Protein AF-A0A8S4G4Z8-F1 (afdb_monomer)

Organism: Plutella xylostella (NCBI:txid51655)

Secondary structure (DSSP, 8-state):
--SS--BTTBPEEEEEEEE-TT-TTTHHHHHHSTTHHHHHHHHHHHHHTGGGTTTSEEEEEEEETTS-B-HHHHHHHHHHHHHHHHHH--TTHHHHHHHHHHHHHHHHHHHHHHHHSSS-THHHHHHHHHHHHHHHHHHHHHHHHHHHHHHHHHHHHS---S-TT---HHHHHHHHHHHHHHHHHHHHHHHHHHHHHHH-GGG--HHHHHHHHHHHHHHHIIIIIIHHHHHHHHHSS-TTHHHHHHHHHHHHHHHHHHHHHHHHHHHHHHHHHHH-TTSPPPPHHHHHHHHHHHHHHHHHHHHHHHHHEEEEEEEETTEEEEEEEE-BTTB-TTT-HHHHHHHHHHHIIIIIHHHHHHHHHHHHHHHHTTPPPSS---HHHHHHHHHHHHHHHHHHHHHHHHHHHHHHHHHHHHHHHH-THHHHSTTHHHHHHHHHHHHHHHHHHHHHHHHHH-HHHHHHHHHHHT-SS----PPPHHHHHHHHHHHHHHHHHHHHHHHHHT--

Radius of gyration: 30.99 Å; Cα contacts (8 Å, |Δi|>4): 505; chains: 1; bounding box: 87×64×86 Å

Nearest PDB structures (foldseek):
  6j20-assembly1_A  TM=8.762E-01  e=1.849E-17  Homo sapiens
  7yoo-assembly1_R  TM=8.982E-01  e=1.131E-17  Homo sapiens
  8k6n-assembly1_E  TM=8.980E-01  e=2.153E-16  Homo sapiens
  5ws3-assembly1_A  TM=8.471E-01  e=3.584E-15  Homo sapiens
  5wqc-assembly1_A  TM=8.480E-01  e=2.137E-14  Homo sapiens

Solvent-accessible surface area (backbone atoms only — not comparable to full-atom values): 27116 Å² total; per-residue (Å²): 106,50,94,56,61,66,57,94,81,22,29,37,35,67,54,79,46,78,36,62,46,76,39,84,96,23,35,75,50,34,73,74,38,86,22,41,47,6,38,53,52,24,52,51,44,47,64,75,48,51,82,45,54,82,71,27,46,71,43,37,27,13,24,24,71,87,64,38,51,5,69,55,30,50,51,53,50,52,53,52,23,52,54,42,22,69,75,68,71,36,88,58,46,35,56,54,51,53,51,53,52,52,54,50,50,54,51,47,53,51,51,52,54,38,67,70,45,100,53,79,61,59,64,62,62,43,50,62,47,48,51,50,48,48,48,56,47,49,50,50,48,47,51,52,46,49,52,52,48,53,51,52,51,55,60,67,73,59,77,74,80,94,61,80,81,66,70,58,73,68,54,48,49,51,50,51,53,54,50,51,53,43,47,48,45,20,45,55,34,25,53,46,54,41,47,54,35,68,74,32,76,92,44,67,42,73,72,46,50,48,54,35,51,38,27,51,27,38,38,48,27,42,60,52,23,46,48,56,48,50,49,27,70,74,70,69,32,45,91,70,51,44,71,49,39,15,52,18,50,20,38,41,44,23,24,54,35,30,34,41,48,39,52,46,52,52,46,51,56,50,34,43,64,64,64,39,70,89,56,84,73,87,46,72,66,58,53,50,52,51,52,53,50,29,51,52,56,12,46,63,73,14,41,63,35,56,74,30,31,40,60,49,77,47,83,48,100,91,46,76,36,36,43,66,48,63,55,49,97,82,39,45,83,65,76,17,63,67,57,51,51,50,53,50,52,46,40,42,65,56,43,53,53,48,48,52,53,44,53,52,45,50,50,51,41,52,50,60,72,63,62,78,72,94,64,90,72,51,74,65,58,54,51,53,51,52,52,52,51,51,53,51,53,47,53,54,49,52,53,53,48,46,51,67,18,41,46,58,40,55,48,48,63,58,48,29,53,79,37,55,70,54,65,74,36,76,58,28,67,60,52,51,50,51,25,51,51,40,37,58,46,43,48,33,45,54,43,54,50,38,45,75,66,33,68,70,50,25,52,56,52,45,59,65,74,54,72,85,73,76,95,66,101,67,75,55,68,71,58,49,54,52,46,54,57,52,51,54,56,52,53,58,46,55,55,49,59,53,59,58,62,76,75,109

InterPro domains:
  IPR000276 G protein-coupled receptor, rhodopsin-like [PF00001] (189-450)
  IPR000276 G protein-coupled receptor, rhodopsin-like [PR00237] (174-198)
  IPR000276 G protein-coupled receptor, rhodopsin-like [PR00237] (207-228)
  IPR000276 G protein-coupled receptor, rhodopsin-like [PR00237] (252-274)
  IPR000276 G protein-coupled receptor, rhodopsin-like [PR00237] (286-307)
  IPR000276 G protein-coupled receptor, rhodopsin-like [PR00237] (343-366)
  IPR000276 G protein-coupled receptor, rhodopsin-like [PR00237] (391-415)
  IPR000276 G protein-coupled receptor, rhodopsin-like [PR00237] (432-458)
  IPR000276 G protein-coupled receptor, rhodopsin-like [PS00237] (258-274)
  IPR000276 G protein-coupled receptor, rhodopsin-like [SM01381] (183-465)
  IPR001681 Neurokinin receptor [PR00244] (168-179)
  IPR001681 Neurokinin receptor [PR00244] (194-203)
  IPR001681 Neurokinin receptor [PR00244] (342-351)
  IPR001681 Neurokinin receptor [PR00244] (425-436)
  IPR001681 Neurokinin receptor [PR00244] (451-469)
  IPR001681 Neurokinin receptor [PTHR46925] (164-480)
  IPR017452 GPCR, rhodopsin-like, 7TM [PS50262] (189-450)

Sequence (504 aa):
MTVMPWKYGKCLVWDATCTDTVAPSHIQGSAAAAGTAAAAAENLKRRKYNGLSDSYIFVPFGVETLGPWGPEARRLVKELSSRLVEVSRDHRAGSYLSQRISLAIQRGNAASLLGTIPGDGSELKEIFFFRKIIIIYNLKISITQILTYTIVTLGNCMGLGERPYRPPWWGQLAWFVVFMAMLLVAVLGNTLVIWIVLAHRRMRTVTNCFLVNLAVADLLMATLNGAPNFVFLVTADWPFGAATCTASNFTANLTVSAGVFTLVAITVDRYVAIVKPLQHRLSRRVARSALLSVWAASALLALPSLLYSDTYRKKYINGEREICFIKWPDGSYPTSRTDYIYNLVFLGVTYVVPTAVMVWAYAQMSAALRGRAIGECTHHQMQVVRAKRKVVRMFVLVVVVFALCWLPYHAYFVLVYHHQALASAPFAQHIYLAFYWLAMANSMFNPLIYYWMNNKFRIYFQMVLCRCKSTSTEIPNDLKKQLELNKSLSVSRHTRDASIFSRA

Mean predicted aligned error: 16.71 Å

Structure (mmCIF, N/CA/C/O backbone):
data_AF-A0A8S4G4Z8-F1
#
_entry.id   AF-A0A8S4G4Z8-F1
#
loop_
_atom_site.group_PDB
_atom_site.id
_atom_site.type_symbol
_atom_site.label_atom_id
_atom_site.label_alt_id
_atom_site.label_comp_id
_atom_site.label_asym_id
_atom_site.label_entity_id
_atom_site.label_seq_id
_atom_site.pdbx_PDB_ins_code
_atom_site.Cartn_x
_atom_site.Cartn_y
_atom_site.Cartn_z
_atom_site.occupancy
_atom_site.B_iso_or_equiv
_atom_site.auth_seq_id
_atom_site.auth_comp_id
_atom_site.auth_asym_id
_atom_site.auth_atom_id
_atom_site.pdbx_PDB_model_num
ATOM 1 N N . MET A 1 1 ? -41.013 -12.633 27.118 1.00 78.81 1 MET A N 1
ATOM 2 C CA . MET A 1 1 ? -42.475 -12.440 27.105 1.00 78.81 1 MET A CA 1
ATOM 3 C C . MET A 1 1 ? -42.861 -11.760 25.802 1.00 78.81 1 MET A C 1
ATOM 5 O O . MET A 1 1 ? -42.117 -10.886 25.367 1.00 78.81 1 MET A O 1
ATOM 9 N N . THR A 1 2 ? -43.945 -12.177 25.150 1.00 83.25 2 THR A N 1
ATOM 10 C CA . THR A 1 2 ? -44.450 -11.485 23.954 1.00 83.25 2 THR A CA 1
ATOM 11 C C . THR A 1 2 ? -45.140 -10.181 24.336 1.00 83.25 2 THR A C 1
ATOM 13 O O . THR A 1 2 ? -45.797 -10.103 25.370 1.00 83.25 2 THR A O 1
ATOM 16 N N . VAL A 1 3 ? -44.967 -9.155 23.500 1.00 78.31 3 VAL A N 1
ATOM 17 C CA . VAL A 1 3 ? -45.579 -7.828 23.702 1.00 78.31 3 VAL A CA 1
ATOM 18 C C . VAL A 1 3 ? -47.072 -7.850 23.360 1.00 78.31 3 VAL A C 1
ATOM 20 O O . VAL A 1 3 ? -47.850 -7.123 23.960 1.00 78.31 3 VAL A O 1
ATOM 23 N N . MET A 1 4 ? -47.475 -8.720 22.430 1.00 81.56 4 MET A N 1
ATOM 24 C CA . MET A 1 4 ? -48.877 -8.980 22.103 1.00 81.56 4 MET A CA 1
ATOM 25 C C . MET A 1 4 ? -49.322 -10.349 22.647 1.00 81.56 4 MET A C 1
ATOM 27 O O . MET A 1 4 ? -48.475 -11.249 22.783 1.00 81.56 4 MET A O 1
ATOM 31 N N . PRO A 1 5 ? -50.628 -10.530 22.927 1.00 86.88 5 PRO A N 1
ATOM 32 C CA . PRO A 1 5 ? -51.197 -11.826 23.277 1.00 86.88 5 PRO A CA 1
ATOM 33 C C . PRO A 1 5 ? -50.845 -12.899 22.244 1.00 86.88 5 PRO A C 1
ATOM 35 O O . PRO A 1 5 ? -50.913 -12.671 21.039 1.00 86.88 5 PRO A O 1
ATOM 38 N N . TRP A 1 6 ? -50.460 -14.078 22.724 1.00 87.94 6 TRP A N 1
ATOM 39 C CA . TRP A 1 6 ? -50.034 -15.193 21.882 1.00 87.94 6 TRP A CA 1
ATOM 40 C C . TRP A 1 6 ? -51.202 -16.098 21.488 1.00 87.94 6 TRP A C 1
ATOM 42 O O . TRP A 1 6 ? -51.368 -16.430 20.313 1.00 87.94 6 TRP A O 1
ATOM 52 N N . LYS A 1 7 ? -52.019 -16.496 22.471 1.00 85.50 7 LYS A N 1
ATOM 53 C CA . LYS A 1 7 ? -53.246 -17.281 22.272 1.00 85.50 7 LYS A CA 1
ATOM 54 C C . LYS A 1 7 ? -54.199 -17.042 23.445 1.00 85.50 7 LYS A C 1
ATOM 56 O O . LYS A 1 7 ? -53.742 -16.881 24.573 1.00 85.50 7 LYS A O 1
ATOM 61 N N . TYR A 1 8 ? -55.507 -17.024 23.186 1.00 87.94 8 TYR A N 1
ATOM 62 C CA . TYR A 1 8 ? -56.547 -16.875 24.219 1.00 87.94 8 TYR A CA 1
ATOM 63 C C . TYR A 1 8 ? -56.361 -15.645 25.129 1.00 87.94 8 TYR A C 1
ATOM 65 O O . TYR A 1 8 ? -56.555 -15.726 26.336 1.00 87.94 8 TYR A O 1
ATOM 73 N N . GLY A 1 9 ? -55.893 -14.522 24.574 1.00 86.75 9 GLY A N 1
ATOM 74 C CA . GLY A 1 9 ? -55.640 -13.296 25.344 1.00 86.75 9 GLY A CA 1
ATOM 75 C C . GLY A 1 9 ? -54.413 -13.339 26.269 1.00 86.75 9 GLY A C 1
ATOM 76 O O . GLY A 1 9 ? -54.045 -12.306 26.817 1.00 86.75 9 GLY A O 1
ATOM 77 N N . LYS A 1 10 ? -53.726 -14.483 26.402 1.00 89.81 10 LYS A N 1
ATOM 78 C CA . LYS A 1 10 ? -52.533 -14.633 27.249 1.00 89.81 10 LYS A CA 1
ATOM 79 C C . LYS A 1 10 ? -51.244 -14.394 26.460 1.00 89.81 10 LYS A C 1
ATOM 81 O O . LYS A 1 10 ? -51.093 -14.872 25.332 1.00 89.81 10 LYS A O 1
ATOM 86 N N . CYS A 1 11 ? -50.278 -13.700 27.061 1.00 91.81 11 CYS A N 1
ATOM 87 C CA . CYS A 1 11 ? -48.937 -13.539 26.489 1.00 91.81 11 CYS A CA 1
ATOM 88 C C . CYS A 1 11 ? -48.104 -14.822 26.640 1.00 91.81 11 CYS A C 1
ATOM 90 O O . CYS A 1 11 ? -48.237 -15.556 27.622 1.00 91.81 11 CYS A O 1
ATOM 92 N N . LEU A 1 12 ? -47.212 -15.072 25.679 1.00 92.38 12 LEU A N 1
ATOM 93 C CA . LEU A 1 12 ? -46.267 -16.187 25.730 1.00 92.38 12 LEU A CA 1
ATOM 94 C C . LEU A 1 12 ? -45.033 -15.790 26.538 1.00 92.38 12 LEU A C 1
ATOM 96 O O . LEU A 1 12 ? -44.356 -14.795 26.247 1.00 92.38 12 LEU A O 1
ATOM 100 N N . VAL A 1 13 ? -44.695 -16.619 27.514 1.00 91.44 13 VAL A N 1
ATOM 101 C CA . VAL A 1 13 ? -43.449 -16.554 28.273 1.00 91.44 13 VAL A CA 1
ATOM 102 C C . VAL A 1 13 ? -42.716 -17.865 28.049 1.00 91.44 13 VAL A C 1
ATOM 104 O O . VAL A 1 13 ? -43.299 -18.937 28.123 1.00 91.44 13 VAL A O 1
ATOM 107 N N . TRP A 1 14 ? -41.430 -17.785 27.744 1.00 91.19 14 TRP A N 1
ATOM 108 C CA . TRP A 1 14 ? -40.606 -18.963 27.536 1.00 91.19 14 TRP A CA 1
ATOM 109 C C . TRP A 1 14 ? -39.274 -18.762 28.233 1.00 91.19 14 TRP A C 1
ATOM 111 O O . TRP A 1 14 ? -38.778 -17.636 28.324 1.00 91.19 14 TRP A O 1
ATOM 121 N N . ASP A 1 15 ? -38.734 -19.858 28.744 1.00 91.38 15 ASP A N 1
ATOM 122 C CA . ASP A 1 15 ? -37.461 -19.873 29.446 1.00 91.38 15 ASP A CA 1
ATOM 123 C C . ASP A 1 15 ? -36.604 -21.022 28.904 1.00 91.38 15 ASP A C 1
ATOM 125 O O . ASP A 1 15 ? -36.965 -22.200 29.007 1.00 91.38 15 ASP A O 1
ATOM 129 N N . ALA A 1 16 ? -35.451 -20.676 28.333 1.00 90.69 16 ALA A N 1
ATOM 130 C CA . ALA A 1 16 ? -34.568 -21.602 27.639 1.00 90.69 16 ALA A CA 1
ATOM 131 C C . ALA A 1 16 ? -33.466 -22.158 28.542 1.00 90.69 16 ALA A C 1
ATOM 133 O O . ALA A 1 16 ? -32.864 -21.434 29.329 1.00 90.69 16 ALA A O 1
ATOM 134 N N . THR A 1 17 ? -33.200 -23.457 28.436 1.00 91.00 17 THR A N 1
ATOM 135 C CA . THR A 1 17 ? -32.062 -24.121 29.080 1.00 91.00 17 THR A CA 1
ATOM 136 C C . THR A 1 17 ? -31.375 -25.029 28.080 1.00 91.00 17 THR A C 1
ATOM 138 O O . THR A 1 17 ? -32.031 -25.790 27.372 1.00 91.00 17 THR A O 1
ATOM 141 N N . CYS A 1 18 ? -30.047 -24.943 28.055 1.00 89.69 18 CYS A N 1
ATOM 142 C CA . CYS A 1 18 ? -29.192 -25.899 27.373 1.00 89.69 18 CYS A CA 1
ATOM 143 C C . CYS A 1 18 ? -28.628 -26.869 28.419 1.00 89.69 18 CYS A C 1
ATOM 145 O O . CYS A 1 18 ? -27.910 -26.428 29.316 1.00 89.69 18 CYS A O 1
ATOM 147 N N . THR A 1 19 ? -28.989 -28.148 28.349 1.00 89.56 19 THR A N 1
ATOM 148 C CA . THR A 1 19 ? -28.461 -29.205 29.222 1.00 89.56 19 THR A CA 1
ATOM 149 C C . THR A 1 19 ? -27.269 -29.882 28.576 1.00 89.56 19 THR A C 1
ATOM 151 O O . THR A 1 19 ? -27.281 -30.149 27.374 1.00 89.56 19 THR A O 1
ATOM 154 N N . ASP A 1 20 ? -26.264 -30.218 29.375 1.00 86.81 20 ASP A N 1
ATOM 155 C CA . ASP A 1 20 ? -25.146 -31.010 28.885 1.00 86.81 20 ASP A CA 1
ATOM 156 C C . ASP A 1 20 ? -25.571 -32.468 28.660 1.00 86.81 20 ASP A C 1
ATOM 158 O O . ASP A 1 20 ? -25.910 -33.174 29.610 1.00 86.81 20 ASP A O 1
ATOM 162 N N . THR A 1 21 ? -25.562 -32.919 27.402 1.00 86.06 21 THR A N 1
ATOM 163 C CA . THR A 1 21 ? -25.941 -34.287 27.020 1.00 86.06 21 THR A CA 1
ATOM 164 C C . THR A 1 21 ? -25.116 -35.343 27.754 1.00 86.06 21 THR A C 1
ATOM 166 O O . THR A 1 21 ? -25.649 -36.409 28.066 1.00 86.06 21 THR A O 1
ATOM 169 N N . VAL A 1 22 ? -23.839 -35.049 28.034 1.00 85.88 22 VAL A N 1
ATOM 170 C CA . VAL A 1 22 ? -22.868 -36.004 28.597 1.00 85.88 22 VAL A CA 1
ATOM 171 C C . VAL A 1 22 ? -22.607 -35.801 30.090 1.00 85.88 22 VAL A C 1
ATOM 173 O O . VAL A 1 22 ? -21.703 -36.424 30.645 1.00 85.88 22 VAL A O 1
ATOM 176 N N . ALA A 1 23 ? -23.398 -34.967 30.771 1.00 86.56 23 ALA A N 1
ATOM 177 C CA . ALA A 1 23 ? -23.291 -34.845 32.220 1.00 86.56 23 ALA A CA 1
ATOM 178 C C . ALA A 1 23 ? -23.544 -36.210 32.895 1.00 86.56 23 ALA A C 1
ATOM 180 O O . ALA A 1 23 ? -24.476 -36.913 32.490 1.00 86.56 23 ALA A O 1
ATOM 181 N N . PRO A 1 24 ? -22.798 -36.583 33.956 1.00 88.75 24 PRO A N 1
ATOM 182 C CA . PRO A 1 24 ? -22.954 -37.882 34.620 1.00 88.75 24 PRO A CA 1
ATOM 183 C C . PRO A 1 24 ? -24.394 -38.210 35.041 1.00 88.75 24 PRO A C 1
ATOM 185 O O . PRO A 1 24 ? -24.832 -39.350 34.925 1.00 88.75 24 PRO A O 1
ATOM 188 N N . SER A 1 25 ? -25.162 -37.198 35.455 1.00 89.88 25 SER A N 1
ATOM 189 C CA . SER A 1 25 ? -26.579 -37.306 35.833 1.00 89.88 25 SER A CA 1
ATOM 190 C C . SER A 1 25 ? -27.542 -37.519 34.656 1.00 89.88 25 SER A C 1
ATOM 192 O O . SER A 1 25 ? -28.717 -37.813 34.867 1.00 89.88 25 SER A O 1
ATOM 194 N N . HIS A 1 26 ? -27.082 -37.332 33.421 1.00 89.38 26 HIS A N 1
ATOM 195 C CA . HIS A 1 26 ? -27.887 -37.403 32.203 1.00 89.38 26 HIS A CA 1
ATOM 196 C C . HIS A 1 26 ? -27.493 -38.572 31.298 1.00 89.38 26 HIS A C 1
ATOM 198 O O . HIS A 1 26 ? -28.341 -39.033 30.539 1.00 89.38 26 HIS A O 1
ATOM 204 N N . ILE A 1 27 ? -26.269 -39.105 31.421 1.00 87.31 27 ILE A N 1
ATOM 205 C CA . ILE A 1 27 ? -25.723 -40.172 30.562 1.00 87.31 27 ILE A CA 1
ATOM 206 C C . ILE A 1 27 ? -26.686 -41.352 30.386 1.00 87.31 27 ILE A C 1
ATOM 208 O O . ILE A 1 27 ? -26.935 -41.749 29.252 1.00 87.31 27 ILE A O 1
ATOM 212 N N . GLN A 1 28 ? -27.263 -41.890 31.468 1.00 89.00 28 GLN A N 1
ATOM 213 C CA . GLN A 1 28 ? -28.162 -43.049 31.369 1.00 89.00 28 GLN A CA 1
ATOM 214 C C . GLN A 1 28 ? -29.408 -42.755 30.517 1.00 89.00 28 GLN A C 1
ATOM 216 O O . GLN A 1 28 ? -29.794 -43.572 29.685 1.00 89.00 28 GLN A O 1
ATOM 221 N N . GLY A 1 29 ? -30.015 -41.576 30.683 1.00 86.62 29 GLY A N 1
ATOM 222 C CA . GLY A 1 29 ? -31.191 -41.172 29.909 1.00 86.62 29 GLY A CA 1
ATOM 223 C C . GLY A 1 29 ? -30.847 -40.767 28.474 1.00 86.62 29 GLY A C 1
ATOM 224 O O . GLY A 1 29 ? -31.525 -41.173 27.532 1.00 86.62 29 GLY A O 1
ATOM 225 N N . SER A 1 30 ? -29.771 -40.000 28.296 1.00 88.25 30 SER A N 1
ATOM 226 C CA . SER A 1 30 ? -29.291 -39.546 26.986 1.00 88.25 30 SER A CA 1
ATOM 227 C C . SER A 1 30 ? -28.819 -40.701 26.097 1.00 88.25 30 SER A C 1
ATOM 229 O O . SER A 1 30 ? -28.971 -40.626 24.880 1.00 88.25 30 SER A O 1
ATOM 231 N N . ALA A 1 31 ? -28.273 -41.774 26.684 1.00 87.38 31 ALA A N 1
ATOM 232 C CA . ALA A 1 31 ? -27.876 -42.979 25.954 1.00 87.38 31 ALA A CA 1
ATOM 233 C C . ALA A 1 31 ? -29.080 -43.794 25.453 1.00 87.38 31 ALA A C 1
ATOM 235 O O . ALA A 1 31 ? -28.986 -44.443 24.415 1.00 87.38 31 ALA A O 1
ATOM 236 N N . ALA A 1 32 ? -30.210 -43.749 26.166 1.00 89.62 32 ALA A N 1
ATOM 237 C CA . ALA A 1 32 ? -31.419 -44.480 25.794 1.00 89.62 32 ALA A CA 1
ATOM 238 C C . ALA A 1 32 ? -32.216 -43.778 24.681 1.00 89.62 32 ALA A C 1
ATOM 240 O O . ALA A 1 32 ? -32.738 -44.439 23.784 1.00 89.62 32 ALA A O 1
ATOM 241 N N . ALA A 1 33 ? -32.325 -42.445 24.725 1.00 89.88 33 ALA A N 1
ATOM 242 C CA . ALA A 1 33 ? -33.044 -41.679 23.710 1.00 89.88 33 ALA A CA 1
ATOM 243 C C . ALA A 1 33 ? -32.544 -40.231 23.590 1.00 89.88 33 ALA A C 1
ATOM 245 O O . ALA A 1 33 ? -32.286 -39.545 24.583 1.00 89.88 33 ALA A O 1
ATOM 246 N N . ALA A 1 34 ? -32.488 -39.730 22.354 1.00 89.62 34 ALA A N 1
ATOM 247 C CA . ALA A 1 34 ? -32.081 -38.359 22.061 1.00 89.62 34 ALA A CA 1
ATOM 248 C C . ALA A 1 34 ? -33.118 -37.333 22.554 1.00 89.62 34 ALA A C 1
ATOM 250 O O . ALA A 1 34 ? -34.293 -37.388 22.177 1.00 89.62 34 ALA A O 1
ATOM 251 N N . GLY A 1 35 ? -32.675 -36.332 23.320 1.00 91.19 35 GLY A N 1
ATOM 252 C CA . GLY A 1 35 ? -33.550 -35.290 23.869 1.00 91.19 35 GLY A CA 1
ATOM 253 C C . GLY A 1 35 ? -34.061 -35.592 25.279 1.00 91.19 35 GLY A C 1
ATOM 254 O O . GLY A 1 35 ? -34.861 -34.811 25.796 1.00 91.19 35 GLY A O 1
ATOM 255 N N . THR A 1 36 ? -33.636 -36.697 25.902 1.00 93.69 36 THR A N 1
ATOM 256 C CA . THR A 1 36 ? -34.084 -37.097 27.247 1.00 93.69 36 THR A CA 1
ATOM 257 C C . THR A 1 36 ? -33.659 -36.091 28.314 1.00 93.69 36 THR A C 1
ATOM 259 O O . THR A 1 36 ? -34.470 -35.727 29.170 1.00 93.69 36 THR A O 1
ATOM 262 N N . ALA A 1 37 ? -32.430 -35.573 28.243 1.00 92.94 37 ALA A N 1
ATOM 263 C CA . ALA A 1 37 ? -31.955 -34.563 29.189 1.00 92.94 37 ALA A CA 1
ATOM 264 C C . ALA A 1 37 ? -32.695 -33.230 28.995 1.00 92.94 37 ALA A C 1
ATOM 266 O O . ALA A 1 37 ? -33.132 -32.605 29.967 1.00 92.94 37 ALA A O 1
ATOM 267 N N . ALA A 1 38 ? -32.933 -32.844 27.737 1.00 94.06 38 ALA A N 1
ATOM 268 C CA . ALA A 1 38 ? -33.730 -31.664 27.415 1.00 94.06 38 ALA A CA 1
ATOM 269 C C . ALA A 1 38 ? -35.178 -31.788 27.929 1.00 94.06 38 ALA A C 1
ATOM 271 O O . ALA A 1 38 ? -35.699 -30.847 28.527 1.00 94.06 38 ALA A O 1
ATOM 272 N N . ALA A 1 39 ? -35.814 -32.951 27.758 1.00 95.38 39 ALA A N 1
ATOM 273 C CA . ALA A 1 39 ? -37.169 -33.212 28.245 1.00 95.38 39 ALA A CA 1
ATOM 274 C C . ALA A 1 39 ? -37.254 -33.187 29.783 1.00 95.38 39 ALA A C 1
ATOM 276 O O . ALA A 1 39 ? -38.197 -32.630 30.352 1.00 95.38 39 ALA A O 1
ATOM 277 N N . ALA A 1 40 ? -36.253 -33.736 30.476 1.00 94.12 40 ALA A N 1
ATOM 278 C CA . ALA A 1 40 ? -36.173 -33.668 31.934 1.00 94.12 40 ALA A CA 1
ATOM 279 C C . ALA A 1 40 ? -36.068 -32.214 32.432 1.00 94.12 40 ALA A C 1
ATOM 281 O O . ALA A 1 40 ? -36.782 -31.823 33.362 1.00 94.12 40 ALA A O 1
ATOM 282 N N . ALA A 1 41 ? -35.247 -31.388 31.777 1.00 93.81 41 ALA A N 1
ATOM 283 C CA . ALA A 1 41 ? -35.142 -29.963 32.091 1.00 93.81 41 ALA A CA 1
ATOM 284 C C . ALA A 1 41 ? -36.440 -29.194 31.807 1.00 93.81 41 ALA A C 1
ATOM 286 O O . ALA A 1 41 ? -36.816 -28.311 32.585 1.00 93.81 41 ALA A O 1
ATOM 287 N N . GLU A 1 42 ? -37.162 -29.544 30.739 1.00 96.06 42 GLU A N 1
ATOM 288 C CA . GLU A 1 42 ? -38.475 -28.959 30.454 1.00 96.06 42 GLU A CA 1
ATOM 289 C C . GLU A 1 42 ? -39.485 -29.259 31.567 1.00 96.06 42 GLU A C 1
ATOM 291 O O . GLU A 1 42 ? -40.183 -28.354 32.036 1.00 96.06 42 GLU A O 1
ATOM 296 N N . ASN A 1 43 ? -39.517 -30.502 32.050 1.00 94.75 43 ASN A N 1
ATOM 297 C CA . ASN A 1 43 ? -40.382 -30.908 33.157 1.00 94.75 43 ASN A CA 1
ATOM 298 C C . ASN A 1 43 ? -40.034 -30.187 34.464 1.00 94.75 43 ASN A C 1
ATOM 300 O O . ASN A 1 43 ? -40.936 -29.748 35.182 1.00 94.75 43 ASN A O 1
ATOM 304 N N . LEU A 1 44 ? -38.743 -30.010 34.754 1.00 94.00 44 LEU A N 1
ATOM 305 C CA . LEU A 1 44 ? -38.292 -29.259 35.925 1.00 94.00 44 LEU A CA 1
ATOM 306 C C . LEU A 1 44 ? -38.779 -27.804 35.869 1.00 94.00 44 LEU A C 1
ATOM 308 O O . LEU A 1 44 ? -39.333 -27.292 36.845 1.00 94.00 44 LEU A O 1
ATOM 312 N N . LYS A 1 45 ? -38.636 -27.150 34.711 1.00 94.44 45 LYS A N 1
ATOM 313 C CA . LYS A 1 45 ? -39.127 -25.780 34.511 1.00 94.44 45 LYS A CA 1
ATOM 314 C C . LYS A 1 45 ? -40.638 -25.685 34.617 1.00 94.44 45 LYS A C 1
ATOM 316 O O . LYS A 1 45 ? -41.134 -24.756 35.245 1.00 94.44 45 LYS A O 1
ATOM 321 N N . ARG A 1 46 ? -41.373 -26.646 34.057 1.00 92.69 46 ARG A N 1
ATOM 322 C CA . ARG A 1 46 ? -42.836 -26.681 34.168 1.00 92.69 46 ARG A CA 1
ATOM 323 C C . ARG A 1 46 ? -43.285 -26.716 35.628 1.00 92.69 46 ARG A C 1
ATOM 325 O O . ARG A 1 46 ? -44.167 -25.954 36.003 1.00 92.69 46 ARG A O 1
ATOM 332 N N . ARG A 1 47 ? -42.642 -27.542 36.460 1.00 93.38 47 ARG A N 1
ATOM 333 C CA . ARG A 1 47 ? -42.927 -27.598 37.904 1.00 93.38 47 ARG A CA 1
ATOM 334 C C . ARG A 1 47 ? -42.562 -26.289 38.603 1.00 93.38 47 ARG A C 1
ATOM 336 O O . ARG A 1 47 ? -43.370 -25.761 39.357 1.00 93.38 47 ARG A O 1
ATOM 343 N N . LYS A 1 48 ? -41.378 -25.740 38.310 1.00 92.75 48 LYS A N 1
ATOM 344 C CA . LYS A 1 48 ? -40.889 -24.479 38.895 1.00 92.75 48 LYS A CA 1
ATOM 345 C C . LYS A 1 48 ? -41.817 -23.296 38.610 1.00 92.75 48 LYS A C 1
ATOM 347 O O . LYS A 1 48 ? -41.998 -22.439 39.466 1.00 92.75 48 LYS A O 1
ATOM 352 N N . TYR A 1 49 ? -42.385 -23.249 37.410 1.00 91.56 49 TYR A N 1
ATOM 353 C CA . TYR A 1 49 ? -43.190 -22.133 36.922 1.00 91.56 49 TYR A CA 1
ATOM 354 C C . TYR A 1 49 ? -44.685 -22.453 36.846 1.00 91.56 49 TYR A C 1
ATOM 356 O O . TYR A 1 49 ? -45.413 -21.782 36.119 1.00 91.56 49 TYR A O 1
ATOM 364 N N . ASN A 1 50 ? -45.161 -23.449 37.599 1.00 88.50 50 ASN A N 1
ATOM 365 C CA . ASN A 1 50 ? -46.545 -23.912 37.507 1.00 88.50 50 ASN A CA 1
ATOM 366 C C . ASN A 1 50 ? -47.566 -22.773 37.714 1.00 88.50 50 ASN A C 1
ATOM 368 O O . ASN A 1 50 ? -48.510 -22.650 36.939 1.00 88.50 50 ASN A O 1
ATOM 372 N N . GLY A 1 51 ? -47.303 -21.870 38.668 1.00 88.38 51 GLY A N 1
ATOM 373 C CA . GLY A 1 51 ? -48.163 -20.714 38.962 1.00 88.38 51 GLY A CA 1
ATOM 374 C C . GLY A 1 51 ? -48.188 -19.611 37.892 1.00 88.38 51 GLY A C 1
ATOM 375 O O . GLY A 1 51 ? -49.013 -18.710 37.968 1.00 88.38 51 GLY A O 1
ATOM 376 N N . LEU A 1 52 ? -47.319 -19.652 36.871 1.00 87.12 52 LEU A N 1
ATOM 377 C CA . LEU A 1 52 ? -47.399 -18.706 35.746 1.00 87.12 52 LEU A CA 1
ATOM 378 C C . LEU A 1 52 ? -48.485 -19.087 34.733 1.00 87.12 52 LEU A C 1
ATOM 380 O O . LEU A 1 52 ? -48.873 -18.240 33.931 1.00 87.12 52 LEU A O 1
ATOM 384 N N . SER A 1 53 ? -48.976 -20.328 34.764 1.00 81.25 53 SER A N 1
ATOM 385 C CA . SER A 1 53 ? -49.944 -20.862 33.792 1.00 81.25 53 SER A CA 1
ATOM 386 C C . SER A 1 53 ? -51.313 -20.164 33.857 1.00 81.25 53 SER A C 1
ATOM 388 O O . SER A 1 53 ? -52.056 -20.124 32.865 1.00 81.25 53 SER A O 1
ATOM 390 N N . ASP A 1 54 ? -51.629 -19.563 35.007 1.00 84.19 54 ASP A N 1
ATOM 391 C CA . ASP A 1 54 ? -52.893 -18.865 35.248 1.00 84.19 54 ASP A CA 1
ATOM 392 C C . ASP A 1 54 ? -52.974 -17.565 34.441 1.00 84.19 54 ASP A C 1
ATOM 394 O O . ASP A 1 54 ? -53.987 -17.305 33.788 1.00 84.19 54 ASP A O 1
ATOM 398 N N . SER A 1 55 ? -51.869 -16.821 34.353 1.00 87.62 55 SER A N 1
ATOM 399 C CA . SER A 1 55 ? -51.809 -15.517 33.671 1.00 87.62 55 SER A CA 1
ATOM 400 C C . SER A 1 55 ? -51.095 -15.557 32.316 1.00 87.62 55 SER A C 1
ATOM 402 O O . SER A 1 55 ? -51.330 -14.700 31.463 1.00 87.62 55 SER A O 1
ATOM 404 N N . TYR A 1 56 ? -50.241 -16.555 32.080 1.00 91.19 56 TYR A N 1
ATOM 405 C CA . TYR A 1 56 ? -49.384 -16.639 30.898 1.00 91.19 56 TYR A CA 1
ATOM 406 C C . TYR A 1 56 ? -49.425 -18.019 30.255 1.00 91.19 56 TYR A C 1
ATOM 408 O O . TYR A 1 56 ? -49.692 -19.033 30.893 1.00 91.19 56 TYR A O 1
ATOM 416 N N . ILE A 1 57 ? -49.082 -18.066 28.970 1.00 91.31 57 ILE A N 1
ATOM 417 C CA . ILE A 1 57 ? -48.721 -19.325 28.321 1.00 91.31 57 ILE A CA 1
ATOM 418 C C . ILE A 1 57 ? -47.231 -19.519 28.565 1.00 91.31 57 ILE A C 1
ATOM 420 O O . ILE A 1 57 ? -46.410 -18.875 27.910 1.00 91.31 57 ILE A O 1
ATOM 424 N N . PHE A 1 58 ? -46.884 -20.368 29.531 1.00 93.38 58 PHE A N 1
ATOM 425 C CA . PHE A 1 58 ? -45.494 -20.712 29.804 1.00 93.38 58 PHE A CA 1
ATOM 426 C C . PHE A 1 58 ? -45.041 -21.901 28.950 1.00 93.38 58 PHE A C 1
ATOM 428 O O . PHE A 1 58 ? -45.664 -22.962 28.974 1.00 93.38 58 PHE A O 1
ATOM 435 N N . VAL A 1 59 ? -43.936 -21.734 28.221 1.00 93.81 59 VAL A N 1
ATOM 436 C CA . VAL A 1 59 ? -43.308 -22.805 27.439 1.00 93.81 59 VAL A CA 1
ATOM 437 C C . VAL A 1 59 ? -41.870 -23.015 27.912 1.00 93.81 59 VAL A C 1
ATOM 439 O O . VAL A 1 59 ? -41.022 -22.140 27.703 1.00 93.81 59 VAL A O 1
ATOM 442 N N . PRO A 1 60 ? -41.553 -24.160 28.538 1.00 94.81 60 PRO A N 1
ATOM 443 C CA . PRO A 1 60 ? -40.173 -24.495 28.832 1.00 94.81 60 PRO A CA 1
ATOM 444 C C . PRO A 1 60 ? -39.457 -24.860 27.529 1.00 94.81 60 PRO A C 1
ATOM 446 O O . PRO A 1 60 ? -39.985 -25.611 26.713 1.00 94.81 60 PRO A O 1
ATOM 449 N N . PHE A 1 61 ? -38.259 -24.321 27.320 1.00 93.94 61 PHE A N 1
ATOM 450 C CA . PHE A 1 61 ? -37.478 -24.595 26.116 1.00 93.94 61 PHE A CA 1
ATOM 451 C C . PHE A 1 61 ? -36.208 -25.357 26.492 1.00 93.94 61 PHE A C 1
ATOM 453 O O . PHE A 1 61 ? -35.249 -24.761 26.986 1.00 93.94 61 PHE A O 1
ATOM 460 N N . GLY A 1 62 ? -36.211 -26.676 26.298 1.00 94.00 62 GLY A N 1
ATOM 461 C CA . GLY A 1 62 ? -35.062 -27.537 26.565 1.00 94.00 62 GLY A CA 1
ATOM 462 C C . GLY A 1 62 ? -34.296 -27.873 25.294 1.00 94.00 62 GLY A C 1
ATOM 463 O O . GLY A 1 62 ? -34.874 -28.288 24.288 1.00 94.00 62 GLY A O 1
ATOM 464 N N . VAL A 1 63 ? -32.976 -27.744 25.344 1.00 92.94 63 VAL A N 1
ATOM 465 C CA . VAL A 1 63 ? -32.088 -28.221 24.285 1.00 92.94 63 VAL A CA 1
ATOM 466 C C . VAL A 1 63 ? -30.852 -28.866 24.882 1.00 92.94 63 VAL A C 1
ATOM 468 O O . VAL A 1 63 ? -30.409 -28.496 25.961 1.00 92.94 63 VAL A O 1
ATOM 471 N N . GLU A 1 64 ? -30.304 -29.842 24.185 1.00 90.50 64 GLU A N 1
ATOM 472 C CA . GLU A 1 64 ? -29.084 -30.529 24.563 1.00 90.50 64 GLU A CA 1
ATOM 473 C C . GLU A 1 64 ? -27.857 -29.952 23.849 1.00 90.50 64 GLU A C 1
ATOM 475 O O . GLU A 1 64 ? -27.945 -29.493 22.704 1.00 90.50 64 GLU A O 1
ATOM 480 N N . THR A 1 65 ? -26.691 -30.014 24.498 1.00 85.81 65 THR A N 1
ATOM 481 C CA . THR A 1 65 ? -25.418 -29.536 23.933 1.00 85.81 65 THR A CA 1
ATOM 482 C C . THR A 1 65 ? -25.064 -30.235 22.621 1.00 85.81 65 THR A C 1
ATOM 484 O O . THR A 1 65 ? -24.539 -29.578 21.721 1.00 85.81 65 THR A O 1
ATOM 487 N N . LEU A 1 66 ? -25.403 -31.518 22.450 1.00 84.12 66 LEU A N 1
ATOM 488 C CA . LEU A 1 66 ? -25.171 -32.251 21.196 1.00 84.12 66 LEU A CA 1
ATOM 489 C C . LEU A 1 66 ? -26.245 -32.021 20.119 1.00 84.12 66 LEU A C 1
ATOM 491 O O . LEU A 1 66 ? -26.138 -32.560 19.019 1.00 84.12 66 LEU A O 1
ATOM 495 N N . GLY A 1 67 ? -27.258 -31.194 20.392 1.00 83.19 67 GLY A N 1
ATOM 496 C CA . GLY A 1 67 ? -28.245 -30.774 19.398 1.00 83.19 67 GLY A CA 1
ATOM 497 C C . GLY A 1 67 ? -29.654 -31.379 19.464 1.00 83.19 67 GLY A C 1
ATOM 498 O O . GLY A 1 67 ? -30.513 -30.804 18.796 1.00 83.19 67 GLY A O 1
ATOM 499 N N . PRO A 1 68 ? -29.975 -32.448 20.225 1.00 90.50 68 PRO A N 1
ATOM 500 C CA . PRO A 1 68 ? -31.362 -32.865 20.434 1.00 90.50 68 PRO A CA 1
ATOM 501 C C . PRO A 1 68 ? -32.197 -31.811 21.167 1.00 90.50 68 PRO A C 1
ATOM 503 O O . PRO A 1 68 ? -31.727 -31.136 22.077 1.00 90.50 68 PRO A O 1
ATOM 506 N N . TRP A 1 69 ? -33.455 -31.633 20.766 1.00 92.25 69 TRP A N 1
ATOM 507 C CA . TRP A 1 69 ? -34.362 -30.666 21.401 1.00 92.25 69 TRP A CA 1
ATOM 508 C C . TRP A 1 69 ? -35.418 -31.398 22.212 1.00 92.25 69 TRP A C 1
ATOM 510 O O . TRP A 1 69 ? -35.854 -32.481 21.803 1.00 92.25 69 TRP A O 1
ATOM 520 N N . GLY A 1 70 ? -35.866 -30.787 23.304 1.00 93.94 70 GLY A N 1
ATOM 521 C CA . GLY A 1 70 ? -37.003 -31.271 24.073 1.00 93.94 70 GLY A CA 1
ATOM 522 C C . GLY A 1 70 ? -38.317 -31.162 23.284 1.00 93.94 70 GLY A C 1
ATOM 523 O O . GLY A 1 70 ? -38.397 -30.438 22.280 1.00 93.94 70 GLY A O 1
ATOM 524 N N . PRO A 1 71 ? -39.344 -31.932 23.671 1.00 94.69 71 PRO A N 1
ATOM 525 C CA . PRO A 1 71 ? -40.628 -31.956 22.977 1.00 94.69 71 PRO A CA 1
ATOM 526 C C . PRO A 1 71 ? -41.308 -30.580 22.922 1.00 94.69 71 PRO A C 1
ATOM 528 O O . PRO A 1 71 ? -41.844 -30.216 21.870 1.00 94.69 71 PRO A O 1
ATOM 531 N N . GLU A 1 72 ? -41.254 -29.788 23.996 1.00 94.25 72 GLU A N 1
ATOM 532 C CA . GLU A 1 72 ? -41.884 -28.461 24.019 1.00 94.25 72 GLU A CA 1
ATOM 533 C C . GLU A 1 72 ? -41.110 -27.452 23.168 1.00 94.25 72 GLU A C 1
ATOM 535 O O . GLU A 1 72 ? -41.715 -26.708 22.388 1.00 94.25 72 GLU A O 1
ATOM 540 N N . ALA A 1 73 ? -39.774 -27.483 23.217 1.00 93.25 73 ALA A N 1
ATOM 541 C CA . ALA A 1 73 ? -38.933 -26.675 22.337 1.00 93.25 73 ALA A CA 1
ATOM 542 C C . ALA A 1 73 ? -39.221 -26.953 20.850 1.00 93.25 73 ALA A C 1
ATOM 544 O O . ALA A 1 73 ? -39.415 -26.015 20.068 1.00 93.25 73 ALA A O 1
ATOM 545 N N . ARG A 1 74 ? -39.316 -28.233 20.448 1.00 93.62 74 ARG A N 1
ATOM 546 C CA . ARG A 1 74 ? -39.670 -28.610 19.062 1.00 93.62 74 ARG A CA 1
ATOM 547 C C . ARG A 1 74 ? -41.042 -28.073 18.670 1.00 93.62 74 ARG A C 1
ATOM 549 O O . ARG A 1 74 ? -41.197 -27.544 17.568 1.00 93.62 74 ARG A O 1
ATOM 556 N N . ARG A 1 75 ? -42.029 -28.182 19.564 1.00 93.94 75 ARG A N 1
ATOM 557 C CA . ARG A 1 75 ? -43.394 -27.699 19.321 1.00 93.94 75 ARG A CA 1
ATOM 558 C C . ARG A 1 75 ? -43.425 -26.187 19.118 1.00 93.94 75 ARG A C 1
ATOM 560 O O . ARG A 1 75 ? -44.016 -25.721 18.145 1.00 93.94 75 ARG A O 1
ATOM 567 N N . LEU A 1 76 ? -42.734 -25.437 19.978 1.00 92.88 76 LEU A N 1
ATOM 568 C CA . LEU A 1 76 ? -42.672 -23.979 19.890 1.00 92.88 76 LEU A CA 1
ATOM 569 C C . LEU A 1 76 ? -42.016 -23.511 18.591 1.00 92.88 76 LEU A C 1
ATOM 571 O O . LEU A 1 76 ? -42.526 -22.607 17.931 1.00 92.88 76 LEU A O 1
ATOM 575 N N . VAL A 1 77 ? -40.897 -24.120 18.195 1.00 92.88 77 VAL A N 1
ATOM 576 C CA . VAL A 1 77 ? -40.203 -23.706 16.968 1.00 92.88 77 VAL A CA 1
ATOM 577 C C . VAL A 1 77 ? -40.960 -24.112 15.715 1.00 92.88 77 VAL A C 1
ATOM 579 O O . VAL A 1 77 ? -40.931 -23.364 14.738 1.00 92.88 77 VAL A O 1
ATOM 582 N N . LYS A 1 78 ? -41.683 -25.235 15.731 1.00 93.44 78 LYS A N 1
ATOM 583 C CA . LYS A 1 78 ? -42.572 -25.605 14.623 1.00 93.44 78 LYS A CA 1
ATOM 584 C C . LYS A 1 78 ? -43.711 -24.591 14.455 1.00 93.44 78 LYS A C 1
ATOM 586 O O . LYS A 1 78 ? -43.979 -24.160 13.333 1.00 93.44 78 LYS A O 1
ATOM 591 N N . GLU A 1 79 ? -44.316 -24.155 15.558 1.00 92.62 79 GLU A N 1
ATOM 592 C CA . GLU A 1 79 ? -45.350 -23.110 15.561 1.00 92.62 79 GLU A CA 1
ATOM 593 C C . GLU A 1 79 ? -44.794 -21.768 15.052 1.00 92.62 79 GLU A C 1
ATOM 595 O O . GLU A 1 79 ? -45.357 -21.157 14.143 1.00 92.62 79 GLU A O 1
ATOM 600 N N . LEU A 1 80 ? -43.638 -21.335 15.570 1.00 91.88 80 LEU A N 1
ATOM 601 C CA . LEU A 1 80 ? -42.959 -20.111 15.126 1.00 91.88 80 LEU A CA 1
ATOM 602 C C . LEU A 1 80 ? -42.577 -20.160 13.647 1.00 91.88 80 LEU A C 1
ATOM 604 O O . LEU A 1 80 ? -42.739 -19.171 12.938 1.00 91.88 80 LEU A O 1
ATOM 608 N N . SER A 1 81 ? -42.074 -21.303 13.182 1.00 92.38 81 SER A N 1
ATOM 609 C CA . SER A 1 81 ? -41.700 -21.498 11.782 1.00 92.38 81 SER A CA 1
ATOM 610 C C . SER A 1 81 ? -42.908 -21.348 10.867 1.00 92.38 81 SER A C 1
ATOM 612 O O . SER A 1 81 ? -42.810 -20.663 9.855 1.00 92.38 81 SER A O 1
ATOM 614 N N . SER A 1 82 ? -44.051 -21.923 11.250 1.00 92.81 82 SER A N 1
ATOM 615 C CA . SER A 1 82 ? -45.290 -21.839 10.467 1.00 92.81 82 SER A CA 1
ATOM 616 C C . SER A 1 82 ? -45.776 -20.391 10.355 1.00 92.81 82 SER A C 1
ATOM 618 O O . SER A 1 82 ? -45.998 -19.900 9.250 1.00 92.81 82 SER A O 1
ATOM 620 N N . ARG A 1 83 ? -45.805 -19.658 11.477 1.00 90.88 83 ARG A N 1
ATOM 621 C CA . ARG A 1 83 ? -46.179 -18.231 11.499 1.00 90.88 83 ARG A CA 1
ATOM 622 C C . ARG A 1 83 ? -45.207 -17.348 10.714 1.00 90.88 83 ARG A C 1
ATOM 624 O O . ARG A 1 83 ? -45.619 -16.399 10.056 1.00 90.88 83 ARG A O 1
ATOM 631 N N . LEU A 1 84 ? -43.908 -17.648 10.764 1.00 91.06 84 LEU A N 1
ATOM 632 C CA . LEU A 1 84 ? -42.902 -16.922 9.987 1.00 91.06 84 LEU A CA 1
ATOM 633 C C . LEU A 1 84 ? -43.090 -17.123 8.485 1.00 91.06 84 LEU A C 1
ATOM 635 O O . LEU A 1 84 ? -42.974 -16.153 7.740 1.00 91.06 84 LEU A O 1
ATOM 639 N N . VAL A 1 85 ? -43.370 -18.350 8.040 1.00 92.62 85 VAL A N 1
ATOM 640 C CA . VAL A 1 85 ? -43.645 -18.642 6.625 1.00 92.62 85 VAL A CA 1
ATOM 641 C C . VAL A 1 85 ? -44.898 -17.895 6.165 1.00 92.62 85 VAL A C 1
ATOM 643 O O . VAL A 1 85 ? -44.869 -17.273 5.108 1.00 92.62 85 VAL A O 1
ATOM 646 N N . GLU A 1 86 ? -45.954 -17.874 6.981 1.00 92.81 86 GLU A N 1
ATOM 647 C CA . GLU A 1 86 ? -47.203 -17.165 6.673 1.00 92.81 86 GLU A CA 1
ATOM 648 C C . GLU A 1 86 ? -46.997 -15.649 6.509 1.00 92.81 86 GLU A C 1
ATOM 650 O O . GLU A 1 86 ? -47.429 -15.063 5.516 1.00 92.81 86 GLU A O 1
ATOM 655 N N . VAL A 1 87 ? -46.271 -15.013 7.435 1.00 90.38 87 VAL A N 1
ATOM 656 C CA . VAL A 1 87 ? -46.038 -13.557 7.405 1.00 90.38 87 VAL A CA 1
ATOM 657 C C . VAL A 1 87 ? -45.020 -13.151 6.337 1.00 90.38 87 VAL A C 1
ATOM 659 O O . VAL A 1 87 ? -45.191 -12.133 5.670 1.00 90.38 87 VAL A O 1
ATOM 662 N N . SER A 1 88 ? -43.937 -13.916 6.175 1.00 88.06 88 SER A N 1
ATOM 663 C CA . SER A 1 88 ? -42.857 -13.570 5.236 1.00 88.06 88 SER A CA 1
ATOM 664 C C . SER A 1 88 ? -43.122 -14.012 3.797 1.00 88.06 88 SER A C 1
ATOM 666 O O . SER A 1 88 ? -42.455 -13.516 2.890 1.00 88.06 88 SER A O 1
ATOM 668 N N . ARG A 1 89 ? -44.060 -14.949 3.590 1.00 89.69 89 ARG A N 1
ATOM 669 C CA . ARG A 1 89 ? -44.287 -15.687 2.334 1.00 89.69 89 ARG A CA 1
ATOM 670 C C . ARG A 1 89 ? -43.054 -16.435 1.800 1.00 89.69 89 ARG A C 1
ATOM 672 O O . ARG A 1 89 ? -43.040 -16.844 0.643 1.00 89.69 89 ARG A O 1
ATOM 679 N N . ASP A 1 90 ? -42.025 -16.643 2.623 1.00 89.62 90 ASP A N 1
ATOM 680 C CA . ASP A 1 90 ? -40.838 -17.428 2.271 1.00 89.62 90 ASP A CA 1
ATOM 681 C C . ASP A 1 90 ? -40.915 -18.821 2.908 1.00 89.62 90 ASP A C 1
ATOM 683 O O . ASP A 1 90 ? -40.787 -18.977 4.125 1.00 89.62 90 ASP A O 1
ATOM 687 N N . HIS A 1 91 ? -41.052 -19.859 2.078 1.00 90.12 91 HIS A N 1
ATOM 688 C CA . HIS A 1 91 ? -41.092 -21.257 2.519 1.00 90.12 91 HIS A CA 1
ATOM 689 C C . HIS A 1 91 ? -39.830 -21.703 3.280 1.00 90.12 91 HIS A C 1
ATOM 691 O O . HIS A 1 91 ? -39.879 -22.673 4.039 1.00 90.12 91 HIS A O 1
ATOM 697 N N . ARG A 1 92 ? -38.696 -21.003 3.129 1.00 87.69 92 ARG A N 1
ATOM 698 C CA . ARG A 1 92 ? -37.437 -21.325 3.826 1.00 87.69 92 ARG A CA 1
ATOM 699 C C . ARG A 1 92 ? -37.288 -20.636 5.182 1.00 87.69 92 ARG A C 1
ATOM 701 O O . ARG A 1 92 ? -36.349 -20.964 5.913 1.00 87.69 92 ARG A O 1
ATOM 708 N N . ALA A 1 93 ? -38.204 -19.745 5.569 1.00 83.06 93 ALA A N 1
ATOM 709 C CA . ALA A 1 93 ? -38.111 -18.972 6.811 1.00 83.06 93 ALA A CA 1
ATOM 710 C C . ALA A 1 93 ? -37.917 -19.847 8.068 1.00 83.06 93 ALA A C 1
ATOM 712 O O . ALA A 1 93 ? -37.077 -19.538 8.919 1.00 83.06 93 ALA A O 1
ATOM 713 N N . GLY A 1 94 ? -38.620 -20.982 8.157 1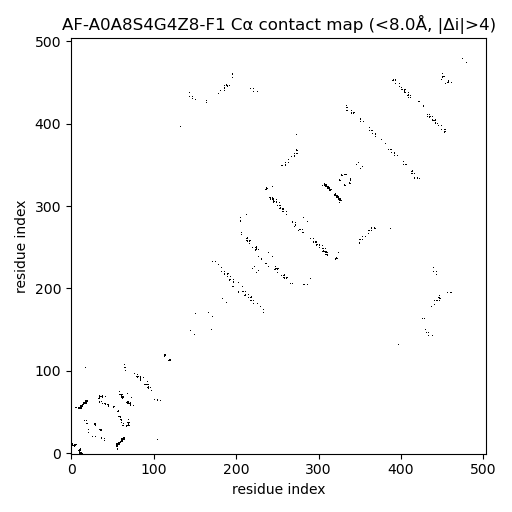.00 84.12 94 GLY A N 1
ATOM 714 C CA . GLY A 1 94 ? -38.464 -21.940 9.261 1.00 84.12 94 GLY A CA 1
ATOM 715 C C . GLY A 1 94 ? -37.089 -22.622 9.310 1.00 84.12 94 GLY A C 1
ATOM 716 O O . GLY A 1 94 ? -36.517 -22.821 10.387 1.00 84.12 94 GLY A O 1
ATOM 717 N N . SER A 1 95 ? -36.505 -22.917 8.143 1.00 83.44 95 SER A N 1
ATOM 718 C CA . SER A 1 95 ? -35.147 -23.470 8.048 1.00 83.44 95 SER A CA 1
ATOM 719 C C . SER A 1 95 ? -34.113 -22.459 8.547 1.00 83.44 95 SER A C 1
ATOM 721 O O . SER A 1 95 ? -33.246 -22.801 9.354 1.00 83.44 95 SER A O 1
ATOM 723 N N . TYR A 1 96 ? -34.260 -21.181 8.179 1.00 84.81 96 TYR A N 1
ATOM 724 C CA . TYR A 1 96 ? -33.384 -20.115 8.670 1.00 84.81 96 TYR A CA 1
ATOM 725 C C . TYR A 1 96 ? -33.483 -19.914 10.185 1.00 84.81 96 TYR A C 1
ATOM 727 O O . TYR A 1 96 ? -32.462 -19.678 10.837 1.00 84.81 96 TYR A O 1
ATOM 735 N N . LEU A 1 97 ? -34.684 -20.027 10.763 1.00 84.94 97 LEU A N 1
ATOM 736 C CA . LEU A 1 97 ? -34.866 -19.980 12.215 1.00 84.94 97 LEU A CA 1
ATOM 737 C C . LEU A 1 97 ? -34.099 -21.121 12.900 1.00 84.94 97 LEU A C 1
ATOM 739 O O . LEU A 1 97 ? -33.308 -20.873 13.812 1.00 84.94 97 LEU A O 1
ATOM 743 N N . SER A 1 98 ? -34.270 -22.348 12.409 1.00 80.81 98 SER A N 1
ATOM 744 C CA . SER A 1 98 ? -33.609 -23.539 12.957 1.00 80.81 98 SER A CA 1
ATOM 745 C C . SER A 1 98 ? -32.082 -23.449 12.847 1.00 80.81 98 SER A C 1
ATOM 747 O O . SER A 1 98 ? -31.370 -23.718 13.816 1.00 80.81 98 SER A O 1
ATOM 749 N N . GLN A 1 99 ? -31.566 -22.971 11.709 1.00 83.62 99 GLN A N 1
ATOM 750 C CA . GLN A 1 99 ? -30.133 -22.728 11.511 1.00 83.62 99 GLN A CA 1
ATOM 751 C C . GLN A 1 99 ? -29.581 -21.683 12.487 1.00 83.62 99 GLN A C 1
ATOM 753 O O . GLN A 1 99 ? -28.503 -21.873 13.050 1.00 83.62 99 GLN A O 1
ATOM 758 N N . ARG A 1 100 ? -30.308 -20.584 12.724 1.00 80.56 100 ARG A N 1
ATOM 759 C CA . ARG A 1 100 ? -29.882 -19.547 13.679 1.00 80.56 100 ARG A CA 1
ATOM 760 C C . ARG A 1 100 ? -29.808 -20.077 15.106 1.00 80.56 100 ARG A C 1
ATOM 762 O O . ARG A 1 100 ? -28.852 -19.750 15.807 1.00 80.56 100 ARG A O 1
ATOM 769 N N . ILE A 1 101 ? -30.778 -20.896 15.514 1.00 81.94 101 ILE A N 1
ATOM 770 C CA . ILE A 1 101 ? -30.786 -21.529 16.839 1.00 81.94 101 ILE A CA 1
ATOM 771 C C . ILE A 1 101 ? -29.621 -22.522 16.954 1.00 81.94 101 ILE A C 1
ATOM 773 O O . ILE A 1 101 ? -28.854 -22.443 17.912 1.00 81.94 101 ILE A O 1
ATOM 777 N N . SER A 1 102 ? -29.407 -23.373 15.944 1.00 79.94 102 SER A N 1
ATOM 778 C CA . SER A 1 102 ? -28.275 -24.314 15.907 1.00 79.94 102 SER A CA 1
ATOM 779 C C . SER A 1 102 ? -26.921 -23.596 16.015 1.00 79.94 102 SER A C 1
ATOM 781 O O . SER A 1 102 ? -26.087 -23.947 16.850 1.00 79.94 102 SER A O 1
ATOM 783 N N . LEU A 1 103 ? -26.727 -22.509 15.258 1.00 76.75 103 LEU A N 1
ATOM 784 C CA . LEU A 1 103 ? -25.515 -21.686 15.333 1.00 76.75 103 LEU A CA 1
ATOM 785 C C . LEU A 1 103 ? -25.336 -21.009 16.698 1.00 76.75 103 LEU A C 1
ATOM 787 O O . LEU A 1 103 ? -24.201 -20.827 17.140 1.00 76.75 103 LEU A O 1
ATOM 791 N N . ALA A 1 104 ? -26.422 -20.603 17.360 1.00 77.69 104 ALA A N 1
ATOM 792 C CA . ALA A 1 104 ? -26.356 -20.018 18.696 1.00 77.69 104 ALA A CA 1
ATOM 793 C C . ALA A 1 104 ? -25.897 -21.050 19.737 1.00 77.69 104 ALA A C 1
ATOM 795 O O . ALA A 1 104 ? -25.010 -20.739 20.532 1.00 77.69 104 ALA A O 1
ATOM 796 N N . ILE A 1 105 ? -26.426 -22.277 19.674 1.00 75.56 105 ILE A N 1
ATOM 797 C CA . ILE A 1 105 ? -26.030 -23.390 20.552 1.00 75.56 105 ILE A CA 1
ATOM 798 C C . ILE A 1 105 ? -24.556 -23.740 20.336 1.00 75.56 105 ILE A C 1
ATOM 800 O O . ILE A 1 105 ? -23.783 -23.740 21.288 1.00 75.56 105 ILE A O 1
ATOM 804 N N . GLN A 1 106 ? -24.125 -23.924 19.083 1.00 78.06 106 GLN A N 1
ATOM 805 C CA . GLN A 1 106 ? -22.722 -24.227 18.767 1.00 78.06 106 GLN A CA 1
ATOM 806 C C . GLN A 1 106 ? -21.762 -23.127 19.245 1.00 78.06 106 GLN A C 1
ATOM 808 O O . GLN A 1 106 ? -20.686 -23.421 19.765 1.00 78.06 106 GLN A O 1
ATOM 813 N N . ARG A 1 107 ? -22.145 -21.849 19.111 1.00 74.62 107 ARG A N 1
ATOM 814 C CA . ARG A 1 107 ? -21.360 -20.722 19.646 1.00 74.62 107 ARG A CA 1
ATOM 815 C C . ARG A 1 107 ? -21.291 -20.736 21.170 1.00 74.62 107 ARG A C 1
ATOM 817 O O . ARG A 1 107 ? -20.239 -20.403 21.707 1.00 74.62 107 ARG A O 1
ATOM 824 N N . GLY A 1 108 ? -22.388 -21.092 21.838 1.00 73.31 108 GLY A N 1
ATOM 825 C CA . GLY A 1 108 ? -22.444 -21.267 23.288 1.00 73.31 108 GLY A CA 1
ATOM 826 C C . GLY A 1 108 ? -21.516 -22.385 23.753 1.00 73.31 108 GLY A C 1
ATOM 827 O O . GLY A 1 108 ? -20.640 -22.132 24.571 1.00 73.31 108 GLY A O 1
ATOM 828 N N . ASN A 1 109 ? -21.620 -23.571 23.149 1.00 73.94 109 ASN A N 1
ATOM 829 C CA . ASN A 1 109 ? -20.760 -24.718 23.456 1.00 73.94 109 ASN A CA 1
ATOM 830 C C . ASN A 1 109 ? -19.279 -24.388 23.251 1.00 73.94 109 ASN A C 1
ATOM 832 O O . ASN A 1 109 ? -18.458 -24.660 24.122 1.00 73.94 109 ASN A O 1
ATOM 836 N N . ALA A 1 110 ? -18.942 -23.747 22.127 1.00 68.62 110 ALA A N 1
ATOM 837 C CA . ALA A 1 110 ? -17.582 -23.298 21.866 1.00 68.62 110 ALA A CA 1
ATOM 838 C C . ALA A 1 110 ? -17.107 -22.293 22.925 1.00 68.62 110 ALA A C 1
ATOM 840 O O . ALA A 1 110 ? -15.972 -22.385 23.373 1.00 68.62 110 ALA A O 1
ATOM 841 N N . ALA A 1 111 ? -17.952 -21.351 23.354 1.00 65.50 111 ALA A N 1
ATOM 842 C CA . ALA A 1 111 ? -17.600 -20.403 24.409 1.00 65.50 111 ALA A CA 1
ATOM 843 C C . ALA A 1 111 ? -17.381 -21.089 25.768 1.00 65.50 111 ALA A C 1
ATOM 845 O O . ALA A 1 111 ? -16.435 -20.726 26.461 1.00 65.50 111 ALA A O 1
ATOM 846 N N . SER A 1 112 ? -18.200 -22.085 26.121 1.00 67.69 112 SER A N 1
ATOM 847 C CA . SER A 1 112 ? -18.043 -22.874 27.349 1.00 67.69 112 SER A CA 1
ATOM 848 C C . SER A 1 112 ? -16.751 -23.693 27.336 1.00 67.69 112 SER A C 1
ATOM 850 O O . SER A 1 112 ? -15.971 -23.596 28.277 1.00 67.69 112 SER A O 1
ATOM 852 N N . LEU A 1 113 ? -16.466 -24.399 26.233 1.00 63.28 113 LEU A N 1
ATOM 853 C CA . LEU A 1 113 ? -15.206 -25.130 26.027 1.00 63.28 113 LEU A CA 1
ATOM 854 C C . LEU A 1 113 ? -13.988 -24.200 26.101 1.00 63.28 113 LEU A C 1
ATOM 856 O O . LEU A 1 113 ? -13.007 -24.499 26.777 1.00 63.28 113 LEU A O 1
ATOM 860 N N . LEU A 1 114 ? -14.069 -23.035 25.454 1.00 57.00 114 LEU A N 1
ATOM 861 C CA . LEU A 1 114 ? -13.018 -22.015 25.506 1.00 57.00 114 LEU A CA 1
ATOM 862 C C . LEU A 1 114 ? -12.852 -21.395 26.899 1.00 57.00 114 LEU A C 1
ATOM 864 O O . LEU A 1 114 ? -11.790 -20.854 27.182 1.00 57.00 114 LEU A O 1
ATOM 868 N N . GLY A 1 115 ? -13.883 -21.443 27.744 1.00 59.75 115 GLY A N 1
ATOM 869 C CA . GLY A 1 115 ? -13.811 -21.018 29.141 1.00 59.75 115 GLY A CA 1
ATOM 870 C C . GLY A 1 115 ? -13.158 -22.056 30.057 1.00 59.75 115 GLY A C 1
ATOM 871 O O . GLY A 1 115 ? -12.583 -21.677 31.072 1.00 59.75 115 GLY A O 1
ATOM 872 N N . THR A 1 116 ? -13.224 -23.343 29.699 1.00 62.34 116 THR A N 1
ATOM 873 C CA . THR A 1 116 ? -12.623 -24.452 30.464 1.00 62.34 116 THR A CA 1
ATOM 874 C C . THR A 1 116 ? -11.182 -24.772 30.074 1.00 62.34 116 THR A C 1
ATOM 876 O O . THR A 1 116 ? -10.455 -25.359 30.870 1.00 62.34 116 THR A O 1
ATOM 879 N N . ILE A 1 117 ? -10.746 -24.393 28.870 1.00 60.25 117 ILE A N 1
ATOM 880 C CA . ILE A 1 117 ? -9.344 -24.546 28.467 1.00 60.25 117 ILE A CA 1
ATOM 881 C C . ILE A 1 117 ? -8.527 -23.451 29.173 1.00 60.25 117 ILE A C 1
ATOM 883 O O . ILE A 1 117 ? -8.892 -22.277 29.083 1.00 60.25 117 ILE A O 1
ATOM 887 N N . PRO A 1 118 ? -7.412 -23.781 29.854 1.00 50.88 118 PRO A N 1
ATOM 888 C CA . PRO A 1 118 ? -6.514 -22.794 30.447 1.00 50.88 118 PRO A CA 1
ATOM 889 C C . PRO A 1 118 ? -5.740 -22.044 29.345 1.00 50.88 118 PRO A C 1
ATOM 891 O O . PRO A 1 118 ? -4.548 -22.235 29.138 1.00 50.88 118 PRO A O 1
ATOM 894 N N . GLY A 1 119 ? -6.434 -21.173 28.612 1.00 56.28 119 GLY A N 1
ATOM 895 C CA . GLY A 1 119 ? -5.910 -20.363 27.515 1.00 56.28 119 GLY A CA 1
ATOM 896 C C . GLY A 1 119 ? -6.975 -19.384 27.013 1.00 56.28 119 GLY A C 1
ATOM 897 O O . GLY A 1 119 ? -8.123 -19.757 26.805 1.00 56.28 119 GLY A O 1
ATOM 898 N N . ASP A 1 120 ? -6.624 -18.104 26.830 1.00 50.91 120 ASP A N 1
ATOM 899 C CA . ASP A 1 120 ? -7.532 -17.114 26.224 1.00 50.91 120 ASP A CA 1
ATOM 900 C C . ASP A 1 120 ? -7.874 -17.620 24.812 1.00 50.91 120 ASP A C 1
ATOM 902 O O . ASP A 1 120 ? -6.963 -17.730 23.990 1.00 50.91 120 ASP A O 1
ATOM 906 N N . GLY A 1 121 ? -9.151 -17.904 24.505 1.00 49.19 121 GLY A N 1
ATOM 907 C CA . GLY A 1 121 ? -9.677 -18.350 23.193 1.00 49.19 121 GLY A CA 1
ATOM 908 C C . GLY A 1 121 ? -9.402 -17.412 21.993 1.00 49.19 121 GLY A C 1
ATOM 909 O O . GLY A 1 121 ? -10.106 -17.408 20.979 1.00 49.19 121 GLY A O 1
ATOM 910 N N . SER A 1 122 ? -8.389 -16.562 22.124 1.00 51.38 122 SER A N 1
ATOM 911 C CA . SER A 1 122 ? -7.648 -15.818 21.118 1.00 51.38 122 SER A CA 1
ATOM 912 C C . SER A 1 122 ? -7.152 -16.668 19.941 1.00 51.38 122 SER A C 1
ATOM 914 O O . SER A 1 122 ? -7.274 -16.187 18.811 1.00 51.38 122 SER A O 1
ATOM 916 N N . GLU A 1 123 ? -6.740 -17.922 20.161 1.00 49.25 123 GLU A N 1
ATOM 917 C CA . GLU A 1 123 ? -6.209 -18.818 19.116 1.00 49.25 123 GLU A CA 1
ATOM 918 C C . GLU A 1 123 ? -7.230 -19.099 17.996 1.00 49.25 123 GLU A C 1
ATOM 920 O O . GLU A 1 123 ? -6.920 -19.006 16.810 1.00 49.25 123 GLU A O 1
ATOM 925 N N . LEU A 1 124 ? -8.515 -19.291 18.314 1.00 43.78 124 LEU A N 1
ATOM 926 C CA . LEU A 1 124 ? -9.540 -19.565 17.290 1.00 43.78 124 LEU A CA 1
ATOM 927 C C . LEU A 1 124 ? -9.953 -18.328 16.474 1.00 43.78 124 LEU A C 1
ATOM 929 O O . LEU A 1 124 ? -10.309 -18.433 15.297 1.00 43.78 124 LEU A O 1
ATOM 933 N N . LYS A 1 125 ? -9.862 -17.118 17.045 1.00 46.22 125 LYS A N 1
ATOM 934 C CA . LYS A 1 125 ? -10.022 -15.869 16.268 1.00 46.22 125 LYS A CA 1
ATOM 935 C C . LYS A 1 125 ? -8.814 -15.585 15.386 1.00 46.22 125 LYS A C 1
ATOM 937 O O . LYS A 1 125 ? -8.948 -14.795 14.445 1.00 46.22 125 LYS A O 1
ATOM 942 N N . GLU A 1 126 ? -7.659 -16.144 15.724 1.00 46.44 126 GLU A N 1
ATOM 943 C CA . GLU A 1 126 ? -6.496 -16.169 14.852 1.00 46.44 126 GLU A CA 1
ATOM 944 C C . GLU A 1 126 ? -6.719 -17.156 13.714 1.00 46.44 126 GLU A C 1
ATOM 946 O O . GLU A 1 126 ? -6.530 -16.738 12.586 1.00 46.44 126 GLU A O 1
ATOM 951 N N . ILE A 1 127 ? -7.290 -18.346 13.928 1.00 43.72 127 ILE A N 1
ATOM 952 C CA . ILE A 1 127 ? -7.610 -19.291 12.835 1.00 43.72 127 ILE A CA 1
ATOM 953 C C . ILE A 1 127 ? -8.500 -18.659 11.750 1.00 43.72 127 ILE A C 1
ATOM 955 O O . ILE A 1 127 ? -8.198 -18.780 10.568 1.00 43.72 127 ILE A O 1
ATOM 959 N N . PHE A 1 128 ? -9.556 -17.909 12.093 1.00 44.41 128 PHE A N 1
ATOM 960 C CA . PHE A 1 128 ? -10.368 -17.209 11.075 1.00 44.41 128 PHE A CA 1
ATOM 961 C C . PHE A 1 128 ? -9.643 -16.030 10.402 1.00 44.41 128 PHE A C 1
ATOM 963 O O . PHE A 1 128 ? -9.967 -15.669 9.268 1.00 44.41 128 PHE A O 1
ATOM 970 N N . PHE A 1 129 ? -8.689 -15.399 11.089 1.00 46.81 129 PHE A N 1
ATOM 971 C CA . PHE A 1 129 ? -7.859 -14.328 10.535 1.00 46.81 129 PHE A CA 1
ATOM 972 C C . PHE A 1 129 ? -6.758 -14.891 9.629 1.00 46.81 129 PHE A C 1
ATOM 974 O O . PHE A 1 129 ? -6.619 -14.424 8.505 1.00 46.81 129 PHE A O 1
ATOM 981 N N . PHE A 1 130 ? -6.077 -15.953 10.055 1.00 45.97 130 PHE A N 1
ATOM 982 C CA . PHE A 1 130 ? -5.190 -16.776 9.250 1.00 45.97 130 PHE A CA 1
ATOM 983 C C . PHE A 1 130 ? -5.932 -17.343 8.056 1.00 45.97 130 PHE A C 1
ATOM 985 O O . PHE A 1 130 ? -5.420 -17.218 6.967 1.00 45.97 130 PHE A O 1
ATOM 992 N N . ARG A 1 131 ? -7.174 -17.823 8.173 1.00 43.06 131 ARG A N 1
ATOM 993 C CA . ARG A 1 131 ? -7.957 -18.264 7.007 1.00 43.06 131 ARG A CA 1
ATOM 994 C C . ARG A 1 131 ? -8.186 -17.128 6.006 1.00 43.06 131 ARG A C 1
ATOM 996 O O . ARG A 1 131 ? -8.146 -17.364 4.810 1.00 43.06 131 ARG A O 1
ATOM 1003 N N . LYS A 1 132 ? -8.367 -15.884 6.463 1.00 44.31 132 LYS A N 1
ATOM 1004 C CA . LYS A 1 132 ? -8.460 -14.697 5.590 1.00 44.31 132 LYS A CA 1
ATOM 1005 C C . LYS A 1 132 ? -7.115 -14.286 4.984 1.00 44.31 132 LYS A C 1
ATOM 1007 O O . LYS A 1 132 ? -7.087 -13.912 3.817 1.00 44.31 132 LYS A O 1
ATOM 1012 N N . ILE A 1 133 ? -6.027 -14.369 5.753 1.00 49.62 133 ILE A N 1
ATOM 1013 C CA . ILE A 1 133 ? -4.658 -14.156 5.267 1.00 49.62 133 ILE A CA 1
ATOM 1014 C C . ILE A 1 133 ? -4.313 -15.226 4.244 1.00 49.62 133 ILE A C 1
ATOM 1016 O O . ILE A 1 133 ? -3.902 -14.867 3.162 1.00 49.62 133 ILE A O 1
ATOM 1020 N N . ILE A 1 134 ? -4.552 -16.498 4.548 1.00 48.22 134 ILE A N 1
ATOM 1021 C CA . ILE A 1 134 ? -4.381 -17.665 3.685 1.00 48.22 134 ILE A CA 1
ATOM 1022 C C . ILE A 1 134 ? -5.256 -17.534 2.444 1.00 48.22 134 ILE A C 1
ATOM 1024 O O . ILE A 1 134 ? -4.784 -17.861 1.378 1.00 48.22 134 ILE A O 1
ATOM 1028 N N . ILE A 1 135 ? -6.481 -17.001 2.510 1.00 51.75 135 ILE A N 1
ATOM 1029 C CA . ILE A 1 135 ? -7.268 -16.726 1.295 1.00 51.75 135 ILE A CA 1
ATOM 1030 C C . ILE A 1 135 ? -6.614 -15.628 0.449 1.00 51.75 135 ILE A C 1
ATOM 1032 O O . ILE A 1 135 ? -6.485 -15.815 -0.750 1.00 51.75 135 ILE A O 1
ATOM 1036 N N . ILE A 1 136 ? -6.169 -14.507 1.030 1.00 50.38 136 ILE A N 1
ATOM 1037 C CA . ILE A 1 136 ? -5.476 -13.444 0.271 1.00 50.38 136 ILE A CA 1
ATOM 1038 C C . ILE A 1 136 ? -4.122 -13.937 -0.260 1.00 50.38 136 ILE A C 1
ATOM 1040 O O . ILE A 1 136 ? -3.746 -13.628 -1.385 1.00 50.38 136 ILE A O 1
ATOM 1044 N N . TYR A 1 137 ? -3.404 -14.712 0.543 1.00 53.47 137 TYR A N 1
ATOM 1045 C CA . TYR A 1 137 ? -2.103 -15.297 0.259 1.00 53.47 137 TYR A CA 1
ATOM 1046 C C . TYR A 1 137 ? -2.218 -16.370 -0.815 1.00 53.47 137 TYR A C 1
ATOM 1048 O O . TYR A 1 137 ? -1.511 -16.284 -1.803 1.00 53.47 137 TYR A O 1
ATOM 1056 N N . ASN A 1 138 ? -3.164 -17.300 -0.698 1.00 42.91 138 ASN A N 1
ATOM 1057 C CA . ASN A 1 138 ? -3.464 -18.303 -1.715 1.00 42.91 138 ASN A CA 1
ATOM 1058 C C . ASN A 1 138 ? -4.061 -17.668 -2.962 1.00 42.91 138 ASN A C 1
ATOM 1060 O O . ASN A 1 138 ? -3.802 -18.177 -4.036 1.00 42.91 138 ASN A O 1
ATOM 1064 N N . LEU A 1 139 ? -4.815 -16.568 -2.873 1.00 49.22 139 LEU A N 1
ATOM 1065 C CA . LEU A 1 139 ? -5.269 -15.838 -4.059 1.00 49.22 139 LEU A CA 1
ATOM 1066 C C . LEU A 1 139 ? -4.078 -15.182 -4.768 1.00 49.22 139 LEU A C 1
ATOM 1068 O O . LEU A 1 139 ? -3.969 -15.293 -5.980 1.00 49.22 139 LEU A O 1
ATOM 1072 N N . LYS A 1 140 ? -3.147 -14.569 -4.026 1.00 49.56 140 LYS A N 1
ATOM 1073 C CA . LYS A 1 140 ? -1.905 -14.008 -4.581 1.00 49.56 140 LYS A CA 1
ATOM 1074 C C . LYS A 1 140 ? -0.999 -15.086 -5.165 1.00 49.56 140 LYS A C 1
ATOM 1076 O O . LYS A 1 140 ? -0.593 -14.959 -6.307 1.00 49.56 140 LYS A O 1
ATOM 1081 N N . ILE A 1 141 ? -0.716 -16.143 -4.409 1.00 54.00 141 ILE A N 1
ATOM 1082 C CA . ILE A 1 141 ? 0.097 -17.276 -4.848 1.00 54.00 141 ILE A CA 1
ATOM 1083 C C . ILE A 1 141 ? -0.568 -17.989 -6.006 1.00 54.00 141 ILE A C 1
ATOM 1085 O O . ILE A 1 141 ? 0.127 -18.262 -6.964 1.00 54.00 141 ILE A O 1
ATOM 1089 N N . SER A 1 142 ? -1.877 -18.238 -5.981 1.00 47.81 142 SER A N 1
ATOM 1090 C CA . SER A 1 142 ? -2.561 -18.867 -7.113 1.00 47.81 142 SER A CA 1
ATOM 1091 C C . SER A 1 142 ? -2.539 -17.955 -8.326 1.00 47.81 142 SER A C 1
ATOM 1093 O O . SER A 1 142 ? -2.292 -18.449 -9.404 1.00 47.81 142 SER A O 1
ATOM 1095 N N . ILE A 1 143 ? -2.717 -16.636 -8.200 1.00 53.84 143 ILE A N 1
ATOM 1096 C CA . ILE A 1 143 ? -2.592 -15.729 -9.354 1.00 53.84 143 ILE A CA 1
ATOM 1097 C C . ILE A 1 143 ? -1.156 -15.733 -9.891 1.00 53.84 143 ILE A C 1
ATOM 1099 O O . ILE A 1 143 ? -0.966 -15.911 -11.089 1.00 53.84 143 ILE A O 1
ATOM 1103 N N . THR A 1 144 ? -0.145 -15.600 -9.029 1.00 49.47 144 THR A N 1
ATOM 1104 C CA . THR A 1 144 ? 1.263 -15.597 -9.445 1.00 49.47 144 THR A CA 1
ATOM 1105 C C . THR A 1 144 ? 1.683 -16.956 -10.005 1.00 49.47 144 THR A C 1
ATOM 1107 O O . THR A 1 144 ? 2.268 -17.002 -11.074 1.00 49.47 144 THR A O 1
ATOM 1110 N N . GLN A 1 145 ? 1.337 -18.069 -9.355 1.00 47.03 145 GLN A N 1
ATOM 1111 C CA . GLN A 1 145 ? 1.614 -19.428 -9.821 1.00 47.03 145 GLN A CA 1
ATOM 1112 C C . GLN A 1 145 ? 0.821 -19.761 -11.076 1.00 47.03 145 GLN A C 1
ATOM 1114 O O . GLN A 1 145 ? 1.414 -20.293 -11.992 1.00 47.03 145 GLN A O 1
ATOM 1119 N N . ILE A 1 146 ? -0.466 -19.426 -11.186 1.00 52.28 146 ILE A N 1
ATOM 1120 C CA . ILE A 1 146 ? -1.232 -19.633 -12.424 1.00 52.28 146 ILE A CA 1
ATOM 1121 C C . ILE A 1 146 ? -0.600 -18.814 -13.543 1.00 52.28 146 ILE A C 1
ATOM 1123 O O . ILE A 1 146 ? -0.380 -19.369 -14.608 1.00 52.28 146 ILE A O 1
ATOM 1127 N N . LEU A 1 147 ? -0.227 -17.551 -13.326 1.00 50.00 147 LEU A N 1
ATOM 1128 C CA . LEU A 1 147 ? 0.454 -16.755 -14.351 1.00 50.00 147 LEU A CA 1
ATOM 1129 C C . LEU A 1 147 ? 1.805 -17.376 -14.731 1.00 50.00 147 LEU A C 1
ATOM 1131 O O . LEU A 1 147 ? 2.042 -17.626 -15.907 1.00 50.00 147 LEU A O 1
ATOM 1135 N N . THR A 1 148 ? 2.664 -17.700 -13.764 1.00 47.84 148 THR A N 1
ATOM 1136 C CA . THR A 1 148 ? 3.989 -18.282 -14.024 1.00 47.84 148 THR A CA 1
ATOM 1137 C C . THR A 1 148 ? 3.897 -19.673 -14.659 1.00 47.84 148 THR A C 1
ATOM 1139 O O . THR A 1 148 ? 4.587 -19.931 -15.637 1.00 47.84 148 THR A O 1
ATOM 1142 N N . TYR A 1 149 ? 3.028 -20.555 -14.166 1.00 44.31 149 TYR A N 1
ATOM 1143 C CA . TYR A 1 149 ? 2.849 -21.924 -14.661 1.00 44.31 149 TYR A CA 1
ATOM 1144 C C . TYR A 1 149 ? 2.155 -21.925 -16.025 1.00 44.31 149 TYR A C 1
ATOM 1146 O O . TYR A 1 149 ? 2.629 -22.579 -16.938 1.00 44.31 149 TYR A O 1
ATOM 1154 N N . THR A 1 150 ? 1.120 -21.107 -16.235 1.00 50.44 150 THR A N 1
ATOM 1155 C CA . THR A 1 150 ? 0.483 -20.953 -17.557 1.00 50.44 150 THR A CA 1
ATOM 1156 C C . THR A 1 150 ? 1.499 -20.444 -18.583 1.00 50.44 150 THR A C 1
ATOM 1158 O O . THR A 1 150 ? 1.563 -20.979 -19.682 1.00 50.44 150 THR A O 1
ATOM 1161 N N . ILE A 1 151 ? 2.362 -19.488 -18.221 1.00 51.44 151 ILE A N 1
ATOM 1162 C CA . ILE A 1 151 ? 3.415 -18.961 -19.107 1.00 51.44 151 ILE A CA 1
ATOM 1163 C C . ILE A 1 151 ? 4.509 -20.003 -19.389 1.00 51.44 151 ILE A C 1
ATOM 1165 O O . ILE A 1 151 ? 4.896 -20.174 -20.543 1.00 51.44 151 ILE A O 1
ATOM 1169 N N . VAL A 1 152 ? 4.997 -20.715 -18.369 1.00 48.12 152 VAL A N 1
ATOM 1170 C CA . VAL A 1 152 ? 6.061 -21.726 -18.517 1.00 48.12 152 VAL A CA 1
ATOM 1171 C C . VAL A 1 152 ? 5.552 -22.962 -19.266 1.00 48.12 152 VAL A C 1
ATOM 1173 O O . VAL A 1 152 ? 6.225 -23.459 -20.168 1.00 48.12 152 VAL A O 1
ATOM 1176 N N . THR A 1 153 ? 4.344 -23.436 -18.961 1.00 45.38 153 THR A N 1
ATOM 1177 C CA . THR A 1 153 ? 3.742 -24.608 -19.609 1.00 45.38 153 THR A CA 1
ATOM 1178 C C . THR A 1 153 ? 3.326 -24.307 -21.052 1.00 45.38 153 THR A C 1
ATOM 1180 O O . THR A 1 153 ? 3.573 -25.139 -21.922 1.00 45.38 153 THR A O 1
ATOM 1183 N N . LEU A 1 154 ? 2.789 -23.116 -21.359 1.00 44.25 154 LEU A N 1
ATOM 1184 C CA . LEU A 1 154 ? 2.500 -22.723 -22.751 1.00 44.25 154 LEU A CA 1
ATOM 1185 C C . LEU A 1 154 ? 3.764 -22.373 -23.546 1.00 44.25 154 LEU A C 1
ATOM 1187 O O . LEU A 1 154 ? 3.789 -22.607 -24.753 1.00 44.25 154 LEU A O 1
ATOM 1191 N N . GLY A 1 155 ? 4.820 -21.884 -22.889 1.00 46.12 155 GLY A N 1
ATOM 1192 C CA . GLY A 1 155 ? 6.138 -21.705 -23.503 1.00 46.12 155 GLY A CA 1
ATOM 1193 C C . GLY A 1 155 ? 6.775 -23.033 -23.926 1.00 46.12 155 GLY A C 1
ATOM 1194 O O . GLY A 1 155 ? 7.312 -23.129 -25.026 1.00 46.12 155 GLY A O 1
ATOM 1195 N N . ASN A 1 156 ? 6.638 -24.076 -23.102 1.00 42.12 156 ASN A N 1
ATOM 1196 C CA . ASN A 1 156 ? 7.183 -25.404 -23.396 1.00 42.12 156 ASN A CA 1
ATOM 1197 C C . ASN A 1 156 ? 6.317 -26.227 -24.370 1.00 42.12 156 ASN A C 1
ATOM 1199 O O . ASN A 1 156 ? 6.857 -27.064 -25.086 1.00 42.12 156 ASN A O 1
ATOM 1203 N N . CYS A 1 157 ? 4.996 -26.002 -24.432 1.00 39.06 157 CYS A N 1
ATOM 1204 C CA . CYS A 1 157 ? 4.097 -26.792 -25.288 1.00 39.06 157 CYS A CA 1
ATOM 1205 C C . CYS A 1 157 ? 4.055 -26.355 -26.761 1.00 39.06 157 CYS A C 1
ATOM 1207 O O . CYS A 1 157 ? 3.521 -27.100 -27.576 1.00 39.06 157 CYS A O 1
ATOM 1209 N N . MET A 1 158 ? 4.560 -25.169 -27.121 1.00 40.31 158 MET A N 1
ATOM 1210 C CA . MET A 1 158 ? 4.315 -24.609 -28.461 1.00 40.31 158 MET A CA 1
ATOM 1211 C C . MET A 1 158 ? 5.511 -24.562 -29.411 1.00 40.31 158 MET A C 1
ATOM 1213 O O . MET A 1 158 ? 5.304 -24.173 -30.552 1.00 40.31 158 MET A O 1
ATOM 1217 N N . GLY A 1 159 ? 6.723 -24.967 -29.010 1.00 44.53 159 GLY A N 1
ATOM 1218 C CA . GLY A 1 159 ? 7.842 -25.139 -29.954 1.00 44.53 159 GLY A CA 1
ATOM 1219 C C . GLY A 1 159 ? 8.035 -23.976 -30.943 1.00 44.53 159 GLY A C 1
ATOM 1220 O O . GLY A 1 159 ? 8.225 -24.209 -32.133 1.00 44.53 159 GLY A O 1
ATOM 1221 N N . LEU A 1 160 ? 7.920 -22.723 -30.488 1.00 40.91 160 LEU A N 1
ATOM 1222 C CA . LEU A 1 160 ? 7.941 -21.557 -31.375 1.00 40.91 160 LEU A CA 1
ATOM 1223 C C . LEU A 1 160 ? 9.373 -21.071 -31.607 1.00 40.91 160 LEU A C 1
ATOM 1225 O O . LEU A 1 160 ? 9.918 -20.264 -30.850 1.00 40.91 160 LEU A O 1
ATOM 1229 N N . GLY A 1 161 ? 9.954 -21.552 -32.704 1.00 44.47 161 GLY A N 1
ATOM 1230 C CA . GLY A 1 161 ? 10.948 -20.801 -33.460 1.00 44.47 161 GLY A CA 1
ATOM 1231 C C . GLY A 1 161 ? 10.336 -19.515 -34.031 1.00 44.47 161 GLY A C 1
ATOM 1232 O O . GLY A 1 161 ? 9.160 -19.471 -34.378 1.00 44.47 161 GLY A O 1
ATOM 1233 N N . GLU A 1 162 ? 11.172 -18.476 -34.110 1.00 39.81 162 GLU A N 1
ATOM 1234 C CA . GLU A 1 162 ? 10.940 -17.176 -34.765 1.00 39.81 162 GLU A CA 1
ATOM 1235 C C . GLU A 1 162 ? 10.101 -16.113 -34.022 1.00 39.81 162 GLU A C 1
ATOM 1237 O O . GLU A 1 162 ? 9.145 -15.548 -34.547 1.00 39.81 162 GLU A O 1
ATOM 1242 N N . ARG A 1 163 ? 10.534 -15.774 -32.795 1.00 44.53 163 ARG A N 1
ATOM 1243 C CA . ARG A 1 163 ? 10.680 -14.412 -32.199 1.00 44.53 163 ARG A CA 1
ATOM 1244 C C . ARG A 1 163 ? 10.782 -14.570 -30.669 1.00 44.53 163 ARG A C 1
ATOM 1246 O O . ARG A 1 163 ? 9.757 -14.781 -30.031 1.00 44.53 163 ARG A O 1
ATOM 1253 N N . PRO A 1 164 ? 11.955 -14.405 -30.031 1.00 47.25 164 PRO A N 1
ATOM 1254 C CA . PRO A 1 164 ? 12.136 -14.815 -28.630 1.00 47.25 164 PRO A CA 1
ATOM 1255 C C . PRO A 1 164 ? 11.412 -13.966 -27.560 1.00 47.25 164 PRO A C 1
ATOM 1257 O O . PRO A 1 164 ? 11.532 -14.274 -26.382 1.00 47.25 164 PRO A O 1
ATOM 1260 N N . TYR A 1 165 ? 10.656 -12.917 -27.921 1.00 53.50 165 TYR A N 1
ATOM 1261 C CA . TYR A 1 165 ? 10.165 -11.917 -26.950 1.00 53.50 165 TYR A CA 1
ATOM 1262 C C . TYR A 1 165 ? 8.704 -11.462 -27.107 1.00 53.50 165 TYR A C 1
ATOM 1264 O O . TYR A 1 165 ? 8.302 -10.503 -26.448 1.00 53.50 165 TYR A O 1
ATOM 1272 N N . ARG A 1 166 ? 7.880 -12.084 -27.965 1.00 54.62 166 ARG A N 1
ATOM 1273 C CA . ARG A 1 166 ? 6.443 -11.743 -28.030 1.00 54.62 166 ARG A CA 1
ATOM 1274 C C . ARG A 1 166 ? 5.594 -12.906 -27.521 1.00 54.62 166 ARG A C 1
ATOM 1276 O O . ARG A 1 166 ? 5.589 -13.946 -28.173 1.00 54.62 166 ARG A O 1
ATOM 1283 N N . PRO A 1 167 ? 4.855 -12.737 -26.406 1.00 59.56 167 PRO A N 1
ATOM 1284 C CA . PRO A 1 167 ? 3.908 -13.750 -25.980 1.00 59.56 167 PRO A CA 1
ATOM 1285 C C . PRO A 1 167 ? 2.844 -13.956 -27.069 1.00 59.56 167 PRO A C 1
ATOM 1287 O O . PRO A 1 167 ? 2.586 -13.037 -27.854 1.00 59.56 167 PRO A O 1
ATOM 1290 N N . PRO A 1 168 ? 2.185 -15.119 -27.102 1.00 70.56 168 PRO A N 1
ATOM 1291 C CA . PRO A 1 168 ? 1.005 -15.343 -27.931 1.00 70.56 168 PRO A CA 1
ATOM 1292 C C . PRO A 1 168 ? -0.056 -14.258 -27.699 1.00 70.56 168 PRO A C 1
ATOM 1294 O O . PRO A 1 168 ? -0.121 -13.665 -26.619 1.00 70.56 168 PRO A O 1
ATOM 1297 N N . TRP A 1 169 ? -0.929 -14.024 -28.682 1.00 69.75 169 TRP A N 1
ATOM 1298 C CA . TRP A 1 169 ? -1.953 -12.969 -28.616 1.00 69.75 169 TRP A CA 1
ATOM 1299 C C . TRP A 1 169 ? -2.842 -13.068 -27.361 1.00 69.75 169 TRP A C 1
ATOM 1301 O O . TRP A 1 169 ? -3.166 -12.053 -26.749 1.00 69.75 169 TRP A O 1
ATOM 1311 N N . TRP A 1 170 ? -3.172 -14.286 -26.919 1.00 74.38 170 TRP A N 1
ATOM 1312 C CA . TRP A 1 170 ? -3.967 -14.523 -25.711 1.00 74.38 170 TRP A CA 1
ATOM 1313 C C . TRP A 1 170 ? -3.196 -14.176 -24.428 1.00 74.38 170 TRP A C 1
ATOM 1315 O O . TRP A 1 170 ? -3.789 -13.690 -23.468 1.00 74.38 170 TRP A O 1
ATOM 1325 N N . GLY A 1 171 ? -1.872 -14.364 -24.414 1.00 74.75 171 GLY A N 1
ATOM 1326 C CA . GLY A 1 171 ? -1.012 -14.021 -23.279 1.00 74.75 171 GLY A CA 1
ATOM 1327 C C . GLY A 1 171 ? -0.840 -12.510 -23.144 1.00 74.75 171 GLY A C 1
ATOM 1328 O O . GLY A 1 171 ? -0.912 -11.971 -22.041 1.00 74.75 171 GLY A O 1
ATOM 1329 N N . GLN A 1 172 ? -0.698 -11.814 -24.273 1.00 70.94 172 GLN A N 1
ATOM 1330 C CA . GLN A 1 172 ? -0.705 -10.349 -24.316 1.00 70.94 172 GLN A 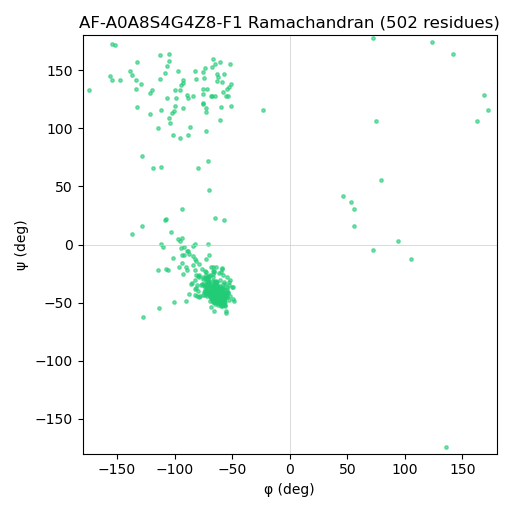CA 1
ATOM 1331 C C . GLN A 1 172 ? -2.050 -9.785 -23.844 1.00 70.94 172 GLN A C 1
ATOM 1333 O O . GLN A 1 172 ? -2.073 -8.875 -23.018 1.00 70.94 172 GLN A O 1
ATOM 1338 N N . LEU A 1 173 ? -3.166 -10.363 -24.304 1.00 77.88 173 LEU A N 1
ATOM 1339 C CA . LEU A 1 173 ? -4.509 -9.970 -23.874 1.00 77.88 173 LEU A CA 1
ATOM 1340 C C . LEU A 1 173 ? -4.719 -10.198 -22.369 1.00 77.88 173 LEU A C 1
ATOM 1342 O O . LEU A 1 173 ? -5.260 -9.330 -21.686 1.00 77.88 173 LEU A O 1
ATOM 1346 N N . ALA A 1 174 ? -4.259 -11.330 -21.832 1.00 80.56 174 ALA A N 1
ATOM 1347 C CA . ALA A 1 174 ? -4.349 -11.617 -20.404 1.00 80.56 174 ALA A CA 1
ATOM 1348 C C . ALA A 1 174 ? -3.575 -10.584 -19.569 1.00 80.56 174 ALA A C 1
ATOM 1350 O O . ALA A 1 174 ? -4.132 -10.013 -18.628 1.00 80.56 174 ALA A O 1
ATOM 1351 N N . TRP A 1 175 ? -2.326 -10.283 -19.942 1.00 76.81 175 TRP A N 1
ATOM 1352 C CA . TRP A 1 175 ? -1.534 -9.246 -19.275 1.00 76.81 175 TRP A CA 1
ATOM 1353 C C . TRP A 1 175 ? -2.168 -7.865 -19.396 1.00 76.81 175 TRP A C 1
ATOM 1355 O O . TRP A 1 175 ? -2.223 -7.140 -18.403 1.00 76.81 175 TRP A O 1
ATOM 1365 N N . PHE A 1 176 ? -2.709 -7.529 -20.567 1.00 76.69 176 PHE A N 1
ATOM 1366 C CA . PHE A 1 176 ? -3.440 -6.287 -20.791 1.00 76.69 176 PHE A CA 1
ATOM 1367 C C . PHE A 1 176 ? -4.602 -6.139 -19.803 1.00 76.69 176 PHE A C 1
ATOM 1369 O O . PHE A 1 176 ? -4.678 -5.147 -19.079 1.00 76.69 176 PHE A O 1
ATOM 1376 N N . VAL A 1 177 ? -5.470 -7.149 -19.711 1.00 81.75 177 VAL A N 1
ATOM 1377 C CA . VAL A 1 177 ? -6.635 -7.134 -18.813 1.00 81.75 177 VAL A CA 1
ATOM 1378 C C . VAL A 1 177 ? -6.205 -7.029 -17.347 1.00 81.75 177 VAL A C 1
ATOM 1380 O O . VAL A 1 177 ? -6.762 -6.229 -16.593 1.00 81.75 177 VAL A O 1
ATOM 1383 N N . VAL A 1 178 ? -5.198 -7.802 -16.940 1.00 82.75 178 VAL A N 1
ATOM 1384 C CA . VAL A 1 178 ? -4.733 -7.872 -15.548 1.00 82.75 178 VAL A CA 1
ATOM 1385 C C . VAL A 1 178 ? -4.046 -6.573 -15.099 1.00 82.75 178 VAL A C 1
ATOM 1387 O O . VAL A 1 178 ? -4.301 -6.100 -13.987 1.00 82.75 178 VAL A O 1
ATOM 1390 N N . PHE A 1 179 ? -3.222 -5.950 -15.946 1.00 82.00 179 PHE A N 1
ATOM 1391 C CA . PHE A 1 179 ? -2.629 -4.639 -15.654 1.00 82.00 179 PHE A CA 1
ATOM 1392 C C . PHE A 1 179 ? -3.667 -3.519 -15.670 1.00 82.00 179 PHE A C 1
ATOM 1394 O O . PHE A 1 179 ? -3.683 -2.703 -14.749 1.00 82.00 179 PHE A O 1
ATOM 1401 N N . MET A 1 180 ? -4.564 -3.497 -16.660 1.00 82.00 180 MET A N 1
ATOM 1402 C CA . MET A 1 180 ? -5.613 -2.477 -16.738 1.00 82.00 180 MET A CA 1
ATOM 1403 C C . MET A 1 180 ? -6.539 -2.528 -15.523 1.00 82.00 180 MET A C 1
ATOM 1405 O O . MET A 1 180 ? -6.822 -1.491 -14.925 1.00 82.00 180 MET A O 1
ATOM 1409 N N . ALA A 1 181 ? -6.965 -3.722 -15.102 1.00 86.94 181 ALA A N 1
ATOM 1410 C CA . ALA A 1 181 ? -7.763 -3.882 -13.890 1.00 86.94 181 ALA A CA 1
ATOM 1411 C C . ALA A 1 181 ? -7.016 -3.376 -12.645 1.00 86.94 181 ALA A C 1
ATOM 1413 O O . ALA A 1 181 ? -7.592 -2.658 -11.827 1.00 86.94 181 ALA A O 1
ATOM 1414 N N . MET A 1 182 ? -5.727 -3.704 -12.520 1.00 88.94 182 MET A N 1
ATOM 1415 C CA . MET A 1 182 ? -4.896 -3.260 -11.400 1.00 88.94 182 MET A CA 1
ATOM 1416 C C . MET A 1 182 ? -4.756 -1.731 -11.358 1.00 88.94 182 MET A C 1
ATOM 1418 O O . MET A 1 182 ? -5.011 -1.134 -10.308 1.00 88.94 182 MET A O 1
ATOM 1422 N N . LEU A 1 183 ? -4.450 -1.090 -12.492 1.00 87.00 183 LEU A N 1
ATOM 1423 C CA . LEU A 1 183 ? -4.364 0.370 -12.605 1.00 87.00 183 LEU A CA 1
ATOM 1424 C C . LEU A 1 183 ? -5.703 1.046 -12.287 1.00 87.00 183 LEU A C 1
ATOM 1426 O O . LEU A 1 183 ? -5.733 2.010 -11.523 1.00 87.00 183 LEU A O 1
ATOM 1430 N N . LEU A 1 184 ? -6.819 0.521 -12.802 1.00 88.06 184 LEU A N 1
ATOM 1431 C CA . LEU A 1 184 ? -8.152 1.063 -12.526 1.00 88.06 184 LEU A CA 1
ATOM 1432 C C . LEU A 1 184 ? -8.488 1.016 -11.035 1.00 88.06 184 LEU A C 1
ATOM 1434 O O . LEU A 1 184 ? -8.925 2.021 -10.471 1.00 88.06 184 LEU A O 1
ATOM 1438 N N . VAL A 1 185 ? -8.267 -0.122 -10.372 1.00 91.12 185 VAL A N 1
ATOM 1439 C CA . VAL A 1 185 ? -8.558 -0.240 -8.936 1.00 91.12 185 VAL A CA 1
ATOM 1440 C C . VAL A 1 185 ? -7.605 0.634 -8.115 1.00 91.12 185 VAL A C 1
ATOM 1442 O O . VAL A 1 185 ? -8.057 1.277 -7.165 1.00 91.12 185 VAL A O 1
ATOM 1445 N N . ALA A 1 186 ? -6.323 0.716 -8.484 1.00 91.62 186 ALA A N 1
ATOM 1446 C CA . ALA A 1 186 ? -5.361 1.592 -7.819 1.00 91.62 186 ALA A CA 1
ATOM 1447 C C . ALA A 1 186 ? -5.758 3.074 -7.941 1.00 91.62 186 ALA A C 1
ATOM 1449 O O . ALA A 1 186 ? -5.815 3.772 -6.928 1.00 91.62 186 ALA A O 1
ATOM 1450 N N . VAL A 1 187 ? -6.102 3.548 -9.141 1.00 89.94 187 VAL A N 1
ATOM 1451 C CA . VAL A 1 187 ? -6.478 4.951 -9.375 1.00 89.94 187 VAL A CA 1
ATOM 1452 C C . VAL A 1 187 ? -7.810 5.285 -8.705 1.00 89.94 187 VAL A C 1
ATOM 1454 O O . VAL A 1 187 ? -7.879 6.208 -7.888 1.00 89.94 187 VAL A O 1
ATOM 1457 N N . LEU A 1 188 ? -8.869 4.521 -8.983 1.00 91.56 188 LEU A N 1
ATOM 1458 C CA . LEU A 1 188 ? -10.200 4.787 -8.428 1.00 91.56 188 LEU A CA 1
ATOM 1459 C C . LEU A 1 188 ? -10.217 4.630 -6.905 1.00 91.56 188 LEU A C 1
ATOM 1461 O O . LEU A 1 188 ? -10.764 5.474 -6.192 1.00 91.56 188 LEU A O 1
ATOM 1465 N N . GLY A 1 189 ? -9.589 3.571 -6.393 1.00 92.81 189 GLY A N 1
ATOM 1466 C CA . GLY A 1 189 ? -9.538 3.280 -4.967 1.00 92.81 189 GLY A CA 1
ATOM 1467 C C . GLY A 1 189 ? -8.788 4.350 -4.180 1.00 92.81 189 GLY A C 1
ATOM 1468 O O . GLY A 1 189 ? -9.318 4.849 -3.185 1.00 92.81 189 GLY A O 1
ATOM 1469 N N . ASN A 1 190 ? -7.588 4.742 -4.619 1.00 94.94 190 ASN A N 1
ATOM 1470 C CA . ASN A 1 190 ? -6.796 5.743 -3.899 1.00 94.94 190 ASN A CA 1
ATOM 1471 C C . ASN A 1 190 ? -7.391 7.151 -4.031 1.00 94.94 190 ASN A C 1
ATOM 1473 O O . ASN A 1 190 ? -7.435 7.884 -3.040 1.00 94.94 190 ASN A O 1
ATOM 1477 N N . THR A 1 191 ? -7.986 7.494 -5.179 1.00 93.81 191 THR A N 1
ATOM 1478 C CA . THR A 1 191 ? -8.756 8.744 -5.331 1.00 93.81 191 THR A CA 1
ATOM 1479 C C . THR A 1 191 ? -9.925 8.793 -4.349 1.00 93.81 191 THR A C 1
ATOM 1481 O O . THR A 1 191 ? -10.147 9.802 -3.674 1.00 93.81 191 THR A O 1
ATOM 1484 N N . LEU A 1 192 ? -10.646 7.678 -4.202 1.00 93.06 192 LEU A N 1
ATOM 1485 C CA . LEU A 1 192 ? -11.759 7.576 -3.268 1.00 93.06 192 LEU A CA 1
ATOM 1486 C C . LEU A 1 192 ? -11.299 7.684 -1.805 1.00 93.06 192 LEU A C 1
ATOM 1488 O O . LEU A 1 192 ? -11.960 8.353 -1.012 1.00 93.06 192 LEU A O 1
ATOM 1492 N N . VAL A 1 193 ? -10.152 7.103 -1.435 1.00 94.69 193 VAL A N 1
ATOM 1493 C CA . VAL A 1 193 ? -9.564 7.271 -0.090 1.00 94.69 193 VAL A CA 1
ATOM 1494 C C . VAL A 1 193 ? -9.289 8.746 0.209 1.00 94.69 193 VAL A C 1
ATOM 1496 O O . VAL A 1 193 ? -9.692 9.236 1.271 1.00 94.69 193 VAL A O 1
ATOM 1499 N N . ILE A 1 194 ? -8.655 9.460 -0.728 1.00 94.75 194 ILE A N 1
ATOM 1500 C CA . ILE A 1 194 ? -8.368 10.895 -0.598 1.00 94.75 194 ILE A CA 1
ATOM 1501 C C . ILE A 1 194 ? -9.675 11.674 -0.435 1.00 94.75 194 ILE A C 1
ATOM 1503 O O . ILE A 1 194 ? -9.836 12.426 0.532 1.00 94.75 194 ILE A O 1
ATOM 1507 N N . TRP A 1 195 ? -10.645 11.438 -1.320 1.00 93.62 195 TRP A N 1
ATOM 1508 C CA . TRP A 1 195 ? -11.939 12.111 -1.277 1.00 93.62 195 TRP A CA 1
ATOM 1509 C C . TRP A 1 195 ? -12.688 11.859 0.038 1.00 93.62 195 TRP A C 1
ATOM 1511 O O . TRP A 1 195 ? -13.155 12.813 0.656 1.00 93.62 195 TRP A O 1
ATOM 1521 N N . ILE A 1 196 ? -12.752 10.614 0.531 1.00 91.12 196 ILE A N 1
ATOM 1522 C CA . ILE A 1 196 ? -13.441 10.274 1.791 1.00 91.12 196 ILE A CA 1
ATOM 1523 C C . ILE A 1 196 ? -12.875 11.087 2.959 1.00 91.12 196 ILE A C 1
ATOM 1525 O O . ILE A 1 196 ? -13.645 11.631 3.761 1.00 91.12 196 ILE A O 1
ATOM 1529 N N . VAL A 1 197 ? -11.545 11.173 3.070 1.00 92.19 197 VAL A N 1
ATOM 1530 C CA . VAL A 1 197 ? -10.882 11.883 4.173 1.00 92.19 197 VAL A CA 1
ATOM 1531 C C . VAL A 1 197 ? -11.050 13.396 4.044 1.00 92.19 197 VAL A C 1
ATOM 1533 O O . VAL A 1 197 ? -11.330 14.063 5.046 1.00 92.19 197 VAL A O 1
ATOM 1536 N N . LEU A 1 198 ? -10.918 13.941 2.832 1.00 89.38 198 LEU A N 1
ATOM 1537 C CA . LEU A 1 198 ? -11.046 15.377 2.593 1.00 89.38 198 LEU A CA 1
ATOM 1538 C C . LEU A 1 198 ? -12.496 15.850 2.717 1.00 89.38 198 LEU A C 1
ATOM 1540 O O . LEU A 1 198 ? -12.735 16.840 3.405 1.00 89.38 198 LEU A O 1
ATOM 1544 N N . ALA A 1 199 ? -13.471 15.143 2.152 1.00 85.81 199 ALA A N 1
ATOM 1545 C CA . ALA A 1 199 ? -14.879 15.539 2.182 1.00 85.81 199 ALA A CA 1
ATOM 1546 C C . ALA A 1 199 ? -15.468 15.508 3.605 1.00 85.81 199 ALA A C 1
ATOM 1548 O O . ALA A 1 199 ? -16.249 16.381 3.985 1.00 85.81 199 ALA A O 1
ATOM 1549 N N . HIS A 1 200 ? -15.052 14.555 4.447 1.00 85.69 200 HIS A N 1
ATOM 1550 C CA . HIS A 1 200 ? -15.664 14.352 5.760 1.00 85.69 200 HIS A CA 1
ATOM 1551 C C . HIS A 1 200 ? -14.787 14.878 6.900 1.00 85.69 200 HIS A C 1
ATOM 1553 O O . HIS A 1 200 ? -13.811 14.244 7.297 1.00 85.69 200 HIS A O 1
ATOM 1559 N N . ARG A 1 201 ? -15.196 15.985 7.546 1.00 81.75 201 ARG A N 1
ATOM 1560 C CA . ARG A 1 201 ? -14.476 16.577 8.702 1.00 81.75 201 ARG A CA 1
ATOM 1561 C C . ARG A 1 201 ? -14.136 15.558 9.802 1.00 81.75 201 ARG A C 1
ATOM 1563 O O . ARG A 1 201 ? -13.059 15.622 10.383 1.00 81.75 201 ARG A O 1
ATOM 1570 N N . ARG A 1 202 ? -15.018 14.581 10.055 1.00 80.62 202 ARG A N 1
ATOM 1571 C CA . ARG A 1 202 ? -14.826 13.520 11.068 1.00 80.62 202 ARG A CA 1
ATOM 1572 C C . ARG A 1 202 ? -13.712 12.523 10.727 1.00 80.62 202 ARG A C 1
ATOM 1574 O O . ARG A 1 202 ? -13.228 11.830 11.619 1.00 80.62 202 ARG A O 1
ATOM 1581 N N . MET A 1 203 ? -13.315 12.446 9.459 1.00 84.38 203 MET A N 1
ATOM 1582 C CA . MET A 1 203 ? -12.222 11.601 8.984 1.00 84.38 203 MET A CA 1
ATOM 1583 C C . MET A 1 203 ? -10.877 12.339 8.978 1.00 84.38 203 MET A C 1
ATOM 1585 O O . MET A 1 203 ? -9.848 11.688 8.834 1.00 84.38 203 MET A O 1
ATOM 1589 N N . ARG A 1 204 ? -10.834 13.657 9.214 1.00 86.88 204 ARG A N 1
ATOM 1590 C CA . ARG A 1 204 ? -9.599 14.465 9.211 1.00 86.88 204 ARG A CA 1
ATOM 1591 C C . ARG A 1 204 ? -8.809 14.319 10.522 1.00 86.88 204 ARG A C 1
ATOM 1593 O O . ARG A 1 204 ? -8.691 15.249 11.318 1.00 86.88 204 ARG A O 1
ATOM 1600 N N . THR A 1 205 ? -8.300 13.114 10.765 1.00 87.69 205 THR A N 1
ATOM 1601 C CA . THR A 1 205 ? -7.432 12.777 11.909 1.00 87.69 205 THR A CA 1
ATOM 1602 C C . THR A 1 205 ? -5.976 12.632 11.462 1.00 87.69 205 THR A C 1
ATOM 1604 O O . THR A 1 205 ? -5.731 12.341 10.298 1.00 87.69 205 THR A O 1
ATOM 1607 N N . VAL A 1 206 ? -5.013 12.783 12.381 1.00 85.56 206 VAL A N 1
ATOM 1608 C CA . VAL A 1 206 ? -3.569 12.676 12.079 1.00 85.56 206 VAL A CA 1
ATOM 1609 C C . VAL A 1 206 ? -3.220 11.365 11.365 1.00 85.56 206 VAL A C 1
ATOM 1611 O O . VAL A 1 206 ? -2.586 11.385 10.318 1.00 85.56 206 VAL A O 1
ATOM 1614 N N . THR A 1 207 ? -3.716 10.231 11.866 1.00 84.88 207 THR A N 1
ATOM 1615 C CA . THR A 1 207 ? -3.510 8.914 11.243 1.00 84.88 207 THR A CA 1
ATOM 1616 C C . THR A 1 207 ? -4.079 8.850 9.829 1.00 84.88 207 THR A C 1
ATOM 1618 O O . THR A 1 207 ? -3.450 8.296 8.936 1.00 84.88 207 THR A O 1
ATOM 1621 N N . ASN A 1 208 ? -5.250 9.449 9.602 1.00 89.88 208 ASN A N 1
ATOM 1622 C CA . ASN A 1 208 ? -5.862 9.468 8.277 1.00 89.88 208 ASN A CA 1
ATOM 1623 C C . ASN A 1 208 ? -5.127 10.408 7.308 1.00 89.88 208 ASN A C 1
ATOM 1625 O O . ASN A 1 208 ? -5.188 10.164 6.110 1.00 89.88 208 ASN A O 1
ATOM 1629 N N . CYS A 1 209 ? -4.393 11.422 7.786 1.00 90.94 209 CYS A N 1
ATOM 1630 C CA . CYS A 1 209 ? -3.501 12.208 6.926 1.00 90.94 209 CYS A CA 1
ATOM 1631 C C . CYS A 1 209 ? -2.352 11.356 6.369 1.00 90.94 209 CYS A C 1
ATOM 1633 O O . CYS A 1 209 ? -2.006 11.512 5.204 1.00 90.94 209 CYS A O 1
ATOM 1635 N N . PHE A 1 210 ? -1.802 10.419 7.151 1.00 93.31 210 PHE A N 1
ATOM 1636 C CA . PHE A 1 210 ? -0.820 9.462 6.628 1.00 93.31 210 PHE A CA 1
ATOM 1637 C C . PHE A 1 210 ? -1.439 8.505 5.599 1.00 93.31 210 PHE A C 1
ATOM 1639 O O . PHE A 1 210 ? -0.806 8.209 4.594 1.00 93.31 210 PHE A O 1
ATOM 1646 N N . LEU A 1 211 ? -2.694 8.075 5.791 1.00 92.12 211 LEU A N 1
ATOM 1647 C CA . LEU A 1 211 ? -3.402 7.270 4.782 1.00 92.12 211 LEU A CA 1
ATOM 1648 C C . LEU A 1 211 ? -3.630 8.047 3.477 1.00 92.12 211 LEU A C 1
ATOM 1650 O O . LEU A 1 211 ? -3.524 7.469 2.402 1.00 92.12 211 LEU A O 1
ATOM 1654 N N . VAL A 1 212 ? -3.912 9.352 3.567 1.00 94.75 212 VAL A N 1
ATOM 1655 C CA . VAL A 1 212 ? -3.980 10.240 2.395 1.00 94.75 212 VAL A CA 1
ATOM 1656 C C . VAL A 1 212 ? -2.611 10.365 1.734 1.00 94.75 212 VAL A C 1
ATOM 1658 O O . VAL A 1 212 ? -2.540 10.272 0.517 1.00 94.75 212 VAL A O 1
ATOM 1661 N N . ASN A 1 213 ? -1.529 10.522 2.504 1.00 95.88 213 ASN A N 1
ATOM 1662 C CA . ASN A 1 213 ? -0.177 10.572 1.943 1.00 95.88 213 ASN A CA 1
ATOM 1663 C C . ASN A 1 213 ? 0.170 9.297 1.163 1.00 95.88 213 ASN A C 1
ATOM 1665 O O . ASN A 1 213 ? 0.683 9.381 0.052 1.00 95.88 213 ASN A O 1
ATOM 1669 N N . LEU A 1 214 ? -0.166 8.130 1.721 1.00 94.50 214 LEU A N 1
ATOM 1670 C CA . LEU A 1 214 ? 0.029 6.846 1.052 1.00 94.50 214 LEU A CA 1
ATOM 1671 C C . LEU A 1 214 ? -0.796 6.760 -0.241 1.00 94.50 214 LEU A C 1
ATOM 1673 O O . LEU A 1 214 ? -0.255 6.398 -1.276 1.00 94.50 214 LEU A O 1
ATOM 1677 N N . ALA A 1 215 ? -2.061 7.192 -0.209 1.00 96.12 215 ALA A N 1
ATOM 1678 C CA . ALA A 1 215 ? -2.909 7.241 -1.399 1.00 96.12 215 ALA A CA 1
ATOM 1679 C C . ALA A 1 215 ? -2.377 8.208 -2.477 1.00 96.12 215 ALA A C 1
ATOM 1681 O O . ALA A 1 215 ? -2.498 7.918 -3.662 1.00 96.12 215 ALA A O 1
ATOM 1682 N N . VAL A 1 216 ? -1.770 9.338 -2.095 1.00 97.12 216 VAL A N 1
ATOM 1683 C CA . VAL A 1 216 ? -1.110 10.261 -3.040 1.00 97.12 216 VAL A CA 1
ATOM 1684 C C . VAL A 1 216 ? 0.119 9.607 -3.673 1.00 97.12 216 VAL A C 1
ATOM 1686 O O . VAL A 1 216 ? 0.270 9.673 -4.890 1.00 97.12 216 VAL A O 1
ATOM 1689 N N . ALA A 1 217 ? 0.970 8.949 -2.880 1.00 97.12 217 ALA A N 1
ATOM 1690 C CA . ALA A 1 217 ? 2.129 8.224 -3.402 1.00 97.12 217 ALA A CA 1
ATOM 1691 C C . ALA A 1 217 ? 1.709 7.100 -4.368 1.00 97.12 217 ALA A C 1
ATOM 1693 O O . ALA A 1 217 ? 2.265 6.996 -5.457 1.00 97.12 217 ALA A O 1
ATOM 1694 N N . ASP A 1 218 ? 0.679 6.325 -4.015 1.00 95.81 218 ASP A N 1
ATOM 1695 C CA . ASP A 1 218 ? 0.127 5.264 -4.864 1.00 95.81 218 ASP A CA 1
ATOM 1696 C C . ASP A 1 218 ? -0.491 5.806 -6.164 1.00 95.81 218 ASP A C 1
ATOM 1698 O O . ASP A 1 218 ? -0.352 5.181 -7.215 1.00 95.81 218 ASP A O 1
ATOM 1702 N N . LEU A 1 219 ? -1.156 6.969 -6.128 1.00 94.50 219 LEU A N 1
ATOM 1703 C CA . LEU A 1 219 ? -1.677 7.609 -7.339 1.00 94.50 219 LEU A CA 1
ATOM 1704 C C . LEU A 1 219 ? -0.556 8.055 -8.270 1.00 94.50 219 LEU A C 1
ATOM 1706 O O . LEU A 1 219 ? -0.633 7.775 -9.461 1.00 94.50 219 LEU A O 1
ATOM 1710 N N . LEU A 1 220 ? 0.476 8.715 -7.737 1.00 94.94 220 LEU A N 1
ATOM 1711 C CA . LEU A 1 220 ? 1.642 9.123 -8.523 1.00 94.94 220 LEU A CA 1
ATOM 1712 C C . LEU A 1 220 ? 2.345 7.907 -9.135 1.00 94.94 220 LEU A C 1
ATOM 1714 O O . LEU A 1 220 ? 2.694 7.931 -10.312 1.00 94.94 220 LEU A O 1
ATOM 1718 N N . MET A 1 221 ? 2.492 6.825 -8.365 1.00 94.75 221 MET A N 1
ATOM 1719 C CA . MET A 1 221 ? 3.047 5.565 -8.854 1.00 94.75 221 MET A CA 1
ATOM 1720 C C . MET A 1 221 ? 2.203 4.992 -9.994 1.00 94.75 221 MET A C 1
ATOM 1722 O O . MET A 1 221 ? 2.739 4.692 -11.056 1.00 94.75 221 MET A O 1
ATOM 1726 N N . ALA A 1 222 ? 0.884 4.884 -9.819 1.00 91.12 222 ALA A N 1
ATOM 1727 C CA . ALA A 1 222 ? 0.001 4.303 -10.826 1.00 91.12 222 ALA A CA 1
ATOM 1728 C C . ALA A 1 222 ? -0.051 5.131 -12.124 1.00 91.12 222 ALA A C 1
ATOM 1730 O O . ALA A 1 222 ? -0.061 4.555 -13.212 1.00 91.12 222 ALA A O 1
ATOM 1731 N N . THR A 1 223 ? -0.073 6.465 -12.033 1.00 87.69 223 THR A N 1
ATOM 1732 C CA . THR A 1 223 ? -0.260 7.340 -13.204 1.00 87.69 223 THR A CA 1
ATOM 1733 C C . THR A 1 223 ? 1.038 7.698 -13.915 1.00 87.69 223 THR A C 1
ATOM 1735 O O . THR A 1 223 ? 1.063 7.677 -15.142 1.00 87.69 223 THR A O 1
ATOM 1738 N N . LEU A 1 224 ? 2.111 8.014 -13.185 1.00 88.44 224 LEU A N 1
ATOM 1739 C CA . LEU A 1 224 ? 3.363 8.505 -13.776 1.00 88.44 224 LEU A CA 1
ATOM 1740 C C . LEU A 1 224 ? 4.403 7.405 -14.000 1.00 88.44 224 LEU A C 1
ATOM 1742 O O . LEU A 1 224 ? 5.312 7.599 -14.801 1.00 88.44 224 LEU A O 1
ATOM 1746 N N . ASN A 1 225 ? 4.279 6.257 -13.326 1.00 92.25 225 ASN A N 1
ATOM 1747 C CA . ASN A 1 225 ? 5.143 5.100 -13.563 1.00 92.25 225 ASN A CA 1
ATOM 1748 C C . ASN A 1 225 ? 4.369 3.917 -14.159 1.00 92.25 225 ASN A C 1
ATOM 1750 O O . ASN A 1 225 ? 4.737 3.436 -15.228 1.00 92.25 225 ASN A O 1
ATOM 1754 N N . GLY A 1 226 ? 3.292 3.479 -13.508 1.00 86.81 226 GLY A N 1
ATOM 1755 C CA . GLY A 1 226 ? 2.538 2.283 -13.878 1.00 86.81 226 GLY A CA 1
ATOM 1756 C C . GLY A 1 226 ? 1.923 2.360 -15.275 1.00 86.81 226 GLY A C 1
ATOM 1757 O O . GLY A 1 226 ? 2.084 1.428 -16.058 1.00 86.81 226 GLY A O 1
ATOM 1758 N N . ALA A 1 227 ? 1.261 3.468 -15.620 1.00 84.50 227 ALA A N 1
ATOM 1759 C CA . ALA A 1 227 ? 0.643 3.633 -16.938 1.00 84.50 227 ALA A CA 1
ATOM 1760 C C . ALA A 1 227 ? 1.670 3.732 -18.094 1.00 84.50 227 ALA A C 1
ATOM 1762 O O . ALA A 1 227 ? 1.521 2.981 -19.060 1.00 84.50 227 ALA A O 1
ATOM 1763 N N . PRO A 1 228 ? 2.744 4.550 -18.018 1.00 83.94 228 PRO A N 1
ATOM 1764 C CA . PRO A 1 228 ? 3.793 4.544 -19.041 1.00 83.94 228 PRO A CA 1
ATOM 1765 C C . PRO A 1 228 ? 4.520 3.200 -19.162 1.00 83.94 228 PRO A C 1
ATOM 1767 O O . PRO A 1 228 ? 4.749 2.728 -20.275 1.00 83.94 228 PRO A O 1
ATOM 1770 N N . ASN A 1 229 ? 4.835 2.542 -18.036 1.00 84.44 229 ASN A N 1
ATOM 1771 C CA . ASN A 1 229 ? 5.465 1.219 -18.066 1.00 84.44 229 ASN A CA 1
ATOM 1772 C C . ASN A 1 229 ? 4.537 0.160 -18.648 1.00 84.44 229 ASN A C 1
ATOM 1774 O O . ASN A 1 229 ? 4.999 -0.711 -19.371 1.00 84.44 229 ASN A O 1
ATOM 1778 N N . PHE A 1 230 ? 3.232 0.236 -18.395 1.00 80.50 230 PHE A N 1
ATOM 1779 C CA . PHE A 1 230 ? 2.280 -0.668 -19.026 1.00 80.50 230 PHE A CA 1
ATOM 1780 C C . PHE A 1 230 ? 2.326 -0.567 -20.556 1.00 80.50 230 PHE A C 1
ATOM 1782 O O . PHE A 1 230 ? 2.404 -1.595 -21.229 1.00 80.50 230 PHE A O 1
ATOM 1789 N N . VAL A 1 231 ? 2.350 0.654 -21.102 1.00 78.75 231 VAL A N 1
ATOM 1790 C CA . VAL A 1 231 ? 2.504 0.861 -22.550 1.00 78.75 231 VAL A CA 1
ATOM 1791 C C . VAL A 1 231 ? 3.827 0.271 -23.027 1.00 78.75 231 VAL A C 1
ATOM 1793 O O . VAL A 1 231 ? 3.809 -0.567 -23.923 1.00 78.75 231 VAL A O 1
ATOM 1796 N N . PHE A 1 232 ? 4.937 0.612 -22.365 1.00 78.06 232 PHE A N 1
ATOM 1797 C CA . PHE A 1 232 ? 6.268 0.086 -22.678 1.00 78.06 232 PHE A CA 1
ATOM 1798 C C . PHE A 1 232 ? 6.325 -1.447 -22.692 1.00 78.06 232 PHE A C 1
ATOM 1800 O O . PHE A 1 232 ? 6.925 -2.045 -23.582 1.00 78.06 232 PHE A O 1
ATOM 1807 N N . LEU A 1 233 ? 5.666 -2.101 -21.738 1.00 73.44 233 LEU A N 1
ATOM 1808 C CA . LEU A 1 233 ? 5.655 -3.557 -21.609 1.00 73.44 233 LEU A CA 1
ATOM 1809 C C . LEU A 1 233 ? 4.834 -4.242 -22.711 1.00 73.44 233 LEU A C 1
ATOM 1811 O O . LEU A 1 233 ? 5.186 -5.345 -23.129 1.00 73.44 233 LEU A O 1
ATOM 1815 N N . VAL A 1 234 ? 3.764 -3.605 -23.195 1.00 70.31 234 VAL A N 1
ATOM 1816 C CA . VAL A 1 234 ? 2.904 -4.152 -24.259 1.00 70.31 234 VAL A CA 1
ATOM 1817 C C . VAL A 1 234 ? 3.495 -3.899 -25.647 1.00 70.31 234 VAL A C 1
ATOM 1819 O O . VAL A 1 234 ? 3.504 -4.797 -26.491 1.00 70.31 234 VAL A O 1
ATOM 1822 N N . THR A 1 235 ? 4.003 -2.693 -25.901 1.00 71.88 235 THR A N 1
ATOM 1823 C CA . THR A 1 235 ? 4.569 -2.315 -27.208 1.00 71.88 235 THR A CA 1
ATOM 1824 C C . THR A 1 235 ? 6.013 -2.789 -27.377 1.00 71.88 235 THR A C 1
ATOM 1826 O O . THR A 1 235 ? 6.467 -2.967 -28.513 1.00 71.88 235 THR A O 1
ATOM 1829 N N . ALA A 1 236 ? 6.711 -3.052 -26.264 1.00 74.38 236 ALA A N 1
ATOM 1830 C CA . ALA A 1 236 ? 8.160 -3.237 -26.196 1.00 74.38 236 ALA A CA 1
ATOM 1831 C C . ALA A 1 236 ? 8.938 -2.034 -26.765 1.00 74.38 236 ALA A C 1
ATOM 1833 O O . ALA A 1 236 ? 10.014 -2.216 -27.339 1.00 74.38 236 ALA A O 1
ATOM 1834 N N . ASP A 1 237 ? 8.359 -0.837 -26.644 1.00 78.50 237 ASP A N 1
ATOM 1835 C CA . ASP A 1 237 ? 8.872 0.433 -27.160 1.00 78.50 237 ASP A CA 1
ATOM 1836 C C . ASP A 1 237 ? 8.462 1.584 -26.229 1.00 78.50 237 ASP A C 1
ATOM 1838 O O . ASP A 1 237 ? 7.357 1.568 -25.678 1.00 78.50 237 ASP A O 1
ATOM 1842 N N . TRP A 1 238 ? 9.347 2.559 -26.017 1.00 84.00 238 TRP A N 1
ATOM 1843 C CA . TRP A 1 238 ? 9.110 3.723 -25.162 1.00 84.00 238 TRP A CA 1
ATOM 1844 C C . TRP A 1 238 ? 8.774 4.967 -26.004 1.00 84.00 238 TRP A C 1
ATOM 1846 O O . TRP A 1 238 ? 9.680 5.691 -26.403 1.00 84.00 238 TRP A O 1
ATOM 1856 N N . PRO A 1 239 ? 7.487 5.288 -26.237 1.00 82.50 239 PRO A N 1
ATOM 1857 C CA . PRO A 1 239 ? 7.107 6.377 -27.141 1.00 82.50 239 PRO A CA 1
ATOM 1858 C C . PRO A 1 239 ? 7.114 7.769 -26.485 1.00 82.50 239 PRO A C 1
ATOM 1860 O O . PRO A 1 239 ? 6.769 8.756 -27.129 1.00 82.50 239 PRO A O 1
ATOM 1863 N N . PHE A 1 240 ? 7.431 7.870 -25.190 1.00 84.25 240 PHE A N 1
ATOM 1864 C CA . PHE A 1 240 ? 7.239 9.098 -24.406 1.00 84.25 240 PHE A CA 1
ATOM 1865 C C . PHE A 1 240 ? 8.487 9.993 -24.327 1.00 84.25 240 PHE A C 1
ATOM 1867 O O . PHE A 1 240 ? 8.440 11.065 -23.726 1.00 84.25 240 PHE A O 1
ATOM 1874 N N . GLY A 1 241 ? 9.609 9.557 -24.906 1.00 88.44 241 GLY A N 1
ATOM 1875 C CA . GLY A 1 241 ? 10.881 10.279 -24.891 1.00 88.44 241 GLY A CA 1
ATOM 1876 C C . GLY A 1 241 ? 11.603 10.294 -23.535 1.00 88.44 241 GLY A C 1
ATOM 1877 O O . GLY A 1 241 ? 11.118 9.779 -22.518 1.00 88.44 241 GLY A O 1
ATOM 1878 N N . ALA A 1 242 ? 12.791 10.909 -23.527 1.00 90.69 242 ALA A N 1
ATOM 1879 C CA . ALA A 1 242 ? 13.721 10.902 -22.394 1.00 90.69 242 ALA A CA 1
ATOM 1880 C C . ALA A 1 242 ? 13.153 11.555 -21.123 1.00 90.69 242 ALA A C 1
ATOM 1882 O O . ALA A 1 242 ? 13.245 10.981 -20.042 1.00 90.69 242 ALA A O 1
ATOM 1883 N N . ALA A 1 243 ? 12.491 12.712 -21.239 1.00 90.56 243 ALA A N 1
ATOM 1884 C CA . ALA A 1 243 ? 11.961 13.433 -20.078 1.00 90.56 243 ALA A CA 1
ATOM 1885 C C . ALA A 1 243 ? 10.944 12.595 -19.281 1.00 90.56 243 ALA A C 1
ATOM 1887 O O . ALA A 1 243 ? 10.997 12.543 -18.050 1.00 90.56 243 ALA A O 1
ATOM 1888 N N . THR A 1 244 ? 10.044 11.889 -19.972 1.00 89.81 244 THR A N 1
ATOM 1889 C CA . THR A 1 244 ? 9.077 11.000 -19.318 1.00 89.81 244 THR A CA 1
ATOM 1890 C C . THR A 1 244 ? 9.745 9.739 -18.780 1.00 89.81 244 THR A C 1
ATOM 1892 O O . THR A 1 244 ? 9.307 9.234 -17.749 1.00 89.81 244 THR A O 1
ATOM 1895 N N . CYS A 1 245 ? 10.815 9.243 -19.412 1.00 92.81 245 CYS A N 1
ATOM 1896 C CA . CYS A 1 245 ? 11.608 8.134 -18.868 1.00 92.81 245 CYS A CA 1
ATOM 1897 C C . CYS A 1 245 ? 12.214 8.515 -17.509 1.00 92.81 245 CYS A C 1
ATOM 1899 O O . CYS A 1 245 ? 12.000 7.823 -16.508 1.00 92.81 245 CYS A O 1
ATOM 1901 N N . THR A 1 246 ? 12.872 9.675 -17.445 1.00 94.56 246 THR A N 1
ATOM 1902 C CA . THR A 1 246 ? 13.437 10.220 -16.208 1.00 94.56 246 THR A CA 1
ATOM 1903 C C . THR A 1 246 ? 12.366 10.444 -15.147 1.00 94.56 246 THR A C 1
ATOM 1905 O O . THR A 1 246 ? 12.521 9.992 -14.011 1.00 94.56 246 THR A O 1
ATOM 1908 N N . ALA A 1 247 ? 11.242 11.067 -15.512 1.00 92.38 247 ALA A N 1
ATOM 1909 C CA . ALA A 1 247 ? 10.127 11.283 -14.593 1.00 92.38 247 ALA A CA 1
ATOM 1910 C C . ALA A 1 247 ? 9.525 9.964 -14.079 1.00 92.38 247 ALA A C 1
ATOM 1912 O O . ALA A 1 247 ? 9.203 9.863 -12.895 1.00 92.38 247 ALA A O 1
ATOM 1913 N N . SER A 1 248 ? 9.400 8.948 -14.937 1.00 93.12 248 SER A N 1
ATOM 1914 C CA . SER A 1 248 ? 8.845 7.635 -14.593 1.00 93.12 248 SER A CA 1
ATOM 1915 C C . SER A 1 248 ? 9.729 6.887 -13.596 1.00 93.12 248 SER A C 1
ATOM 1917 O O . SER A 1 248 ? 9.234 6.443 -12.556 1.00 93.12 248 SER A O 1
ATOM 1919 N N . ASN A 1 249 ? 11.037 6.795 -13.859 1.00 94.19 249 ASN A N 1
ATOM 1920 C CA . ASN A 1 249 ? 11.989 6.124 -12.967 1.00 94.19 249 ASN A CA 1
ATOM 1921 C C . ASN A 1 249 ? 12.147 6.869 -11.636 1.00 94.19 249 ASN A C 1
ATOM 1923 O O . ASN A 1 249 ? 12.134 6.250 -10.569 1.00 94.19 249 ASN A O 1
ATOM 1927 N N . PHE A 1 250 ? 12.240 8.202 -11.680 1.00 96.06 250 PHE A N 1
ATOM 1928 C CA . PHE A 1 250 ? 12.271 9.024 -10.471 1.00 96.06 250 PHE A CA 1
ATOM 1929 C C . PHE A 1 250 ? 11.002 8.833 -9.638 1.00 96.06 250 PHE A C 1
ATOM 1931 O O . PHE A 1 250 ? 11.083 8.584 -8.434 1.00 96.06 250 PHE A O 1
ATOM 1938 N N . THR A 1 251 ? 9.826 8.892 -10.272 1.00 95.69 251 THR A N 1
ATOM 1939 C CA . THR A 1 251 ? 8.550 8.741 -9.565 1.00 95.69 251 THR A CA 1
ATOM 1940 C C . THR A 1 251 ? 8.411 7.352 -8.957 1.00 95.69 251 THR A C 1
ATOM 1942 O O . THR A 1 251 ? 7.915 7.250 -7.835 1.00 95.69 251 THR A O 1
ATOM 1945 N N . ALA A 1 252 ? 8.883 6.298 -9.629 1.00 94.06 252 ALA A N 1
ATOM 1946 C CA . ALA A 1 252 ? 8.897 4.949 -9.067 1.00 94.06 252 ALA A CA 1
ATOM 1947 C C . AL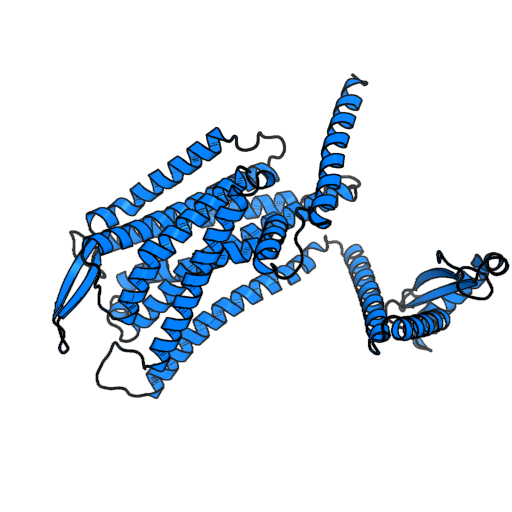A A 1 252 ? 9.635 4.922 -7.723 1.00 94.06 252 ALA A C 1
ATOM 1949 O O . ALA A 1 252 ? 9.039 4.633 -6.686 1.00 94.06 252 ALA A O 1
ATOM 1950 N N . ASN A 1 253 ? 10.906 5.321 -7.712 1.00 95.31 253 ASN A N 1
ATOM 1951 C CA . ASN A 1 253 ? 11.731 5.232 -6.508 1.00 95.31 253 ASN A CA 1
ATOM 1952 C C . ASN A 1 253 ? 11.281 6.211 -5.416 1.00 95.31 253 ASN A C 1
ATOM 1954 O O . ASN A 1 253 ? 11.292 5.863 -4.230 1.00 95.31 253 ASN A O 1
ATOM 1958 N N . LEU A 1 254 ? 10.799 7.396 -5.804 1.00 97.31 254 LEU A N 1
ATOM 1959 C CA . LEU A 1 254 ? 10.228 8.384 -4.890 1.00 97.31 254 LEU A CA 1
ATOM 1960 C C . LEU A 1 254 ? 9.000 7.826 -4.161 1.00 97.31 254 LEU A C 1
ATOM 1962 O O . LEU A 1 254 ? 8.907 7.909 -2.937 1.00 97.31 254 LEU A O 1
ATOM 1966 N N . THR A 1 255 ? 8.046 7.268 -4.903 1.00 96.25 255 THR A N 1
ATOM 1967 C CA . THR A 1 255 ? 6.750 6.847 -4.352 1.00 96.25 255 THR A CA 1
ATOM 1968 C C . THR A 1 255 ? 6.849 5.559 -3.542 1.00 96.25 255 THR A C 1
ATOM 1970 O O . THR A 1 255 ? 6.189 5.461 -2.505 1.00 96.25 255 THR A O 1
ATOM 1973 N N . VAL A 1 256 ? 7.725 4.620 -3.926 1.00 95.06 256 VAL A N 1
ATOM 1974 C CA . VAL A 1 256 ? 8.043 3.435 -3.108 1.00 95.06 256 VAL A CA 1
ATOM 1975 C C . VAL A 1 256 ? 8.595 3.858 -1.754 1.00 95.06 256 VAL A C 1
ATOM 1977 O O . VAL A 1 256 ? 8.057 3.474 -0.714 1.00 95.06 256 VAL A O 1
ATOM 1980 N N . SER A 1 257 ? 9.626 4.703 -1.763 1.00 96.50 257 SER A N 1
ATOM 1981 C CA . SER A 1 257 ? 10.266 5.193 -0.540 1.00 96.50 257 SER A CA 1
ATOM 1982 C C . SER A 1 257 ? 9.272 5.965 0.333 1.00 96.50 257 SER A C 1
ATOM 1984 O O . SER A 1 257 ? 9.139 5.687 1.529 1.00 96.50 257 SER A O 1
ATOM 1986 N N . ALA A 1 258 ? 8.485 6.859 -0.275 1.00 97.38 258 ALA A N 1
ATOM 1987 C CA . ALA A 1 258 ? 7.497 7.661 0.437 1.00 97.38 258 ALA A CA 1
ATOM 1988 C C . ALA A 1 258 ? 6.408 6.787 1.067 1.00 97.38 258 ALA A C 1
ATOM 1990 O O . ALA A 1 258 ? 6.012 7.017 2.216 1.00 97.38 258 ALA A O 1
ATOM 1991 N N . GLY A 1 259 ? 5.949 5.757 0.352 1.00 95.50 259 GLY A N 1
ATOM 1992 C CA . GLY A 1 259 ? 4.982 4.788 0.855 1.00 95.50 259 GLY A CA 1
ATOM 1993 C C . GLY A 1 259 ? 5.510 4.028 2.071 1.00 95.50 259 GLY A C 1
ATOM 1994 O O . GLY A 1 259 ? 4.845 3.977 3.108 1.00 95.50 259 GLY A O 1
ATOM 1995 N N . VAL A 1 260 ? 6.738 3.517 1.993 1.00 95.50 260 VAL A N 1
ATOM 1996 C CA . VAL A 1 260 ? 7.372 2.756 3.079 1.00 95.50 260 VAL A CA 1
ATOM 1997 C C . VAL A 1 260 ? 7.605 3.610 4.318 1.00 95.50 260 VAL A C 1
ATOM 1999 O O . VAL A 1 260 ? 7.213 3.221 5.421 1.00 95.50 260 VAL A O 1
ATOM 2002 N N . PHE A 1 261 ? 8.190 4.796 4.163 1.00 96.44 261 PHE A N 1
ATOM 2003 C CA . PHE A 1 261 ? 8.411 5.688 5.300 1.00 96.44 261 PHE A CA 1
ATOM 2004 C C . PHE A 1 261 ? 7.083 6.140 5.925 1.00 96.44 261 PHE A C 1
ATOM 2006 O O . PHE A 1 261 ? 6.983 6.268 7.148 1.00 96.44 261 PHE A O 1
ATOM 2013 N N . THR A 1 262 ? 6.023 6.282 5.121 1.00 95.31 262 THR A N 1
ATOM 2014 C CA . THR A 1 262 ? 4.663 6.520 5.630 1.00 95.31 262 THR A CA 1
ATOM 2015 C C . THR A 1 262 ? 4.141 5.335 6.444 1.00 95.31 262 THR A C 1
ATOM 2017 O O . THR A 1 262 ? 3.567 5.545 7.513 1.00 95.31 262 THR A O 1
ATOM 2020 N N . LEU A 1 263 ? 4.355 4.091 6.000 1.00 92.94 263 LEU A N 1
ATOM 2021 C CA . LEU A 1 263 ? 3.972 2.892 6.759 1.00 92.94 263 LEU A CA 1
ATOM 2022 C C . LEU A 1 263 ? 4.710 2.802 8.100 1.00 92.94 263 LEU A C 1
ATOM 2024 O O . LEU A 1 263 ? 4.092 2.476 9.119 1.00 92.94 263 LEU A O 1
ATOM 2028 N N . VAL A 1 264 ? 5.995 3.158 8.137 1.00 94.81 264 VAL A N 1
ATOM 2029 C CA . VAL A 1 264 ? 6.763 3.257 9.389 1.00 94.81 264 VAL A CA 1
ATOM 2030 C C . VAL A 1 264 ? 6.176 4.341 10.295 1.00 94.81 264 VAL A C 1
ATOM 2032 O O . VAL A 1 264 ? 5.903 4.069 11.465 1.00 94.81 264 VAL A O 1
ATOM 2035 N N . ALA A 1 265 ? 5.889 5.535 9.768 1.00 93.19 265 ALA A N 1
ATOM 2036 C CA . ALA A 1 265 ? 5.287 6.625 10.541 1.00 93.19 265 ALA A CA 1
ATOM 2037 C C . ALA A 1 265 ? 3.913 6.244 11.123 1.00 93.19 265 ALA A C 1
ATOM 2039 O O . ALA A 1 265 ? 3.644 6.490 12.303 1.00 93.19 265 ALA A O 1
ATOM 2040 N N . ILE A 1 266 ? 3.064 5.578 10.331 1.00 91.56 266 ILE A N 1
ATOM 2041 C CA . ILE A 1 266 ? 1.795 5.006 10.800 1.00 91.56 266 ILE A CA 1
ATOM 2042 C C . ILE A 1 266 ? 2.060 4.000 11.920 1.00 91.56 266 ILE A C 1
ATOM 2044 O O . ILE A 1 266 ? 1.407 4.055 12.961 1.00 91.56 266 ILE A O 1
ATOM 2048 N N . THR A 1 267 ? 3.023 3.099 11.738 1.00 91.44 267 THR A N 1
ATOM 2049 C CA . THR A 1 267 ? 3.353 2.067 12.726 1.00 91.44 267 THR A CA 1
ATOM 2050 C C . THR A 1 267 ? 3.792 2.679 14.056 1.00 91.44 267 THR A C 1
ATOM 2052 O O . THR A 1 267 ? 3.299 2.261 15.104 1.00 91.44 267 THR A O 1
ATOM 2055 N N . VAL A 1 268 ? 4.634 3.715 14.027 1.00 91.00 268 VAL A N 1
ATOM 2056 C CA . VAL A 1 268 ? 5.063 4.461 15.221 1.00 91.00 268 VAL A CA 1
ATOM 2057 C C . VAL A 1 268 ? 3.877 5.152 15.899 1.00 91.00 268 VAL A C 1
ATOM 2059 O O . VAL A 1 268 ? 3.691 5.007 17.109 1.00 91.00 268 VAL A O 1
ATOM 2062 N N . ASP A 1 269 ? 3.021 5.839 15.137 1.00 88.25 269 ASP A N 1
ATOM 2063 C CA . ASP A 1 269 ? 1.803 6.475 15.661 1.00 88.25 269 ASP A CA 1
ATOM 2064 C C . ASP A 1 269 ? 0.880 5.456 16.358 1.00 88.25 269 ASP A C 1
ATOM 2066 O O . ASP A 1 269 ? 0.342 5.712 17.442 1.00 88.25 269 ASP A O 1
ATOM 2070 N N . ARG A 1 270 ? 0.715 4.265 15.770 1.00 87.69 270 ARG A N 1
ATOM 2071 C CA . ARG A 1 270 ? -0.083 3.181 16.362 1.00 87.69 270 ARG A CA 1
ATOM 2072 C C . ARG A 1 270 ? 0.586 2.567 17.587 1.00 87.69 270 ARG A C 1
ATOM 2074 O O . ARG A 1 270 ? -0.107 2.328 18.578 1.00 87.69 270 ARG A O 1
ATOM 2081 N N . TYR A 1 271 ? 1.898 2.363 17.541 1.00 89.50 271 TYR A N 1
ATOM 2082 C CA . TYR A 1 271 ? 2.686 1.843 18.652 1.00 89.50 271 TYR A CA 1
ATOM 2083 C C . TYR A 1 271 ? 2.544 2.733 19.888 1.00 89.50 271 TYR A C 1
ATOM 2085 O O . TYR A 1 271 ? 2.125 2.248 20.940 1.00 89.50 271 TYR A O 1
ATOM 2093 N N . VAL A 1 272 ? 2.773 4.044 19.750 1.00 87.56 272 VAL A N 1
ATOM 2094 C CA . VAL A 1 272 ? 2.625 5.004 20.857 1.00 87.56 272 VAL A CA 1
ATOM 2095 C C . VAL A 1 272 ? 1.195 4.979 21.405 1.00 87.56 272 VAL A C 1
ATOM 2097 O O . VAL A 1 272 ? 0.998 4.842 22.610 1.00 87.56 272 VAL A O 1
ATOM 2100 N N . ALA A 1 273 ? 0.180 5.008 20.535 1.00 83.75 273 ALA A N 1
ATOM 2101 C CA . ALA A 1 273 ? -1.223 5.027 20.958 1.00 83.75 273 ALA A CA 1
ATOM 2102 C C . ALA A 1 273 ? -1.704 3.743 21.670 1.00 83.75 273 ALA A C 1
ATOM 2104 O O . ALA A 1 273 ? -2.721 3.773 22.379 1.00 83.75 273 ALA A O 1
ATOM 2105 N N . ILE A 1 274 ? -1.041 2.606 21.443 1.00 83.88 274 ILE A N 1
ATOM 2106 C CA . ILE A 1 274 ? -1.434 1.302 21.994 1.00 83.88 274 ILE A CA 1
ATOM 2107 C C . ILE A 1 274 ? -0.589 0.938 23.212 1.00 83.88 274 ILE A C 1
ATOM 2109 O O . ILE A 1 274 ? -1.167 0.575 24.235 1.00 83.88 274 ILE A O 1
ATOM 2113 N N . VAL A 1 275 ? 0.734 1.048 23.100 1.00 85.06 275 VAL A N 1
ATOM 2114 C CA . VAL A 1 275 ? 1.696 0.603 24.118 1.00 85.06 275 VAL A CA 1
ATOM 2115 C C . VAL A 1 275 ? 1.921 1.671 25.187 1.00 85.06 275 VAL A C 1
ATOM 2117 O O . VAL A 1 275 ? 2.099 1.334 26.352 1.00 85.06 275 VAL A O 1
ATOM 2120 N N . LYS A 1 276 ? 1.857 2.961 24.827 1.00 81.12 276 LYS A N 1
ATOM 2121 C CA . LYS A 1 276 ? 2.108 4.086 25.746 1.00 81.12 276 LYS A CA 1
ATOM 2122 C C . LYS A 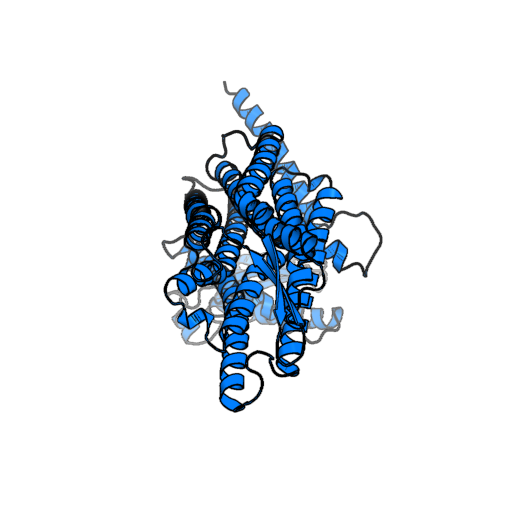1 276 ? 0.872 4.993 25.882 1.00 81.12 276 LYS A C 1
ATOM 2124 O O . LYS A 1 276 ? 0.910 6.156 25.484 1.00 81.12 276 LYS A O 1
ATOM 2129 N N . PRO A 1 277 ? -0.244 4.499 26.455 1.00 70.56 277 PRO A N 1
ATOM 2130 C CA . PRO A 1 277 ? -1.534 5.198 26.446 1.00 70.56 277 PRO A CA 1
ATOM 2131 C C . PRO A 1 277 ? -1.558 6.535 27.208 1.00 70.56 277 PRO A C 1
ATOM 2133 O O . PRO A 1 277 ? -2.460 7.332 26.957 1.00 70.56 277 PRO A O 1
ATOM 2136 N N . LEU A 1 278 ? -0.605 6.764 28.119 1.00 70.12 278 LEU A N 1
ATOM 2137 C CA . LEU A 1 278 ? -0.471 7.987 28.923 1.00 70.12 278 LEU A CA 1
ATOM 2138 C C . LEU A 1 278 ? 0.473 9.028 28.296 1.00 70.12 278 LEU A C 1
ATOM 2140 O O . LEU A 1 278 ? 0.523 10.161 28.763 1.00 70.12 278 LEU A O 1
ATOM 2144 N N . GLN A 1 279 ? 1.206 8.676 27.234 1.00 71.12 279 GLN A N 1
ATOM 2145 C CA . GLN A 1 279 ? 2.031 9.641 26.507 1.00 71.12 279 GLN A CA 1
ATOM 2146 C C . GLN A 1 279 ? 1.192 10.430 25.494 1.00 71.12 279 GLN A C 1
ATOM 2148 O O . GLN A 1 279 ? 0.201 9.936 24.945 1.00 71.12 279 GLN A O 1
ATOM 2153 N N . HIS A 1 280 ? 1.591 11.680 25.247 1.00 56.41 280 HIS A N 1
ATOM 2154 C CA . HIS A 1 280 ? 0.903 12.570 24.316 1.00 56.41 280 HIS A CA 1
ATOM 2155 C C . HIS A 1 280 ? 0.838 11.952 22.909 1.00 56.41 280 HIS A C 1
ATOM 2157 O O . HIS A 1 280 ? 1.837 11.476 22.370 1.00 56.41 280 HIS A O 1
ATOM 2163 N N . ARG A 1 281 ? -0.355 11.961 22.303 1.00 69.38 281 ARG A N 1
ATOM 2164 C CA . ARG A 1 281 ? -0.554 11.529 20.909 1.00 69.38 281 ARG A CA 1
ATOM 2165 C C . ARG A 1 281 ? 0.179 12.471 19.956 1.00 69.38 281 ARG A C 1
ATOM 2167 O O . ARG A 1 281 ? 0.348 13.640 20.278 1.00 69.38 281 ARG A O 1
ATOM 2174 N N . LEU A 1 282 ? 0.547 11.996 18.762 1.00 73.88 282 LEU A N 1
ATOM 2175 C CA . LEU A 1 282 ? 1.201 12.843 17.760 1.00 73.88 282 LEU A CA 1
ATOM 2176 C C . LEU A 1 282 ? 0.417 14.145 17.526 1.00 73.88 282 LEU A C 1
ATOM 2178 O O . LEU A 1 282 ? -0.731 14.137 17.071 1.00 73.88 282 LEU A O 1
ATOM 2182 N N . SER A 1 283 ? 1.070 15.272 17.808 1.00 84.19 283 SER A N 1
ATOM 2183 C CA . SER A 1 283 ? 0.556 16.595 17.469 1.00 84.19 283 SER A CA 1
ATOM 2184 C C . SER A 1 283 ? 0.531 16.783 15.951 1.00 84.19 283 SER A C 1
ATOM 2186 O O . SER A 1 283 ? 1.350 16.226 15.216 1.00 84.19 283 SER A O 1
ATOM 2188 N N . ARG A 1 284 ? -0.376 17.639 15.462 1.00 84.38 284 ARG A N 1
ATOM 2189 C CA . ARG A 1 284 ? -0.458 17.998 14.036 1.00 84.38 284 ARG A CA 1
ATOM 2190 C C . ARG A 1 284 ? 0.858 18.571 13.496 1.00 84.38 284 ARG A C 1
ATOM 2192 O O . ARG A 1 284 ? 1.160 18.349 12.328 1.00 84.38 284 ARG A O 1
ATOM 2199 N N . ARG A 1 285 ? 1.635 19.288 14.324 1.00 87.94 285 ARG A N 1
ATOM 2200 C CA . ARG A 1 285 ? 2.949 19.833 13.927 1.00 87.94 285 ARG A CA 1
ATOM 2201 C C . ARG A 1 285 ? 3.960 18.716 13.670 1.00 87.94 285 ARG A C 1
ATOM 2203 O O . ARG A 1 285 ? 4.578 18.699 12.614 1.00 87.94 285 ARG A O 1
ATOM 2210 N N . VAL A 1 286 ? 4.050 17.755 14.592 1.00 89.00 286 VAL A N 1
ATOM 2211 C CA . VAL A 1 286 ? 4.935 16.586 14.472 1.00 89.00 286 VAL A CA 1
ATOM 2212 C C . VAL A 1 286 ? 4.546 15.748 13.258 1.00 89.00 286 VAL A C 1
ATOM 2214 O O . VAL A 1 286 ? 5.404 15.384 12.467 1.00 89.00 286 VAL A O 1
ATOM 2217 N N . ALA A 1 287 ? 3.248 15.514 13.045 1.00 88.75 287 ALA A N 1
ATOM 2218 C CA . ALA A 1 287 ? 2.776 14.774 11.878 1.00 88.75 287 ALA A CA 1
ATOM 2219 C C . ALA A 1 287 ? 3.114 15.473 10.552 1.00 88.75 287 ALA A C 1
ATOM 2221 O O . ALA A 1 287 ? 3.516 14.816 9.599 1.00 88.75 287 ALA A O 1
ATOM 2222 N N . ARG A 1 288 ? 2.988 16.805 10.486 1.00 89.88 288 ARG A N 1
ATOM 2223 C CA . ARG A 1 288 ? 3.376 17.576 9.296 1.00 89.88 288 ARG A CA 1
ATOM 2224 C C . ARG A 1 288 ? 4.883 17.517 9.051 1.00 89.88 288 ARG A C 1
ATOM 2226 O O . ARG A 1 288 ? 5.291 17.311 7.918 1.00 89.88 288 ARG A O 1
ATOM 2233 N N . SER A 1 289 ? 5.687 17.668 10.103 1.00 92.44 289 SER A N 1
ATOM 2234 C CA . SER A 1 289 ? 7.145 17.529 10.018 1.00 92.44 289 SER A CA 1
ATOM 2235 C C . SER A 1 289 ? 7.549 16.129 9.543 1.00 92.44 289 SER A C 1
ATOM 2237 O O . SER A 1 289 ? 8.373 16.024 8.643 1.00 92.44 289 SER A O 1
ATOM 2239 N N . ALA A 1 290 ? 6.895 15.077 10.048 1.00 93.12 290 ALA A N 1
ATOM 2240 C CA . ALA A 1 290 ? 7.112 13.706 9.593 1.00 93.12 290 ALA A CA 1
ATOM 2241 C C . ALA A 1 290 ? 6.753 13.513 8.110 1.00 93.12 290 ALA A C 1
ATOM 2243 O O . ALA A 1 290 ? 7.464 12.826 7.393 1.00 93.12 290 ALA A O 1
ATOM 2244 N N . LEU A 1 291 ? 5.674 14.127 7.614 1.00 94.38 291 LEU A N 1
ATOM 2245 C CA . LEU A 1 291 ? 5.337 14.059 6.187 1.00 94.38 291 LEU A CA 1
ATOM 2246 C C . LEU A 1 291 ? 6.380 14.771 5.316 1.00 94.38 291 LEU A C 1
ATOM 2248 O O . LEU A 1 291 ? 6.769 14.246 4.279 1.00 94.38 291 LEU A O 1
ATOM 2252 N N . LEU A 1 292 ? 6.860 15.942 5.741 1.00 95.19 292 LEU A N 1
ATOM 2253 C CA . LEU A 1 292 ? 7.912 16.663 5.018 1.00 95.19 292 LEU A CA 1
ATOM 2254 C C . LEU A 1 292 ? 9.218 15.860 4.976 1.00 95.19 292 LEU A C 1
ATOM 2256 O O . LEU A 1 292 ? 9.835 15.767 3.917 1.00 95.19 292 LEU A O 1
ATOM 2260 N N . SER A 1 293 ? 9.610 15.235 6.091 1.00 96.06 293 SER A N 1
ATOM 2261 C CA . SER A 1 293 ? 10.813 14.399 6.128 1.00 96.06 293 SER A CA 1
ATOM 2262 C C . SER A 1 293 ? 10.671 13.138 5.278 1.00 96.06 293 SER A C 1
ATOM 2264 O O . SER A 1 293 ? 11.633 12.757 4.618 1.00 96.06 293 SER A O 1
ATOM 2266 N N . VAL A 1 294 ? 9.477 12.532 5.223 1.00 97.06 294 VAL A N 1
ATOM 2267 C CA . VAL A 1 294 ? 9.175 11.403 4.328 1.00 97.06 294 VAL A CA 1
ATOM 2268 C C . VAL A 1 294 ? 9.467 11.775 2.875 1.00 97.06 294 VAL A C 1
ATOM 2270 O O . VAL A 1 294 ? 10.211 11.057 2.210 1.00 97.06 294 VAL A O 1
ATOM 2273 N N . TRP A 1 295 ? 8.931 12.894 2.381 1.00 97.62 295 TRP A N 1
ATOM 2274 C CA . TRP A 1 295 ? 9.144 13.311 0.991 1.00 97.62 295 TRP A CA 1
ATOM 2275 C C . TRP A 1 295 ? 10.595 13.711 0.716 1.00 97.62 295 TRP A C 1
ATOM 2277 O O . TRP A 1 295 ? 11.142 13.302 -0.304 1.00 97.62 295 TRP A O 1
ATOM 2287 N N . ALA A 1 296 ? 11.240 14.432 1.636 1.00 97.69 296 ALA A N 1
ATOM 2288 C CA . ALA A 1 296 ? 12.641 14.823 1.490 1.00 97.69 296 ALA A CA 1
ATOM 2289 C C . ALA A 1 296 ? 13.583 13.606 1.439 1.00 97.69 296 ALA A C 1
ATOM 2291 O O . ALA A 1 296 ? 14.402 13.499 0.528 1.00 97.69 296 ALA A O 1
ATOM 2292 N N . ALA A 1 297 ? 13.429 12.653 2.365 1.00 97.31 297 ALA A N 1
ATOM 2293 C CA . ALA A 1 297 ? 14.228 11.427 2.386 1.00 97.31 297 ALA A CA 1
ATOM 2294 C C . ALA A 1 297 ? 13.976 10.555 1.145 1.00 97.31 297 ALA A C 1
ATOM 2296 O O . ALA A 1 297 ? 14.905 9.968 0.597 1.00 97.31 297 ALA A O 1
ATOM 2297 N N . SER A 1 298 ? 12.728 10.503 0.675 1.00 97.88 298 SER A N 1
ATOM 2298 C CA . SER A 1 298 ? 12.364 9.750 -0.530 1.00 97.88 298 SER A CA 1
ATOM 2299 C C . SER A 1 298 ? 12.954 10.369 -1.794 1.00 97.88 298 SER A C 1
ATOM 2301 O O . SER A 1 298 ? 13.457 9.647 -2.648 1.00 97.88 298 SER A O 1
ATOM 2303 N N . ALA A 1 299 ? 12.928 11.699 -1.907 1.00 97.56 299 ALA A N 1
ATOM 2304 C CA . ALA A 1 299 ? 13.521 12.415 -3.033 1.00 97.56 299 ALA A CA 1
ATOM 2305 C C . ALA A 1 299 ? 15.043 12.258 -3.058 1.00 97.56 299 ALA A C 1
ATOM 2307 O O . ALA A 1 299 ? 15.609 12.036 -4.125 1.00 97.56 299 ALA A O 1
ATOM 2308 N N . LEU A 1 300 ? 15.691 12.294 -1.889 1.00 97.00 300 LEU A N 1
ATOM 2309 C CA . LEU A 1 300 ? 17.123 12.034 -1.769 1.00 97.00 300 LEU A CA 1
ATOM 2310 C C . LEU A 1 300 ? 17.482 10.625 -2.263 1.00 97.00 300 LEU A C 1
ATOM 2312 O O . LEU A 1 300 ? 18.433 10.466 -3.022 1.00 97.00 300 LEU A O 1
ATOM 2316 N N . LEU A 1 301 ? 16.701 9.612 -1.881 1.00 96.19 301 LEU A N 1
ATOM 2317 C CA . LEU A 1 301 ? 16.942 8.230 -2.303 1.00 96.19 301 LEU A CA 1
ATOM 2318 C C . LEU A 1 301 ? 16.626 7.992 -3.795 1.00 96.19 301 LEU A C 1
ATOM 2320 O O . LEU A 1 301 ? 17.249 7.147 -4.440 1.00 96.19 301 LEU A O 1
ATOM 2324 N N . ALA A 1 302 ? 15.679 8.743 -4.357 1.00 96.62 302 ALA A N 1
ATOM 2325 C CA . ALA A 1 302 ? 15.312 8.688 -5.772 1.00 96.62 302 ALA A CA 1
ATOM 2326 C C . ALA A 1 302 ? 16.212 9.548 -6.680 1.00 96.62 302 ALA A C 1
ATOM 2328 O O . ALA A 1 302 ? 16.130 9.435 -7.903 1.00 96.62 302 ALA A O 1
ATOM 2329 N N . LEU A 1 303 ? 17.078 10.391 -6.106 1.00 95.25 303 LEU A N 1
ATOM 2330 C CA . LEU A 1 303 ? 17.915 11.342 -6.841 1.00 95.25 303 LEU A CA 1
ATOM 2331 C C . LEU A 1 303 ? 18.780 10.691 -7.937 1.00 95.25 303 LEU A C 1
ATOM 2333 O O . LEU A 1 303 ? 18.817 11.245 -9.035 1.00 95.25 303 LEU A O 1
ATOM 2337 N N . PRO A 1 304 ? 19.416 9.518 -7.735 1.00 93.50 304 PRO A N 1
ATOM 2338 C CA . PRO A 1 304 ? 20.179 8.878 -8.807 1.00 93.50 304 PRO A CA 1
ATOM 2339 C C . PRO A 1 304 ? 19.332 8.585 -10.050 1.00 93.50 304 PRO A C 1
ATOM 2341 O O . PRO A 1 304 ? 19.784 8.792 -11.171 1.00 93.50 304 PRO A O 1
ATOM 2344 N N . SER A 1 305 ? 18.070 8.190 -9.875 1.00 91.62 305 SER A N 1
ATOM 2345 C CA . SER A 1 305 ? 17.149 7.951 -10.991 1.00 91.62 305 SER A CA 1
ATOM 2346 C C . SER A 1 305 ? 16.752 9.233 -11.718 1.00 91.62 305 SER A C 1
ATOM 2348 O O . SER A 1 305 ? 16.441 9.172 -12.903 1.00 91.62 305 SER A O 1
ATOM 2350 N N . LEU A 1 306 ? 16.786 10.388 -11.049 1.00 93.44 306 LEU A N 1
ATOM 2351 C CA . LEU A 1 306 ? 16.586 11.685 -11.698 1.00 93.44 306 LEU A CA 1
ATOM 2352 C C . LEU A 1 306 ? 17.791 12.076 -12.566 1.00 93.44 306 LEU A C 1
ATOM 2354 O O . LEU A 1 306 ? 17.610 12.653 -13.630 1.00 93.44 306 LEU A O 1
ATOM 2358 N N . LEU A 1 307 ? 19.009 11.767 -12.112 1.00 92.94 307 LEU A N 1
ATOM 2359 C CA . LEU A 1 307 ? 20.252 12.199 -12.761 1.00 92.94 307 LEU A CA 1
ATOM 2360 C C . LEU A 1 307 ? 20.711 11.269 -13.890 1.00 92.94 307 LEU A C 1
ATOM 2362 O O . LEU A 1 307 ? 21.294 11.737 -14.862 1.00 92.94 307 LEU A O 1
ATOM 2366 N N . TYR A 1 308 ? 20.473 9.963 -13.750 1.00 92.50 308 TYR A N 1
ATOM 2367 C CA . TYR A 1 308 ? 21.060 8.939 -14.620 1.00 92.50 308 TYR A CA 1
ATOM 2368 C C . TYR A 1 308 ? 20.04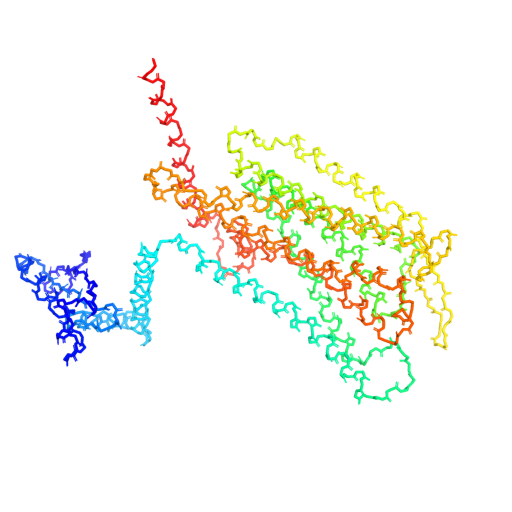8 8.226 -15.526 1.00 92.50 308 TYR A C 1
ATOM 2370 O O . TYR A 1 308 ? 20.438 7.339 -16.277 1.00 92.50 308 TYR A O 1
ATOM 2378 N N . SER A 1 309 ? 18.755 8.561 -15.477 1.00 92.00 309 SER A N 1
ATOM 2379 C CA . SER A 1 309 ? 17.785 7.977 -16.416 1.00 92.00 309 SER A CA 1
ATOM 2380 C C . SER A 1 309 ? 17.911 8.598 -17.797 1.00 92.00 309 SER A C 1
ATOM 2382 O O . SER A 1 309 ? 17.937 9.821 -17.920 1.00 92.00 309 SER A O 1
ATOM 2384 N N . ASP A 1 310 ? 17.917 7.751 -18.821 1.00 90.12 310 ASP A N 1
ATOM 2385 C CA . ASP A 1 310 ? 17.992 8.166 -20.217 1.00 90.12 310 ASP A CA 1
ATOM 2386 C C . ASP A 1 310 ? 17.295 7.137 -21.124 1.00 90.12 310 ASP A C 1
ATOM 2388 O O . ASP A 1 310 ? 16.899 6.045 -20.696 1.00 90.12 310 ASP A O 1
ATOM 2392 N N . THR A 1 311 ? 17.139 7.486 -22.395 1.00 90.19 311 THR A N 1
ATOM 2393 C CA . THR A 1 311 ? 16.593 6.611 -23.434 1.00 90.19 311 THR A CA 1
ATOM 2394 C C . THR A 1 311 ? 17.654 6.241 -24.460 1.00 90.19 311 THR A C 1
ATOM 2396 O O . THR A 1 311 ? 18.475 7.068 -24.846 1.00 90.19 311 THR A O 1
ATOM 2399 N N . TYR A 1 312 ? 17.622 5.002 -24.952 1.00 86.38 312 TYR A N 1
ATOM 2400 C CA . TYR A 1 312 ? 18.507 4.544 -26.024 1.00 86.38 312 TYR A CA 1
ATOM 2401 C C . TYR A 1 312 ? 17.712 3.875 -27.139 1.00 86.38 312 TYR A C 1
ATOM 2403 O O . TYR A 1 312 ? 16.811 3.075 -26.883 1.00 86.38 312 TYR A O 1
ATOM 2411 N N . ARG A 1 313 ? 18.080 4.178 -28.388 1.00 85.06 313 ARG A N 1
ATOM 2412 C CA . ARG A 1 313 ? 17.477 3.578 -29.579 1.00 85.06 313 ARG A CA 1
ATOM 2413 C C . ARG A 1 313 ? 18.263 2.359 -30.014 1.00 85.06 313 ARG A C 1
ATOM 2415 O O . ARG A 1 313 ? 19.427 2.459 -30.400 1.00 85.06 313 ARG A O 1
ATOM 2422 N N . LYS A 1 314 ? 17.606 1.206 -29.992 1.00 80.12 314 LYS A N 1
ATOM 2423 C CA . LYS A 1 314 ? 18.177 -0.061 -30.433 1.00 80.12 314 LYS A CA 1
ATOM 2424 C C . LYS A 1 314 ? 17.563 -0.466 -31.771 1.00 80.12 314 LYS A C 1
ATOM 2426 O O . LYS A 1 314 ? 16.344 -0.556 -31.910 1.00 80.12 314 LYS A O 1
ATOM 2431 N N . LYS A 1 315 ? 18.425 -0.722 -32.759 1.00 78.25 315 LYS A N 1
ATOM 2432 C CA . LYS A 1 315 ? 18.035 -1.271 -34.064 1.00 78.25 315 LYS A CA 1
ATOM 2433 C C . LYS A 1 315 ? 17.740 -2.762 -33.918 1.00 78.25 315 LYS A C 1
ATOM 2435 O O . LYS A 1 315 ? 18.613 -3.528 -33.512 1.00 78.25 315 LYS A O 1
ATOM 2440 N N . TYR A 1 316 ? 16.519 -3.167 -34.245 1.00 71.56 316 TYR A N 1
ATOM 2441 C CA . TYR A 1 316 ? 16.113 -4.567 -34.333 1.00 71.56 316 TYR A CA 1
ATOM 2442 C C . TYR A 1 316 ? 15.808 -4.936 -35.790 1.00 71.56 316 TYR A C 1
ATOM 2444 O O . TYR A 1 316 ? 15.555 -4.069 -36.622 1.00 71.56 316 TYR A O 1
ATOM 2452 N N . ILE A 1 317 ? 15.757 -6.241 -36.084 1.00 70.75 317 ILE A N 1
ATOM 2453 C CA . ILE A 1 317 ? 15.437 -6.790 -37.420 1.00 70.75 317 ILE A CA 1
ATOM 2454 C C . ILE A 1 317 ? 14.092 -6.248 -37.957 1.00 70.75 317 ILE A C 1
ATOM 2456 O O . ILE A 1 317 ? 13.915 -6.096 -39.157 1.00 70.75 317 ILE A O 1
ATOM 2460 N N . ASN A 1 318 ? 13.166 -5.888 -37.059 1.00 68.00 318 ASN A N 1
ATOM 2461 C CA . ASN A 1 318 ? 11.810 -5.436 -37.386 1.00 68.00 318 ASN A CA 1
ATOM 2462 C C . ASN A 1 318 ? 11.591 -3.924 -37.150 1.00 68.00 318 ASN A C 1
ATOM 2464 O O . ASN A 1 318 ? 10.451 -3.518 -36.924 1.00 68.00 318 ASN A O 1
ATOM 2468 N N . GLY A 1 319 ? 12.657 -3.114 -37.116 1.00 73.44 319 GLY A N 1
ATOM 2469 C CA . GLY A 1 319 ? 12.595 -1.658 -36.918 1.00 73.44 319 GLY A CA 1
ATOM 2470 C C . GLY A 1 319 ? 13.418 -1.141 -35.732 1.00 73.44 319 GLY A C 1
ATOM 2471 O O . GLY A 1 319 ? 13.992 -1.911 -34.959 1.00 73.44 319 GLY A O 1
ATOM 2472 N N . GLU A 1 320 ? 13.484 0.182 -35.589 1.00 81.19 320 GLU A N 1
ATOM 2473 C CA . GLU A 1 320 ? 14.103 0.842 -34.432 1.00 81.19 320 GLU A CA 1
ATOM 2474 C C . GLU A 1 320 ? 13.131 0.889 -33.252 1.00 81.19 320 GLU A C 1
ATOM 2476 O O . GLU A 1 320 ? 11.931 1.076 -33.448 1.00 81.19 320 GLU A O 1
ATOM 2481 N N . ARG A 1 321 ? 13.643 0.702 -32.032 1.00 80.81 321 ARG A N 1
ATOM 2482 C CA . ARG A 1 321 ? 12.861 0.842 -30.796 1.00 80.81 321 ARG A CA 1
ATOM 2483 C C . ARG A 1 321 ? 13.609 1.669 -29.774 1.00 80.81 321 ARG A C 1
ATOM 2485 O O . ARG A 1 321 ? 14.825 1.512 -29.630 1.00 80.81 321 ARG A O 1
ATOM 2492 N N . GLU A 1 322 ? 12.885 2.501 -29.047 1.00 86.00 322 GLU A N 1
ATOM 2493 C CA . GLU A 1 322 ? 13.416 3.305 -27.954 1.00 86.00 322 GLU A CA 1
ATOM 2494 C C . GLU A 1 322 ? 13.184 2.588 -26.618 1.00 86.00 322 GLU A C 1
ATOM 2496 O O . GLU A 1 322 ? 12.110 2.051 -26.347 1.00 86.00 322 GLU A O 1
ATOM 2501 N N . ILE A 1 323 ? 14.222 2.522 -25.785 1.00 86.81 323 ILE A N 1
ATOM 2502 C CA . ILE A 1 323 ? 14.207 1.821 -24.497 1.00 86.81 323 ILE A CA 1
ATOM 2503 C C . ILE A 1 323 ? 14.541 2.825 -23.400 1.00 86.81 323 ILE A C 1
ATOM 2505 O O . ILE A 1 323 ? 15.547 3.525 -23.497 1.00 86.81 323 ILE A O 1
ATOM 2509 N N . CYS A 1 324 ? 13.722 2.860 -22.348 1.00 89.31 324 CYS A N 1
ATOM 2510 C CA . CYS A 1 324 ? 13.966 3.637 -21.135 1.00 89.31 324 CYS A CA 1
ATOM 2511 C C . CYS A 1 324 ? 14.773 2.815 -20.121 1.00 89.31 324 CYS A C 1
ATOM 2513 O O . CYS A 1 324 ? 14.399 1.682 -19.809 1.00 89.31 324 CYS A O 1
ATOM 2515 N N . PHE A 1 325 ? 15.875 3.365 -19.607 1.00 88.19 325 PHE A N 1
ATOM 2516 C CA . PHE A 1 325 ? 16.744 2.682 -18.644 1.00 88.19 325 PHE A CA 1
ATOM 2517 C C . PHE A 1 325 ? 17.523 3.680 -17.773 1.00 88.19 325 PHE A C 1
ATOM 2519 O O . PHE A 1 325 ? 17.489 4.889 -17.994 1.00 88.19 325 PHE A O 1
ATOM 2526 N N . ILE A 1 326 ? 18.224 3.169 -16.759 1.00 88.94 326 ILE A N 1
ATOM 2527 C CA . ILE A 1 326 ? 19.141 3.958 -15.929 1.00 88.94 326 ILE A CA 1
ATOM 2528 C C . ILE A 1 326 ? 20.571 3.708 -16.418 1.00 88.94 326 ILE A C 1
ATOM 2530 O O . ILE A 1 326 ? 21.054 2.573 -16.412 1.00 88.94 326 ILE A O 1
ATOM 2534 N N . LYS A 1 327 ? 21.241 4.773 -16.857 1.00 88.31 327 LYS A N 1
ATOM 2535 C CA . LYS A 1 327 ? 22.604 4.779 -17.385 1.00 88.31 327 LYS A CA 1
ATOM 2536 C C . LYS A 1 327 ? 23.598 5.140 -16.282 1.00 88.31 327 LYS A C 1
ATOM 2538 O O . LYS A 1 327 ? 23.913 6.309 -16.062 1.00 88.31 327 LYS A O 1
ATOM 2543 N N . TRP A 1 328 ? 24.113 4.125 -15.601 1.00 89.56 328 TRP A N 1
ATOM 2544 C CA . TRP A 1 328 ? 25.150 4.307 -14.588 1.00 89.56 328 TRP A CA 1
ATOM 2545 C C . TRP A 1 328 ? 26.522 4.624 -15.218 1.00 89.56 328 TRP A C 1
ATOM 2547 O O . TRP A 1 328 ? 26.794 4.219 -16.352 1.00 89.56 328 TRP A O 1
ATOM 2557 N N . PRO A 1 329 ? 27.402 5.360 -14.511 1.00 86.56 329 PRO A N 1
ATOM 2558 C CA . PRO A 1 329 ? 28.692 5.801 -15.054 1.00 86.56 329 PRO A CA 1
ATOM 2559 C C . PRO A 1 329 ? 29.678 4.654 -15.323 1.00 86.56 329 PRO A C 1
ATOM 2561 O O . PRO A 1 329 ? 30.555 4.788 -16.170 1.00 86.56 329 PRO A O 1
ATOM 2564 N N . ASP A 1 330 ? 29.537 3.530 -14.624 1.00 87.25 330 ASP A N 1
ATOM 2565 C CA . ASP A 1 330 ? 30.399 2.346 -14.719 1.00 87.25 330 ASP A CA 1
ATOM 2566 C C . ASP A 1 330 ? 29.867 1.268 -15.681 1.00 87.25 330 ASP A C 1
ATOM 2568 O O . ASP A 1 330 ? 30.463 0.201 -15.810 1.00 87.25 330 ASP A O 1
ATOM 2572 N N . GLY A 1 331 ? 28.745 1.526 -16.356 1.00 82.12 331 GLY A N 1
ATOM 2573 C CA . GLY A 1 331 ? 28.115 0.594 -17.288 1.00 82.12 331 GLY A CA 1
ATOM 2574 C C . GLY A 1 331 ? 26.604 0.518 -17.097 1.00 82.12 331 GLY A C 1
ATOM 2575 O O . GLY A 1 331 ? 26.012 1.266 -16.332 1.00 82.12 331 GLY A O 1
ATOM 2576 N N . SER A 1 332 ? 25.946 -0.390 -17.812 1.00 77.00 332 SER A N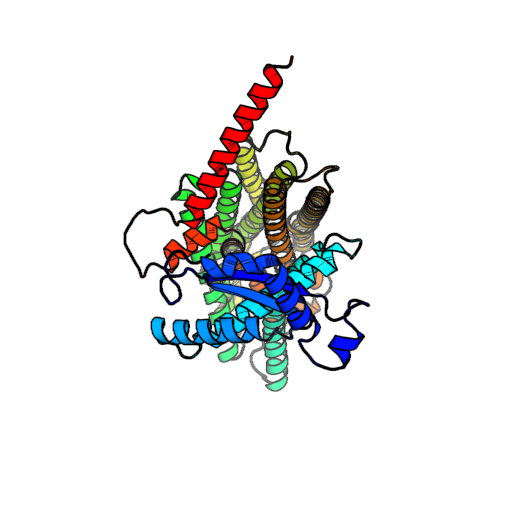 1
ATOM 2577 C CA . SER A 1 332 ? 24.499 -0.612 -17.676 1.00 77.00 332 SER A CA 1
ATOM 2578 C C . SER A 1 332 ? 24.202 -1.902 -16.911 1.00 77.00 332 SER A C 1
ATOM 2580 O O . SER A 1 332 ? 25.068 -2.763 -16.741 1.00 77.00 332 SER A O 1
ATOM 2582 N N . TYR A 1 333 ? 22.961 -2.042 -16.448 1.00 73.88 333 TYR A N 1
ATOM 2583 C CA . TYR A 1 333 ? 22.432 -3.319 -15.970 1.00 73.88 333 TYR A CA 1
ATOM 2584 C C . TYR A 1 333 ? 22.664 -4.429 -17.021 1.00 73.88 333 TYR A C 1
ATOM 2586 O O . TYR A 1 333 ? 22.455 -4.170 -18.212 1.00 73.88 333 TYR A O 1
ATOM 2594 N N . PRO A 1 334 ? 23.064 -5.657 -16.629 1.00 77.19 334 PRO A N 1
ATOM 2595 C CA . PRO A 1 334 ? 23.195 -6.173 -15.259 1.00 77.19 334 PRO A CA 1
ATOM 2596 C C . PRO A 1 334 ? 24.619 -6.118 -14.669 1.00 77.19 334 PRO A C 1
ATOM 2598 O O . PRO A 1 334 ? 24.841 -6.652 -13.587 1.00 77.19 334 PRO A O 1
ATOM 2601 N N . THR A 1 335 ? 25.598 -5.530 -15.364 1.00 82.00 335 THR A N 1
ATOM 2602 C CA . THR A 1 335 ? 27.027 -5.616 -14.993 1.00 82.00 335 THR A CA 1
ATOM 2603 C C . THR A 1 335 ? 27.528 -4.453 -14.131 1.00 82.00 335 THR A C 1
ATOM 2605 O O . THR A 1 335 ? 28.607 -4.553 -13.555 1.00 82.00 335 THR A O 1
ATOM 2608 N N . SER A 1 336 ? 26.783 -3.345 -14.053 1.00 88.50 336 SER A N 1
ATOM 2609 C CA . SER A 1 336 ? 27.168 -2.162 -13.266 1.00 88.50 336 SER A CA 1
ATOM 2610 C C . SER A 1 336 ? 27.216 -2.467 -11.762 1.00 88.50 336 SER A C 1
ATOM 2612 O O . SER A 1 336 ? 26.249 -2.944 -11.162 1.00 88.50 336 SER A O 1
ATOM 2614 N N . ARG A 1 337 ? 28.347 -2.139 -11.131 1.00 90.00 337 ARG A N 1
ATOM 2615 C CA . ARG A 1 337 ? 28.541 -2.217 -9.679 1.00 90.00 337 ARG A CA 1
ATOM 2616 C C . ARG A 1 337 ? 27.784 -1.095 -8.971 1.00 90.00 337 ARG A C 1
ATOM 2618 O O . ARG A 1 337 ? 27.273 -1.319 -7.873 1.00 90.00 337 ARG A O 1
ATOM 2625 N N . THR A 1 338 ? 27.700 0.090 -9.575 1.00 90.81 338 THR A N 1
ATOM 2626 C CA . THR A 1 338 ? 26.932 1.216 -9.018 1.00 90.81 338 THR A CA 1
ATOM 2627 C C . THR A 1 338 ? 25.445 0.882 -8.953 1.00 90.81 338 THR A C 1
ATOM 2629 O O . THR A 1 338 ? 24.830 1.106 -7.911 1.00 90.81 338 THR A O 1
ATOM 2632 N N . ASP A 1 339 ? 24.893 0.268 -10.007 1.00 90.25 339 ASP A N 1
ATOM 2633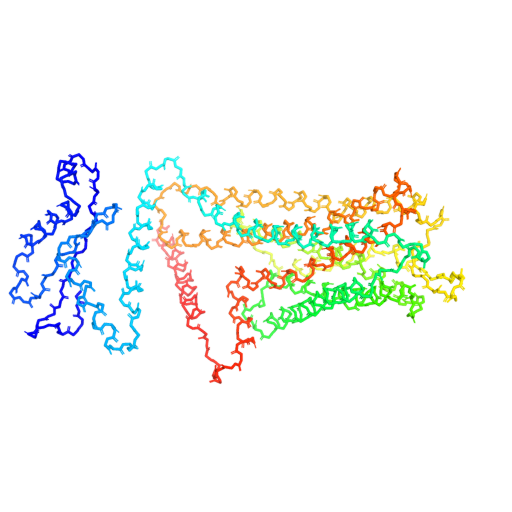 C CA . ASP A 1 339 ? 23.515 -0.238 -10.021 1.00 90.25 339 ASP A CA 1
ATOM 2634 C C . ASP A 1 339 ? 23.279 -1.232 -8.880 1.00 90.25 339 ASP A C 1
ATOM 2636 O O . ASP A 1 339 ? 22.326 -1.098 -8.112 1.00 90.25 339 ASP A O 1
ATOM 2640 N N . TYR A 1 340 ? 24.182 -2.199 -8.710 1.00 91.19 340 TYR A N 1
ATOM 2641 C CA . TYR A 1 340 ? 24.079 -3.191 -7.643 1.00 91.19 340 TYR A CA 1
ATOM 2642 C C . TYR A 1 340 ? 24.113 -2.568 -6.243 1.00 91.19 340 TYR A C 1
ATOM 2644 O O . TYR A 1 340 ? 23.267 -2.884 -5.404 1.00 91.19 340 TYR A O 1
ATOM 2652 N N . ILE A 1 341 ? 25.054 -1.652 -5.988 1.00 93.06 341 ILE A N 1
ATOM 2653 C CA . ILE A 1 341 ? 25.156 -0.950 -4.700 1.00 93.06 341 ILE A CA 1
ATOM 2654 C C . ILE A 1 341 ? 23.897 -0.118 -4.450 1.00 93.06 341 ILE A C 1
ATOM 2656 O O . ILE A 1 341 ? 23.351 -0.165 -3.346 1.00 93.06 341 ILE A O 1
ATOM 2660 N N . TYR A 1 342 ? 23.405 0.601 -5.462 1.00 93.19 342 TYR A N 1
ATOM 2661 C CA . TYR A 1 342 ? 22.174 1.377 -5.355 1.00 93.19 342 TYR A CA 1
ATOM 2662 C C . TYR A 1 342 ? 20.982 0.486 -4.998 1.00 93.19 342 TYR A C 1
ATOM 2664 O O . TYR A 1 342 ? 20.281 0.771 -4.029 1.00 93.19 342 TYR A O 1
ATOM 2672 N N . ASN A 1 343 ? 20.795 -0.627 -5.711 1.00 92.75 343 ASN A N 1
ATOM 2673 C CA . ASN A 1 343 ? 19.717 -1.577 -5.442 1.00 92.75 343 ASN A CA 1
ATOM 2674 C C . ASN A 1 343 ? 19.838 -2.222 -4.050 1.00 92.75 343 ASN A C 1
ATOM 2676 O O . ASN A 1 343 ? 18.817 -2.442 -3.396 1.00 92.75 343 ASN A O 1
ATOM 2680 N N . LEU A 1 344 ? 21.056 -2.478 -3.556 1.00 94.56 344 LEU A N 1
ATOM 2681 C CA . LEU A 1 344 ? 21.289 -3.011 -2.209 1.00 94.56 344 LEU A CA 1
ATOM 2682 C C . LEU A 1 344 ? 20.954 -1.986 -1.116 1.00 94.56 344 LEU A C 1
ATOM 2684 O O . LEU A 1 344 ? 20.291 -2.326 -0.135 1.00 94.56 344 LEU A O 1
ATOM 2688 N N . VAL A 1 345 ? 21.372 -0.728 -1.292 1.00 95.88 345 VAL A N 1
ATOM 2689 C CA . VAL A 1 345 ? 21.018 0.377 -0.386 1.00 95.88 345 VAL A CA 1
ATOM 2690 C C . VAL A 1 345 ? 19.511 0.604 -0.402 1.00 95.88 345 VAL A C 1
ATOM 2692 O O . VAL A 1 345 ? 18.898 0.706 0.661 1.00 95.88 345 VAL A O 1
ATOM 2695 N N . PHE A 1 346 ? 18.901 0.620 -1.587 1.00 95.00 346 PHE A N 1
ATOM 2696 C CA . PHE A 1 346 ? 17.462 0.771 -1.751 1.00 95.00 346 PHE A CA 1
ATOM 2697 C C . PHE A 1 346 ? 16.717 -0.367 -1.041 1.00 95.00 346 PHE A C 1
ATOM 2699 O O . PHE A 1 346 ? 15.915 -0.094 -0.158 1.00 95.00 346 PHE A O 1
ATOM 2706 N N . LEU A 1 347 ? 17.074 -1.634 -1.289 1.00 95.19 347 LEU A N 1
ATOM 2707 C CA . LEU A 1 347 ? 16.540 -2.800 -0.566 1.00 95.19 347 LEU A CA 1
ATOM 2708 C C . LEU A 1 347 ? 16.711 -2.669 0.960 1.00 95.19 347 LEU A C 1
ATOM 2710 O O . LEU A 1 347 ? 15.779 -2.939 1.722 1.00 95.19 347 LEU A O 1
ATOM 2714 N N . GLY A 1 348 ? 17.884 -2.252 1.434 1.00 96.38 348 GLY A N 1
ATOM 2715 C CA . GLY A 1 348 ? 18.142 -2.066 2.861 1.00 96.38 348 GLY A CA 1
ATOM 2716 C C . GLY A 1 348 ? 17.209 -1.028 3.491 1.00 96.38 348 GLY A C 1
ATOM 2717 O O . GLY A 1 348 ? 16.562 -1.300 4.508 1.00 96.38 348 GLY A O 1
ATOM 2718 N N . VAL A 1 349 ? 17.107 0.141 2.855 1.00 96.38 349 VAL A N 1
ATOM 2719 C CA . VAL A 1 349 ? 16.402 1.323 3.370 1.00 96.38 349 VAL A CA 1
ATOM 2720 C C . VAL A 1 349 ? 14.889 1.253 3.160 1.00 96.38 349 VAL A C 1
ATOM 2722 O O . VAL A 1 349 ? 14.149 1.722 4.023 1.00 96.38 349 VAL A O 1
ATOM 2725 N N . THR A 1 350 ? 14.408 0.673 2.059 1.00 94.81 350 THR A N 1
ATOM 2726 C CA . THR A 1 350 ? 12.974 0.620 1.722 1.00 94.81 350 THR A CA 1
ATOM 2727 C C . THR A 1 350 ? 12.328 -0.727 2.026 1.00 94.81 350 THR A C 1
ATOM 2729 O O . THR A 1 350 ? 11.104 -0.816 2.025 1.00 94.81 350 THR A O 1
ATOM 2732 N N . TYR A 1 351 ? 13.093 -1.780 2.321 1.00 94.06 351 TYR A N 1
ATOM 2733 C CA . TYR A 1 351 ? 12.523 -3.101 2.586 1.00 94.06 351 TYR A CA 1
ATOM 2734 C C . TYR A 1 351 ? 13.004 -3.700 3.909 1.00 94.06 351 TYR A C 1
ATOM 2736 O O . TYR A 1 351 ? 12.184 -3.899 4.808 1.00 94.06 351 TYR A O 1
ATOM 2744 N N . VAL A 1 352 ? 14.304 -3.958 4.074 1.00 95.19 352 VAL A N 1
ATOM 2745 C CA . VAL A 1 352 ? 14.828 -4.730 5.220 1.00 95.19 352 VAL A CA 1
ATOM 2746 C C . VAL A 1 352 ? 14.628 -3.991 6.544 1.00 95.19 352 VAL A C 1
ATOM 2748 O O . VAL A 1 352 ? 13.961 -4.510 7.444 1.00 95.19 352 VAL A O 1
ATOM 2751 N N . VAL A 1 353 ? 15.156 -2.768 6.661 1.00 95.69 353 VAL A N 1
ATOM 2752 C CA . VAL A 1 353 ? 15.072 -1.976 7.900 1.00 95.69 353 VAL A CA 1
ATOM 2753 C C . VAL A 1 353 ? 13.616 -1.630 8.249 1.00 95.69 353 VAL A C 1
ATOM 2755 O O . VAL A 1 353 ? 13.198 -1.919 9.374 1.00 95.69 353 VAL A O 1
ATOM 2758 N N . PRO A 1 354 ? 12.790 -1.095 7.326 1.00 94.75 354 PRO A N 1
ATOM 2759 C CA . PRO A 1 354 ? 11.389 -0.794 7.615 1.00 94.75 354 PRO A CA 1
ATOM 2760 C C . PRO A 1 354 ? 10.582 -2.024 8.024 1.00 94.75 354 PRO A C 1
ATOM 2762 O O . PRO A 1 354 ? 9.810 -1.952 8.979 1.00 94.75 354 PRO A O 1
ATOM 2765 N N . THR A 1 355 ? 10.768 -3.161 7.346 1.00 91.94 355 THR A N 1
ATOM 2766 C CA . THR A 1 355 ? 10.041 -4.395 7.676 1.00 91.94 355 THR A CA 1
ATOM 2767 C C . THR A 1 355 ? 10.429 -4.900 9.059 1.00 91.94 355 THR A C 1
ATOM 2769 O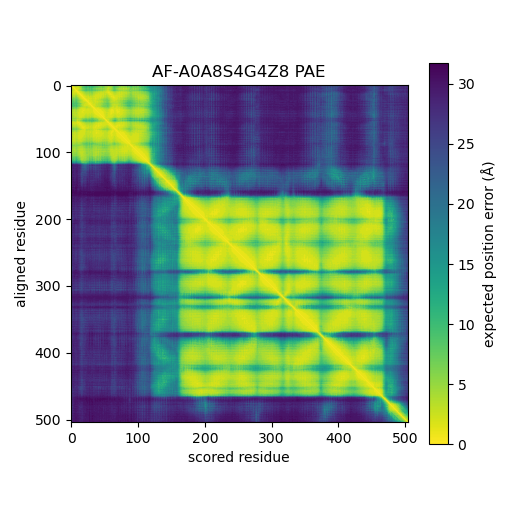 O . THR A 1 355 ? 9.539 -5.224 9.844 1.00 91.94 355 THR A O 1
ATOM 2772 N N . ALA A 1 356 ? 11.717 -4.890 9.411 1.00 93.88 356 ALA A N 1
ATOM 2773 C CA . ALA A 1 356 ? 12.175 -5.275 10.746 1.00 93.88 356 ALA A CA 1
ATOM 2774 C C . ALA A 1 356 ? 11.580 -4.373 11.844 1.00 93.88 356 ALA A C 1
ATOM 2776 O O . ALA A 1 356 ? 11.008 -4.875 12.816 1.00 93.88 356 ALA A O 1
ATOM 2777 N N . VAL A 1 357 ? 11.631 -3.048 11.657 1.00 95.00 357 VAL A N 1
ATOM 2778 C CA . VAL A 1 357 ? 11.043 -2.068 12.590 1.00 95.00 357 VAL A CA 1
ATOM 2779 C C . VAL A 1 357 ? 9.539 -2.287 12.740 1.00 95.00 357 VAL A C 1
ATOM 2781 O O . VAL A 1 357 ? 9.015 -2.286 13.857 1.00 95.00 357 VAL A O 1
ATOM 2784 N N . MET A 1 358 ? 8.834 -2.502 11.628 1.00 93.38 358 MET A N 1
ATOM 2785 C CA . MET A 1 358 ? 7.397 -2.748 11.646 1.00 93.38 358 MET A CA 1
ATOM 2786 C C . MET A 1 358 ? 7.059 -4.054 12.365 1.00 93.38 358 MET A C 1
ATOM 2788 O O . MET A 1 358 ? 6.220 -4.042 13.265 1.00 93.38 358 MET A O 1
ATOM 2792 N N . VAL A 1 359 ? 7.721 -5.162 12.027 1.00 91.31 359 VAL A N 1
ATOM 2793 C CA . VAL A 1 359 ? 7.511 -6.471 12.668 1.00 91.31 359 VAL A CA 1
ATOM 2794 C C . VAL A 1 359 ? 7.740 -6.378 14.174 1.00 91.31 359 VAL A C 1
ATOM 2796 O O . VAL A 1 359 ? 6.872 -6.799 14.943 1.00 91.31 359 VAL A O 1
ATOM 2799 N N . TRP A 1 360 ? 8.840 -5.753 14.603 1.00 93.75 360 TRP A N 1
ATOM 2800 C CA . TRP A 1 360 ? 9.116 -5.509 16.018 1.00 93.75 360 TRP A CA 1
ATOM 2801 C C . TRP A 1 360 ? 7.992 -4.702 16.684 1.00 93.75 360 TRP A C 1
ATOM 2803 O O . TRP A 1 360 ? 7.418 -5.132 17.686 1.00 93.75 360 TRP A O 1
ATOM 2813 N N . ALA A 1 361 ? 7.596 -3.570 16.099 1.00 92.62 361 ALA A N 1
ATOM 2814 C CA . ALA A 1 361 ? 6.553 -2.721 16.668 1.00 92.62 361 ALA A CA 1
ATOM 2815 C C . ALA A 1 361 ? 5.189 -3.436 16.749 1.00 92.62 361 ALA A C 1
ATOM 2817 O O . ALA A 1 361 ? 4.468 -3.283 17.741 1.00 92.62 361 ALA A O 1
ATOM 2818 N N . TYR A 1 362 ? 4.828 -4.245 15.746 1.00 88.88 362 TYR A N 1
ATOM 2819 C CA . TYR A 1 362 ? 3.596 -5.042 15.751 1.00 88.88 362 TYR A CA 1
ATOM 2820 C C . TYR A 1 362 ? 3.639 -6.200 16.745 1.00 88.88 362 TYR A C 1
ATOM 2822 O O . TYR A 1 362 ? 2.610 -6.480 17.371 1.00 88.88 362 TYR A O 1
ATOM 2830 N N . ALA A 1 363 ? 4.798 -6.826 16.956 1.00 88.50 363 ALA A N 1
ATOM 2831 C CA . ALA A 1 363 ? 4.980 -7.819 18.010 1.00 88.50 363 ALA A CA 1
ATOM 2832 C C . ALA A 1 363 ? 4.729 -7.191 19.390 1.00 88.50 363 ALA A C 1
ATOM 2834 O O . ALA A 1 363 ? 3.903 -7.701 20.154 1.00 88.50 363 ALA A O 1
ATOM 2835 N N . GLN A 1 364 ? 5.318 -6.019 19.650 1.00 89.81 364 GLN A N 1
ATOM 2836 C CA . GLN A 1 364 ? 5.124 -5.276 20.898 1.00 89.81 364 GLN A CA 1
ATOM 2837 C C . GLN A 1 364 ? 3.672 -4.814 21.088 1.00 89.81 364 GLN A C 1
ATOM 2839 O O . GLN A 1 364 ? 3.097 -4.997 22.161 1.00 89.81 364 GLN A O 1
ATOM 2844 N N . MET A 1 365 ? 3.027 -4.275 20.046 1.00 88.69 365 MET A N 1
ATOM 2845 C CA . MET A 1 365 ? 1.599 -3.924 20.093 1.00 88.69 365 MET A CA 1
ATOM 2846 C C . MET A 1 365 ? 0.717 -5.143 20.391 1.00 88.69 365 MET A C 1
ATOM 2848 O O . MET A 1 365 ? -0.253 -5.043 21.145 1.00 88.69 365 MET A O 1
ATOM 2852 N N . SER A 1 366 ? 1.047 -6.296 19.809 1.00 85.00 366 SER A N 1
ATOM 2853 C CA . SER A 1 366 ? 0.310 -7.543 20.025 1.00 85.00 366 SER A CA 1
ATOM 2854 C C . SER A 1 366 ? 0.527 -8.093 21.434 1.00 85.00 366 SER A C 1
ATOM 2856 O O . SER A 1 366 ? -0.416 -8.604 22.031 1.00 85.00 366 SER A O 1
ATOM 2858 N N . ALA A 1 367 ? 1.733 -7.970 21.993 1.00 85.56 367 ALA A N 1
ATOM 2859 C CA . ALA A 1 367 ? 2.026 -8.322 23.382 1.00 85.56 367 ALA A CA 1
ATOM 2860 C C . ALA A 1 367 ? 1.282 -7.403 24.370 1.00 85.56 367 ALA A C 1
ATOM 2862 O O . ALA A 1 367 ? 0.586 -7.889 25.260 1.00 85.56 367 ALA A O 1
ATOM 2863 N N . ALA A 1 368 ? 1.305 -6.086 24.146 1.00 83.12 368 ALA A N 1
ATOM 2864 C CA . ALA A 1 368 ? 0.596 -5.112 24.982 1.00 83.12 368 ALA A CA 1
ATOM 2865 C C . ALA A 1 368 ? -0.928 -5.337 25.011 1.00 83.12 368 ALA A C 1
ATOM 2867 O O . ALA A 1 368 ? -1.587 -5.063 26.010 1.00 83.12 368 ALA A O 1
ATOM 2868 N N . LEU A 1 369 ? -1.505 -5.864 23.925 1.00 80.25 369 LEU A N 1
ATOM 2869 C CA . LEU A 1 369 ? -2.932 -6.202 23.843 1.00 80.25 369 LEU A CA 1
ATOM 2870 C C . LEU A 1 369 ? -3.271 -7.624 24.326 1.00 80.25 369 LEU A C 1
ATOM 2872 O O . LEU A 1 369 ? -4.461 -7.969 24.364 1.00 80.25 369 LEU A O 1
ATOM 2876 N N . ARG A 1 370 ? -2.264 -8.444 24.655 1.00 75.94 370 ARG A N 1
ATOM 2877 C CA . ARG A 1 370 ? -2.404 -9.779 25.264 1.00 75.94 370 ARG A CA 1
ATOM 2878 C C . ARG A 1 370 ? -2.413 -9.737 26.797 1.00 75.94 370 ARG A C 1
ATOM 2880 O O . ARG A 1 370 ? -2.922 -10.674 27.401 1.00 75.94 370 ARG A O 1
ATOM 2887 N N . GLY A 1 371 ? -1.913 -8.662 27.414 1.00 60.47 371 GLY A N 1
ATOM 2888 C CA . GLY A 1 371 ? -1.881 -8.506 28.871 1.00 60.47 371 GLY A CA 1
ATOM 2889 C C . GLY A 1 371 ? -3.264 -8.645 29.520 1.00 60.47 371 GLY A C 1
ATOM 2890 O O . GLY A 1 371 ? -4.221 -7.980 29.116 1.00 60.47 371 GLY A O 1
ATOM 2891 N N . ARG A 1 372 ? -3.361 -9.520 30.529 1.00 51.72 372 ARG A N 1
ATOM 2892 C CA . ARG A 1 372 ? -4.533 -9.656 31.403 1.00 51.72 372 ARG A CA 1
ATOM 2893 C C . ARG A 1 372 ? -4.529 -8.469 32.365 1.00 51.72 372 ARG A C 1
ATOM 2895 O O . ARG A 1 372 ? -3.550 -8.280 33.078 1.00 51.72 372 ARG A O 1
ATOM 2902 N N . ALA A 1 373 ? -5.586 -7.660 32.388 1.00 52.94 373 ALA A N 1
ATOM 2903 C CA . ALA A 1 373 ? -5.757 -6.751 33.516 1.00 52.94 373 ALA A CA 1
ATOM 2904 C C . ALA A 1 373 ? -6.054 -7.614 34.750 1.00 52.94 373 ALA A C 1
ATOM 2906 O O . ALA A 1 373 ? -6.922 -8.485 34.697 1.00 52.94 373 ALA A O 1
ATOM 2907 N N . ILE A 1 374 ? -5.298 -7.413 35.825 1.00 40.31 374 ILE A N 1
ATOM 2908 C CA . ILE A 1 374 ? -5.535 -8.064 37.113 1.00 40.31 374 ILE A CA 1
ATOM 2909 C C . ILE A 1 374 ? -6.784 -7.386 37.700 1.00 40.31 374 ILE A C 1
ATOM 2911 O O . ILE A 1 374 ? -6.703 -6.262 38.187 1.00 40.31 374 ILE A O 1
ATOM 2915 N N . GLY A 1 375 ? -7.955 -8.008 37.525 1.00 53.47 375 GLY A N 1
ATOM 2916 C CA . GLY A 1 375 ? -9.260 -7.502 37.976 1.00 53.47 375 GLY A CA 1
ATOM 2917 C C . GLY A 1 375 ? -10.406 -7.774 36.989 1.00 53.47 375 GLY A C 1
ATOM 2918 O O . GLY A 1 375 ? -10.175 -8.073 35.814 1.00 53.47 375 GLY A O 1
ATOM 2919 N N . GLU A 1 376 ? -11.657 -7.660 37.450 1.00 44.03 376 GLU A N 1
ATOM 2920 C CA . GLU A 1 376 ? -12.844 -7.773 36.591 1.00 44.03 376 GLU A CA 1
ATOM 2921 C C . GLU A 1 376 ? -12.838 -6.686 35.505 1.00 44.03 376 GLU A C 1
ATOM 2923 O O . GLU A 1 376 ? -13.073 -5.500 35.743 1.00 44.03 376 GLU A O 1
ATOM 2928 N N . CYS A 1 377 ? -12.566 -7.092 34.266 1.00 57.75 377 CYS A N 1
ATOM 2929 C CA . CYS A 1 377 ? -12.693 -6.215 33.113 1.00 57.75 377 CYS A CA 1
ATOM 2930 C C . CYS A 1 377 ? -14.171 -5.987 32.798 1.00 57.75 377 CYS A C 1
ATOM 2932 O O . CYS A 1 377 ? -14.875 -6.906 32.377 1.00 57.75 377 CYS A O 1
ATOM 2934 N N . THR A 1 378 ? -14.630 -4.738 32.881 1.00 67.50 378 THR A N 1
ATOM 2935 C CA . THR A 1 378 ? -15.977 -4.386 32.410 1.00 67.50 378 THR A CA 1
ATOM 2936 C C . THR A 1 378 ? -16.167 -4.761 30.934 1.00 67.50 378 THR A C 1
ATOM 2938 O O . THR A 1 378 ? -15.253 -4.646 30.106 1.00 67.50 378 THR A O 1
ATOM 2941 N N . HIS A 1 379 ? -17.391 -5.152 30.560 1.00 66.19 379 HIS A N 1
ATOM 2942 C CA . HIS A 1 379 ? -17.737 -5.520 29.180 1.00 66.19 379 HIS A CA 1
ATOM 2943 C C . HIS A 1 379 ? -17.350 -4.421 28.165 1.00 66.19 379 HIS A C 1
ATOM 2945 O O . HIS A 1 379 ? -16.928 -4.707 27.041 1.00 66.19 379 HIS A O 1
ATOM 2951 N N . HIS A 1 380 ? -17.405 -3.155 28.589 1.00 63.84 380 HIS A N 1
ATOM 2952 C CA . HIS A 1 380 ? -16.970 -2.006 27.801 1.00 63.84 380 HIS A CA 1
ATOM 2953 C C . HIS A 1 380 ? -15.446 -1.969 27.559 1.00 63.84 380 HIS A C 1
ATOM 2955 O O . HIS A 1 380 ? -15.014 -1.793 26.417 1.00 63.84 380 HIS A O 1
ATOM 2961 N N . GLN A 1 381 ? -14.615 -2.211 28.581 1.00 67.00 381 GLN A N 1
ATOM 2962 C CA . GLN A 1 381 ? -13.152 -2.289 28.427 1.00 67.00 381 GLN A CA 1
ATOM 2963 C C . GLN A 1 381 ? -12.751 -3.413 27.462 1.00 67.00 381 GLN A C 1
ATOM 2965 O O . GLN A 1 381 ? -11.910 -3.217 26.579 1.00 67.00 381 GLN A O 1
A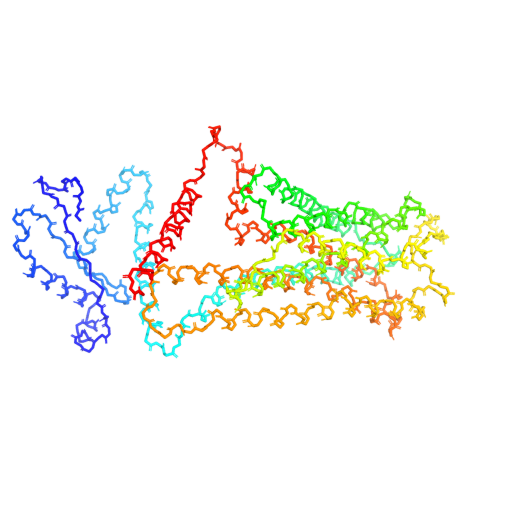TOM 2970 N N . MET A 1 382 ? -13.425 -4.562 27.548 1.00 70.88 382 MET A N 1
ATOM 2971 C CA . MET A 1 382 ? -13.188 -5.691 26.649 1.00 70.88 382 MET A CA 1
ATOM 2972 C C . MET A 1 382 ? -13.564 -5.376 25.187 1.00 70.88 382 MET A C 1
ATOM 2974 O O . MET A 1 382 ? -12.865 -5.802 24.262 1.00 70.88 382 MET A O 1
ATOM 2978 N N . GLN A 1 383 ? -14.617 -4.587 24.939 1.00 70.12 383 GLN A N 1
ATOM 2979 C CA . GLN A 1 383 ? -14.951 -4.106 23.590 1.00 70.12 383 GLN A CA 1
ATOM 2980 C C . GLN A 1 383 ? -13.878 -3.163 23.021 1.00 70.12 383 GLN A C 1
ATOM 2982 O O . GLN A 1 383 ? -13.517 -3.290 21.846 1.00 70.12 383 GLN A O 1
ATOM 2987 N N . VAL A 1 384 ? -13.320 -2.266 23.841 1.00 69.69 384 VAL A N 1
ATOM 2988 C CA . VAL A 1 384 ? -12.239 -1.350 23.430 1.00 69.69 384 VAL A CA 1
ATOM 2989 C C . VAL A 1 384 ? -10.971 -2.123 23.056 1.00 69.69 384 VAL A C 1
ATOM 2991 O O . VAL A 1 384 ? -10.381 -1.862 22.003 1.00 69.69 384 VAL A O 1
ATOM 2994 N N . VAL A 1 385 ? -10.575 -3.116 23.859 1.00 73.50 385 VAL A N 1
ATOM 2995 C CA . VAL A 1 385 ? -9.419 -3.981 23.557 1.00 73.50 385 VAL A CA 1
ATOM 2996 C C . VAL A 1 385 ? -9.648 -4.767 22.263 1.00 73.50 385 VAL A C 1
ATOM 2998 O O . VAL A 1 385 ? -8.767 -4.802 21.400 1.00 73.50 385 VAL A O 1
ATOM 3001 N N . ARG A 1 386 ? -10.848 -5.331 22.059 1.00 73.12 386 ARG A N 1
ATOM 3002 C CA . ARG A 1 386 ? -11.207 -6.025 20.805 1.00 73.12 386 ARG A CA 1
ATOM 3003 C C . ARG A 1 386 ? -11.108 -5.102 19.586 1.00 73.12 386 ARG A C 1
ATOM 3005 O O . ARG A 1 386 ? -10.586 -5.523 18.552 1.00 73.12 386 ARG A O 1
ATOM 3012 N N . ALA A 1 387 ? -11.559 -3.851 19.699 1.00 72.00 387 ALA A N 1
ATOM 3013 C CA . ALA A 1 387 ? -11.435 -2.866 18.627 1.00 72.00 387 ALA A CA 1
ATOM 3014 C C . ALA A 1 387 ? -9.963 -2.540 18.315 1.00 72.00 387 ALA A C 1
ATOM 3016 O O . ALA A 1 387 ? -9.578 -2.546 17.145 1.00 72.00 387 ALA A O 1
ATOM 3017 N N . LYS A 1 388 ? -9.117 -2.341 19.339 1.00 75.94 388 LYS A N 1
ATOM 3018 C CA . LYS A 1 388 ? -7.667 -2.135 19.159 1.00 75.94 388 LYS A CA 1
ATOM 3019 C C . LYS A 1 388 ? -6.988 -3.338 18.493 1.00 75.94 388 LYS A C 1
ATOM 3021 O O . LYS A 1 388 ? -6.240 -3.143 17.540 1.00 75.94 388 LYS A O 1
ATOM 3026 N N . ARG A 1 389 ? -7.309 -4.574 18.906 1.00 81.00 389 ARG A N 1
ATOM 3027 C CA . ARG A 1 389 ? -6.796 -5.803 18.261 1.00 81.00 389 ARG A CA 1
ATOM 3028 C C . ARG A 1 389 ? -7.176 -5.867 16.778 1.00 81.00 389 ARG A C 1
ATOM 3030 O O . ARG A 1 389 ? -6.340 -6.221 15.955 1.00 81.00 389 ARG A O 1
ATOM 3037 N N . LYS A 1 390 ? -8.407 -5.484 16.410 1.00 78.75 390 LYS A N 1
ATOM 3038 C CA . LYS A 1 390 ? -8.836 -5.426 14.997 1.00 78.75 390 LYS A CA 1
ATOM 3039 C C . LYS A 1 390 ? -7.990 -4.442 14.183 1.00 78.75 390 LYS A C 1
ATOM 3041 O O . LYS A 1 390 ? -7.616 -4.757 13.057 1.00 78.75 390 LYS A O 1
ATOM 3046 N N . VAL A 1 391 ? -7.682 -3.281 14.758 1.00 76.62 391 VAL A N 1
ATOM 3047 C CA . VAL A 1 391 ? -6.836 -2.262 14.122 1.00 76.62 391 VAL A CA 1
ATOM 3048 C C . VAL A 1 391 ? -5.399 -2.763 13.953 1.00 76.62 391 VAL A C 1
ATOM 3050 O O . VAL A 1 391 ? -4.858 -2.644 12.861 1.00 76.62 391 VAL A O 1
ATOM 3053 N N . VAL A 1 392 ? -4.803 -3.393 14.972 1.00 80.44 392 VAL A N 1
ATOM 3054 C CA . VAL A 1 392 ? -3.458 -3.997 14.856 1.00 80.44 392 VAL A CA 1
ATOM 3055 C C . VAL A 1 392 ? -3.426 -5.073 13.773 1.00 80.44 392 VAL A C 1
ATOM 3057 O O . VAL A 1 392 ? -2.559 -5.037 12.910 1.00 80.44 392 VAL A O 1
ATOM 3060 N N . ARG A 1 393 ? -4.416 -5.973 13.748 1.00 82.00 393 ARG A N 1
ATOM 3061 C CA . ARG A 1 393 ? -4.539 -7.006 12.705 1.00 82.00 393 ARG A CA 1
ATOM 3062 C C . ARG A 1 393 ? -4.630 -6.423 11.295 1.00 82.00 393 ARG A C 1
ATOM 3064 O O . ARG A 1 393 ? -4.074 -7.000 10.371 1.00 82.00 393 ARG A O 1
ATOM 3071 N N . MET A 1 394 ? -5.319 -5.293 11.127 1.00 83.44 394 MET A N 1
ATOM 3072 C CA . MET A 1 394 ? -5.364 -4.588 9.842 1.00 83.44 394 MET A CA 1
ATOM 3073 C C . MET A 1 394 ? -3.972 -4.153 9.403 1.00 83.44 394 MET A C 1
ATOM 3075 O O . MET A 1 394 ? -3.597 -4.389 8.264 1.00 83.44 394 MET A O 1
ATOM 3079 N N . PHE A 1 395 ? -3.196 -3.556 10.299 1.00 82.06 395 PHE A N 1
ATOM 3080 C CA . PHE A 1 395 ? -1.859 -3.102 9.951 1.00 82.06 395 PHE A CA 1
ATOM 3081 C C . PHE A 1 395 ? -0.862 -4.247 9.742 1.00 82.06 395 PHE A C 1
ATOM 3083 O O . PHE A 1 395 ? -0.071 -4.179 8.809 1.00 82.06 395 PHE A O 1
ATOM 3090 N N . VAL A 1 396 ? -0.954 -5.333 10.519 1.00 84.69 396 VAL A N 1
ATOM 3091 C CA . VAL A 1 396 ? -0.182 -6.562 10.259 1.00 84.69 396 VAL A CA 1
ATOM 3092 C C . VAL A 1 396 ? -0.452 -7.071 8.841 1.00 84.69 396 VAL A C 1
ATOM 3094 O O . VAL A 1 396 ? 0.486 -7.406 8.125 1.00 84.69 396 VAL A O 1
ATOM 3097 N N . LEU A 1 397 ? -1.717 -7.064 8.401 1.00 85.56 397 LEU A N 1
ATOM 3098 C CA . LEU A 1 397 ? -2.060 -7.438 7.029 1.00 85.56 397 LEU A CA 1
ATOM 3099 C C . LEU A 1 397 ? -1.401 -6.516 5.994 1.00 85.56 397 LEU A C 1
ATOM 3101 O O . LEU A 1 397 ? -0.886 -7.017 5.000 1.00 85.56 397 LEU A O 1
ATOM 3105 N N . VAL A 1 398 ? -1.396 -5.198 6.225 1.00 84.81 398 VAL A N 1
ATOM 3106 C CA . VAL A 1 398 ? -0.734 -4.228 5.332 1.00 84.81 398 VAL A CA 1
ATOM 3107 C C . VAL A 1 398 ? 0.760 -4.542 5.196 1.00 84.81 398 VAL A C 1
ATOM 3109 O O . VAL A 1 398 ? 1.261 -4.595 4.078 1.00 84.81 398 VAL A O 1
ATOM 3112 N N . VAL A 1 399 ? 1.458 -4.827 6.301 1.00 84.62 399 VAL A N 1
ATOM 3113 C CA . VAL A 1 399 ? 2.895 -5.167 6.272 1.00 84.62 399 VAL A CA 1
ATOM 3114 C C . VAL A 1 399 ? 3.162 -6.471 5.532 1.00 84.62 399 VAL A C 1
ATOM 3116 O O . VAL A 1 399 ? 4.077 -6.533 4.719 1.00 84.62 399 VAL A O 1
ATOM 3119 N N . VAL A 1 400 ? 2.359 -7.508 5.779 1.00 87.44 400 VAL A N 1
ATOM 3120 C CA . VAL A 1 400 ? 2.499 -8.793 5.075 1.00 87.44 400 VAL A CA 1
ATOM 3121 C C . VAL A 1 400 ? 2.259 -8.613 3.575 1.00 87.44 400 VAL A C 1
ATOM 3123 O O . VAL A 1 400 ? 3.007 -9.144 2.760 1.00 87.44 400 VAL A O 1
ATOM 3126 N N . VAL A 1 401 ? 1.240 -7.838 3.197 1.00 88.19 401 VAL A N 1
ATOM 3127 C CA . VAL A 1 401 ? 0.949 -7.522 1.793 1.00 88.19 401 VAL A CA 1
ATOM 3128 C C . VAL A 1 401 ? 2.115 -6.789 1.139 1.00 88.19 401 VAL A C 1
ATOM 3130 O O . VAL A 1 401 ? 2.507 -7.195 0.047 1.00 88.19 401 VAL A O 1
ATOM 3133 N N . PHE A 1 402 ? 2.676 -5.786 1.815 1.00 87.44 402 PHE A N 1
ATOM 3134 C CA . PHE A 1 402 ? 3.849 -5.049 1.358 1.00 87.44 402 PHE A CA 1
ATOM 3135 C C . PHE A 1 402 ? 5.057 -5.979 1.165 1.00 87.44 402 PHE A C 1
ATOM 3137 O O . PHE A 1 402 ? 5.612 -6.035 0.069 1.00 87.44 402 PHE A O 1
ATOM 3144 N N . ALA A 1 403 ? 5.408 -6.770 2.185 1.00 87.12 403 ALA A N 1
ATOM 3145 C CA . ALA A 1 403 ? 6.558 -7.671 2.145 1.00 87.12 403 ALA A CA 1
ATOM 3146 C C . ALA A 1 403 ? 6.469 -8.658 0.968 1.00 87.12 403 ALA A C 1
ATOM 3148 O O . ALA A 1 403 ? 7.406 -8.805 0.189 1.00 87.12 403 ALA A O 1
ATOM 3149 N N . LEU A 1 404 ? 5.302 -9.277 0.779 1.00 88.81 404 LEU A N 1
ATOM 3150 C CA . LEU A 1 404 ? 5.082 -10.243 -0.298 1.00 88.81 404 LEU A CA 1
ATOM 3151 C C . LEU A 1 404 ? 5.060 -9.612 -1.693 1.00 88.81 404 LEU A C 1
ATOM 3153 O O . LEU A 1 404 ? 5.440 -10.271 -2.656 1.00 88.81 404 LEU A O 1
ATOM 3157 N N . CYS A 1 405 ? 4.583 -8.372 -1.817 1.00 90.19 405 CYS A N 1
ATOM 3158 C CA . CYS A 1 405 ? 4.540 -7.677 -3.101 1.00 90.19 405 CYS A CA 1
ATOM 3159 C C . CYS A 1 405 ? 5.934 -7.252 -3.574 1.00 90.19 405 CYS A C 1
ATOM 3161 O O . CYS A 1 405 ? 6.249 -7.392 -4.751 1.00 90.19 405 CYS A O 1
ATOM 3163 N N . TRP A 1 406 ? 6.763 -6.752 -2.658 1.00 90.88 406 TRP A N 1
ATOM 3164 C CA . TRP A 1 406 ? 8.043 -6.129 -2.997 1.00 90.88 406 TRP A CA 1
ATOM 3165 C C . TRP A 1 406 ? 9.235 -7.086 -2.972 1.00 90.88 406 TRP A C 1
ATOM 3167 O O . TRP A 1 406 ? 10.205 -6.854 -3.695 1.00 90.88 406 TRP A O 1
ATOM 3177 N N . LEU A 1 407 ? 9.176 -8.175 -2.194 1.00 90.44 407 LEU A N 1
ATOM 3178 C CA . LEU A 1 407 ? 10.293 -9.117 -2.079 1.00 90.44 407 LEU A CA 1
ATOM 3179 C C . LEU A 1 407 ? 10.752 -9.685 -3.430 1.00 90.44 407 LEU A C 1
ATOM 3181 O O . LEU A 1 407 ? 11.953 -9.627 -3.688 1.00 90.44 407 LEU A O 1
ATOM 3185 N N . PRO A 1 408 ? 9.866 -10.197 -4.311 1.00 91.00 408 PRO A N 1
ATOM 3186 C CA . PRO A 1 408 ? 10.314 -10.807 -5.563 1.00 91.00 408 PRO A CA 1
ATOM 3187 C C . PRO A 1 408 ? 10.970 -9.790 -6.498 1.00 91.00 408 PRO A C 1
ATOM 3189 O O . PRO A 1 408 ? 11.955 -10.106 -7.159 1.00 91.00 408 PRO A O 1
ATOM 3192 N N . TYR A 1 409 ? 10.473 -8.550 -6.494 1.00 90.75 409 TYR A N 1
ATOM 3193 C CA . TYR A 1 409 ? 11.036 -7.457 -7.280 1.00 90.75 409 TYR A CA 1
ATOM 3194 C C . TYR A 1 409 ? 12.443 -7.080 -6.803 1.00 90.75 409 TYR A C 1
ATOM 3196 O O . TYR A 1 409 ? 13.366 -7.048 -7.610 1.00 90.75 409 TYR A O 1
ATOM 3204 N N . HIS A 1 410 ? 12.654 -6.877 -5.498 1.00 91.19 410 HIS A N 1
ATOM 3205 C CA . HIS A 1 410 ? 13.999 -6.588 -4.986 1.00 91.19 410 HIS A CA 1
ATOM 3206 C C . HIS A 1 410 ? 14.959 -7.773 -5.147 1.00 91.19 410 HIS A C 1
ATOM 3208 O O . HIS A 1 410 ? 16.118 -7.582 -5.515 1.00 91.19 410 HIS A O 1
ATOM 3214 N N . ALA A 1 411 ? 14.483 -8.997 -4.900 1.00 89.31 411 ALA A N 1
ATOM 3215 C CA . ALA A 1 411 ? 15.290 -10.202 -5.058 1.00 89.31 411 ALA A CA 1
ATOM 3216 C C . ALA A 1 411 ? 15.761 -10.380 -6.507 1.00 89.31 411 ALA A C 1
ATOM 3218 O O . ALA A 1 411 ? 16.901 -10.775 -6.724 1.00 89.31 411 ALA A O 1
ATOM 3219 N N . TYR A 1 412 ? 14.926 -10.039 -7.493 1.00 89.44 412 TYR A N 1
ATOM 3220 C CA . TYR A 1 412 ? 15.278 -10.125 -8.909 1.00 89.44 412 TYR A CA 1
ATOM 3221 C C . TYR A 1 412 ? 16.533 -9.317 -9.263 1.00 89.44 412 TYR A C 1
ATOM 3223 O O . TYR A 1 412 ? 17.453 -9.871 -9.861 1.00 89.44 412 TYR A O 1
ATOM 3231 N N . PHE A 1 413 ? 16.619 -8.047 -8.854 1.00 88.19 413 PHE A N 1
ATOM 3232 C CA . PHE A 1 413 ? 17.791 -7.211 -9.161 1.00 88.19 413 PHE A CA 1
ATOM 3233 C C . PHE A 1 413 ? 19.069 -7.720 -8.491 1.00 88.19 413 PHE A C 1
ATOM 3235 O O . PHE A 1 413 ? 20.134 -7.700 -9.105 1.00 88.19 413 PHE A O 1
ATOM 3242 N N . VAL A 1 414 ? 18.964 -8.243 -7.266 1.00 89.00 414 VAL A N 1
ATOM 3243 C CA . VAL A 1 414 ? 20.109 -8.840 -6.565 1.00 89.00 414 VAL A CA 1
ATOM 3244 C C . VAL A 1 414 ? 20.553 -10.137 -7.250 1.00 89.00 414 VAL A C 1
ATOM 3246 O O . VAL A 1 414 ? 21.743 -10.330 -7.486 1.00 89.00 414 VAL A O 1
ATOM 3249 N N . LEU A 1 415 ? 19.614 -11.019 -7.598 1.00 88.62 415 LEU A N 1
ATOM 3250 C CA . LEU A 1 415 ? 19.915 -12.320 -8.202 1.00 88.62 415 LEU A CA 1
ATOM 3251 C C . LEU A 1 415 ? 20.504 -12.191 -9.605 1.00 88.62 415 LEU A C 1
ATOM 3253 O O . LEU A 1 415 ? 21.438 -12.916 -9.936 1.00 88.62 415 LEU A O 1
ATOM 3257 N N . VAL A 1 416 ? 19.989 -11.271 -10.422 1.00 86.56 416 VAL A N 1
ATOM 3258 C CA . VAL A 1 416 ? 20.478 -11.086 -11.793 1.00 86.56 416 VAL A CA 1
ATOM 3259 C C . VAL A 1 416 ? 21.921 -10.572 -11.825 1.00 86.56 416 VAL A C 1
ATOM 3261 O O . VAL A 1 416 ? 22.684 -10.978 -12.700 1.00 86.56 416 VAL A O 1
ATOM 3264 N N . TYR A 1 417 ? 22.322 -9.742 -10.860 1.00 87.44 417 TYR A N 1
ATOM 3265 C CA . TYR A 1 417 ? 23.711 -9.293 -10.759 1.00 87.44 417 TYR A CA 1
ATOM 3266 C C . TYR A 1 417 ? 24.684 -10.468 -10.544 1.00 87.44 417 TYR A C 1
ATOM 3268 O O . TYR A 1 417 ? 25.714 -10.549 -11.211 1.00 87.44 417 TYR A O 1
ATOM 3276 N N . HIS A 1 418 ? 24.335 -11.415 -9.662 1.00 87.88 418 HIS A N 1
ATOM 3277 C CA . HIS A 1 418 ? 25.160 -12.604 -9.378 1.00 87.88 418 HIS A CA 1
ATOM 3278 C C . HIS A 1 418 ? 25.034 -13.703 -10.442 1.00 87.88 418 HIS A C 1
ATOM 3280 O O . HIS A 1 418 ? 25.969 -14.470 -10.661 1.00 87.88 418 HIS A O 1
ATOM 3286 N N . HIS A 1 419 ? 23.893 -13.779 -11.127 1.00 87.00 419 HIS A N 1
ATOM 3287 C CA . HIS A 1 419 ? 23.594 -14.795 -12.133 1.00 87.00 419 HIS A CA 1
ATOM 3288 C C . HIS A 1 419 ? 23.116 -14.149 -13.434 1.00 87.00 419 HIS A C 1
ATOM 3290 O O . HIS A 1 419 ? 21.936 -14.195 -13.781 1.00 87.00 419 HIS A O 1
ATOM 3296 N N . GLN A 1 420 ? 24.053 -13.592 -14.201 1.00 83.31 420 GLN A N 1
ATOM 3297 C CA . GLN A 1 420 ? 23.759 -12.877 -15.451 1.00 83.31 420 GLN A CA 1
ATOM 3298 C C . GLN A 1 420 ? 23.047 -13.745 -16.504 1.00 83.31 420 GLN A C 1
ATOM 3300 O O . GLN A 1 420 ? 22.301 -13.222 -17.331 1.00 83.31 420 GLN A O 1
ATOM 3305 N N . ALA A 1 421 ? 23.191 -15.074 -16.428 1.00 80.38 421 ALA A N 1
ATOM 3306 C CA . ALA A 1 421 ? 22.442 -16.026 -17.252 1.00 80.38 421 ALA A CA 1
ATOM 3307 C C . ALA A 1 421 ? 20.911 -15.899 -17.091 1.00 80.38 421 ALA A C 1
ATOM 3309 O O . ALA A 1 421 ? 20.164 -16.213 -18.014 1.00 80.38 421 ALA A O 1
ATOM 3310 N N . LEU A 1 422 ? 20.429 -15.403 -15.944 1.00 78.06 422 LEU A N 1
ATOM 3311 C CA . LEU A 1 422 ? 19.005 -15.140 -15.719 1.00 78.06 422 LEU A CA 1
ATOM 3312 C C . LEU A 1 422 ? 18.499 -13.936 -16.521 1.00 78.06 422 LEU A C 1
ATOM 3314 O O . LEU A 1 422 ? 17.323 -13.913 -16.867 1.00 78.06 422 LEU A O 1
ATOM 3318 N N . ALA A 1 423 ? 19.358 -12.958 -16.830 1.00 76.44 423 ALA A N 1
ATOM 3319 C CA . ALA A 1 423 ? 18.989 -11.787 -17.631 1.00 76.44 423 ALA A CA 1
ATOM 3320 C C . ALA A 1 423 ? 18.881 -12.110 -19.125 1.00 76.44 423 ALA A C 1
ATOM 3322 O O . ALA A 1 423 ? 18.062 -11.523 -19.829 1.00 76.44 423 ALA A O 1
ATOM 3323 N N . SER A 1 424 ? 19.721 -13.028 -19.612 1.00 75.19 424 SER A N 1
ATOM 3324 C CA . SER A 1 424 ? 19.754 -13.448 -21.017 1.00 75.19 424 SER A CA 1
ATOM 3325 C C . SER A 1 424 ? 18.789 -14.593 -21.334 1.00 75.19 424 SER A C 1
ATOM 3327 O O . SER A 1 424 ? 18.589 -14.915 -22.505 1.00 75.19 424 SER A O 1
ATOM 3329 N N . ALA A 1 425 ? 18.163 -15.190 -20.316 1.00 74.81 425 ALA A N 1
ATOM 3330 C CA . ALA A 1 425 ? 17.204 -16.268 -20.493 1.00 74.81 425 ALA A CA 1
ATOM 3331 C C . ALA A 1 425 ? 15.972 -15.819 -21.311 1.00 74.81 425 ALA A C 1
ATOM 3333 O O . ALA A 1 425 ? 15.462 -14.711 -21.120 1.00 74.81 425 ALA A O 1
ATOM 3334 N N . PRO A 1 426 ? 15.405 -16.694 -22.164 1.00 69.19 426 PRO A N 1
ATOM 3335 C CA . PRO A 1 426 ? 14.241 -16.357 -22.994 1.00 69.19 426 PRO A CA 1
ATOM 3336 C C . PRO A 1 426 ? 12.995 -15.993 -22.165 1.00 69.19 426 PRO A C 1
ATOM 3338 O O . PRO A 1 426 ? 12.125 -15.248 -22.609 1.00 69.19 426 PRO A O 1
ATOM 3341 N N . PHE A 1 427 ? 12.910 -16.473 -20.923 1.00 73.19 427 PHE A N 1
ATOM 3342 C CA . PHE A 1 427 ? 11.815 -16.178 -19.999 1.00 73.19 427 PHE A CA 1
ATOM 3343 C C . PHE A 1 427 ? 12.076 -14.964 -19.084 1.00 73.19 427 PHE A C 1
ATOM 3345 O O . PHE A 1 427 ? 11.182 -14.595 -18.321 1.00 73.19 427 PHE A O 1
ATOM 3352 N N . ALA A 1 428 ? 13.248 -14.316 -19.150 1.00 73.56 428 ALA A N 1
ATOM 3353 C CA . ALA A 1 428 ? 13.643 -13.232 -18.239 1.00 73.56 428 ALA A CA 1
ATOM 3354 C C . ALA A 1 428 ? 12.632 -12.074 -18.213 1.00 73.56 428 ALA A C 1
ATOM 3356 O O . ALA A 1 428 ? 12.203 -11.628 -17.149 1.00 73.56 428 ALA A O 1
ATOM 3357 N N . GLN A 1 429 ? 12.170 -11.648 -19.393 1.00 72.81 429 GLN A N 1
ATOM 3358 C CA . GLN A 1 429 ? 11.182 -10.576 -19.532 1.00 72.81 429 GLN A CA 1
ATOM 3359 C C . GLN A 1 429 ? 9.838 -10.934 -18.876 1.00 72.81 429 GLN A C 1
ATOM 3361 O O . GLN A 1 429 ? 9.203 -10.076 -18.267 1.00 72.81 429 GLN A O 1
ATOM 3366 N N . HIS A 1 430 ? 9.413 -12.199 -18.956 1.00 74.56 430 HIS A N 1
ATOM 3367 C CA . HIS A 1 430 ? 8.165 -12.664 -18.347 1.00 74.56 430 HIS A CA 1
ATOM 3368 C C . HIS A 1 430 ? 8.262 -12.700 -16.818 1.00 74.56 430 HIS A C 1
ATOM 3370 O O . HIS A 1 430 ? 7.317 -12.315 -16.129 1.00 74.56 430 HIS A O 1
ATOM 3376 N N . ILE A 1 431 ? 9.413 -13.124 -16.289 1.00 80.25 431 ILE A N 1
ATOM 3377 C CA . ILE A 1 431 ? 9.691 -13.103 -14.849 1.00 80.25 431 ILE A CA 1
ATOM 3378 C C . ILE A 1 431 ? 9.703 -11.662 -14.331 1.00 80.25 431 ILE A C 1
ATOM 3380 O O . ILE A 1 431 ? 9.010 -11.359 -13.358 1.00 80.25 431 ILE A O 1
ATOM 3384 N N . TYR A 1 432 ? 10.427 -10.767 -15.009 1.00 81.50 432 TYR A N 1
ATOM 3385 C CA . TYR A 1 432 ? 10.460 -9.348 -14.661 1.00 81.50 432 TYR A CA 1
ATOM 3386 C C . TYR A 1 432 ? 9.056 -8.734 -14.667 1.00 81.50 432 TYR A C 1
ATOM 3388 O O . TYR A 1 432 ? 8.662 -8.098 -13.691 1.00 81.50 432 TYR A O 1
ATOM 3396 N N . LEU A 1 433 ? 8.268 -8.991 -15.717 1.00 78.12 433 LEU A N 1
ATOM 3397 C CA . LEU A 1 433 ? 6.890 -8.511 -15.838 1.00 78.12 433 LEU A CA 1
ATOM 3398 C C . LEU A 1 433 ? 6.013 -8.988 -14.673 1.00 78.12 433 LEU A C 1
ATOM 3400 O O . LEU A 1 433 ? 5.264 -8.194 -14.102 1.00 78.12 433 LEU A O 1
ATOM 3404 N N . ALA A 1 434 ? 6.121 -10.262 -14.291 1.00 82.19 434 ALA A N 1
ATOM 3405 C CA . ALA A 1 434 ? 5.356 -10.822 -13.183 1.00 82.19 434 ALA A CA 1
ATOM 3406 C C . ALA A 1 434 ? 5.749 -10.211 -11.830 1.00 82.19 434 ALA A C 1
ATOM 3408 O O . ALA A 1 434 ? 4.875 -9.872 -11.028 1.00 82.19 434 ALA A O 1
ATOM 3409 N N . PHE A 1 435 ? 7.047 -10.028 -11.577 1.00 87.81 435 PHE A N 1
ATOM 3410 C CA . PHE A 1 435 ? 7.529 -9.406 -10.343 1.00 87.81 435 PHE A CA 1
ATOM 3411 C C . PHE A 1 435 ? 7.198 -7.916 -10.273 1.00 87.81 435 PHE A C 1
ATOM 3413 O O . PHE A 1 435 ? 6.771 -7.442 -9.220 1.00 87.81 435 PHE A O 1
ATOM 3420 N N . TYR A 1 436 ? 7.316 -7.194 -11.388 1.00 86.88 436 TYR A N 1
ATOM 3421 C CA . TYR A 1 436 ? 6.894 -5.800 -11.490 1.00 86.88 436 TYR A CA 1
ATOM 3422 C C . TYR A 1 436 ? 5.386 -5.660 -11.254 1.00 86.88 436 TYR A C 1
ATOM 3424 O O . TYR A 1 436 ? 4.965 -4.855 -10.422 1.00 86.88 436 TYR A O 1
ATOM 3432 N N . TRP A 1 437 ? 4.562 -6.494 -11.900 1.00 86.62 437 TRP A N 1
ATOM 3433 C CA . TRP A 1 437 ? 3.114 -6.500 -11.675 1.00 86.62 437 TRP A CA 1
ATOM 3434 C C . TRP A 1 437 ? 2.771 -6.730 -10.200 1.00 86.62 437 TRP A C 1
ATOM 3436 O O . TRP A 1 437 ? 1.938 -6.022 -9.632 1.00 86.62 437 TRP A O 1
ATOM 3446 N N . LEU A 1 438 ? 3.431 -7.701 -9.565 1.00 88.19 438 LEU A N 1
ATOM 3447 C CA . LEU A 1 438 ? 3.194 -8.040 -8.167 1.00 88.19 438 LEU A CA 1
ATOM 3448 C C . LEU A 1 438 ? 3.586 -6.896 -7.217 1.00 88.19 438 LEU A C 1
ATOM 3450 O O . LEU A 1 438 ? 2.851 -6.636 -6.258 1.00 88.19 438 LEU A O 1
ATOM 3454 N N . ALA A 1 439 ? 4.685 -6.192 -7.499 1.00 90.69 439 ALA A N 1
ATOM 3455 C CA . ALA A 1 439 ? 5.084 -4.994 -6.763 1.00 90.69 439 ALA A CA 1
ATOM 3456 C C . ALA A 1 439 ? 4.042 -3.874 -6.915 1.00 90.69 439 ALA A C 1
ATOM 3458 O O . ALA A 1 439 ? 3.581 -3.317 -5.917 1.00 90.69 439 ALA A O 1
ATOM 3459 N N . MET A 1 440 ? 3.580 -3.616 -8.142 1.00 88.12 440 MET A N 1
ATOM 3460 C CA . MET A 1 440 ? 2.553 -2.606 -8.441 1.00 88.12 440 MET A CA 1
ATOM 3461 C C . MET A 1 440 ? 1.181 -2.928 -7.852 1.00 88.12 440 MET A C 1
ATOM 3463 O O . MET A 1 440 ? 0.463 -2.030 -7.406 1.00 88.12 440 MET A O 1
ATOM 3467 N N . ALA A 1 441 ? 0.835 -4.209 -7.730 1.00 89.31 441 ALA A N 1
ATOM 3468 C CA . ALA A 1 441 ? -0.404 -4.625 -7.088 1.00 89.31 441 ALA A CA 1
ATOM 3469 C C . ALA A 1 441 ? -0.506 -4.149 -5.622 1.00 89.31 441 ALA A C 1
ATOM 3471 O O . ALA A 1 441 ? -1.618 -4.031 -5.103 1.00 89.31 441 ALA A O 1
ATOM 3472 N N . ASN A 1 442 ? 0.611 -3.821 -4.954 1.00 90.69 442 ASN A N 1
ATOM 3473 C CA . ASN A 1 442 ? 0.612 -3.235 -3.609 1.00 90.69 442 ASN A CA 1
ATOM 3474 C C . ASN A 1 442 ? -0.294 -1.991 -3.507 1.00 90.69 442 ASN A C 1
ATOM 3476 O O . ASN A 1 442 ? -1.102 -1.895 -2.580 1.00 90.69 442 ASN A O 1
ATOM 3480 N N . SER A 1 443 ? -0.234 -1.095 -4.496 1.00 90.25 443 SER A N 1
ATOM 3481 C CA . SER A 1 443 ? -1.020 0.147 -4.527 1.00 90.25 443 SER A CA 1
ATOM 3482 C C . SER A 1 443 ? -2.527 -0.096 -4.669 1.00 90.25 443 SER A C 1
ATOM 3484 O O . SER A 1 443 ? -3.342 0.682 -4.167 1.00 90.25 443 SER A O 1
ATOM 3486 N N . MET A 1 444 ? -2.924 -1.209 -5.294 1.00 89.94 444 MET A N 1
ATOM 3487 C CA . MET A 1 444 ? -4.323 -1.633 -5.404 1.00 89.94 444 MET A CA 1
ATOM 3488 C C . MET A 1 444 ? -4.881 -2.162 -4.071 1.00 89.94 444 MET A C 1
ATOM 3490 O O . MET A 1 444 ? -6.061 -1.970 -3.762 1.00 89.94 444 MET A O 1
ATOM 3494 N N . PHE A 1 445 ? -4.063 -2.842 -3.262 1.00 89.62 445 PHE A N 1
ATOM 3495 C CA . PHE A 1 445 ? -4.543 -3.485 -2.035 1.00 89.62 445 PHE A CA 1
ATOM 3496 C C . PHE A 1 445 ? -4.874 -2.497 -0.915 1.00 89.62 445 PHE A C 1
ATOM 3498 O O . PHE A 1 445 ? -5.739 -2.802 -0.092 1.00 89.62 445 PHE A O 1
ATOM 3505 N N . ASN A 1 446 ? -4.251 -1.319 -0.885 1.00 89.00 446 ASN A N 1
ATOM 3506 C CA . ASN A 1 446 ? -4.448 -0.334 0.182 1.00 89.00 446 ASN A CA 1
ATOM 3507 C C . ASN A 1 446 ? -5.938 0.056 0.364 1.00 89.00 446 ASN A C 1
ATOM 3509 O O . ASN A 1 446 ? -6.494 -0.209 1.439 1.00 89.00 446 ASN A O 1
ATOM 3513 N N . PRO A 1 447 ? -6.653 0.563 -0.664 1.00 89.81 447 PRO A N 1
ATOM 3514 C CA . PRO A 1 447 ? -8.095 0.821 -0.583 1.00 89.81 447 PRO A CA 1
ATOM 3515 C C . PRO A 1 447 ? -8.936 -0.407 -0.200 1.00 89.81 447 PRO A C 1
ATOM 3517 O O . PRO A 1 447 ? -9.871 -0.287 0.598 1.00 89.81 447 PRO A O 1
ATOM 3520 N N . LEU A 1 448 ? -8.598 -1.594 -0.719 1.00 89.44 448 LEU A N 1
ATOM 3521 C CA . LEU A 1 448 ? -9.323 -2.843 -0.442 1.00 89.44 448 LEU A CA 1
ATOM 3522 C C . LEU A 1 448 ? -9.212 -3.255 1.033 1.00 89.44 448 LEU A C 1
ATOM 3524 O O . LEU A 1 448 ? -10.206 -3.644 1.658 1.00 89.44 448 LEU A O 1
ATOM 3528 N N . ILE A 1 449 ? -8.019 -3.119 1.619 1.00 88.06 449 ILE A N 1
ATOM 3529 C CA . ILE A 1 449 ? -7.784 -3.380 3.042 1.00 88.06 449 ILE A CA 1
ATOM 3530 C C . ILE A 1 449 ? -8.598 -2.399 3.892 1.00 88.06 449 ILE A C 1
ATOM 3532 O O . ILE A 1 449 ? -9.269 -2.819 4.844 1.00 88.06 449 ILE A O 1
ATOM 3536 N N . TYR A 1 450 ? -8.610 -1.108 3.541 1.00 87.62 450 TYR A N 1
ATOM 3537 C CA . TYR A 1 450 ? -9.393 -0.105 4.270 1.00 87.62 450 TYR A CA 1
ATOM 3538 C C . TYR A 1 450 ? -10.893 -0.382 4.190 1.00 87.62 450 TYR A C 1
ATOM 3540 O O . TYR A 1 450 ? -11.574 -0.339 5.218 1.00 87.62 450 TYR A O 1
ATOM 3548 N N . TYR A 1 451 ? -11.400 -0.734 3.009 1.00 87.56 451 TYR A N 1
ATOM 3549 C CA . TYR A 1 451 ? -12.793 -1.127 2.815 1.00 87.56 451 TYR A CA 1
ATOM 3550 C C . TYR A 1 451 ? -13.186 -2.327 3.689 1.00 87.56 451 TYR A C 1
ATOM 3552 O O . TYR A 1 451 ? -14.244 -2.325 4.322 1.00 87.56 451 TYR A O 1
ATOM 3560 N N . TRP A 1 452 ? -12.340 -3.356 3.770 1.00 81.06 452 TRP A N 1
ATOM 3561 C CA . TRP A 1 452 ? -12.708 -4.583 4.475 1.00 81.06 452 TRP A CA 1
ATOM 3562 C C . TRP A 1 452 ? -12.529 -4.503 5.993 1.00 81.06 452 TRP A C 1
ATOM 3564 O O . TRP A 1 452 ? -13.328 -5.060 6.758 1.00 81.06 452 TRP A O 1
ATOM 3574 N N . MET A 1 453 ? -11.473 -3.827 6.447 1.00 77.75 453 MET A N 1
ATOM 3575 C CA . MET A 1 453 ? -11.027 -3.896 7.839 1.00 77.75 453 MET A CA 1
ATOM 3576 C C . MET A 1 453 ? -11.317 -2.632 8.648 1.00 77.75 453 MET A C 1
ATOM 3578 O O . MET A 1 453 ? -11.433 -2.727 9.876 1.00 77.75 453 MET A O 1
ATOM 3582 N N . ASN A 1 454 ? -11.522 -1.480 8.003 1.00 82.19 454 ASN A N 1
ATOM 3583 C CA . ASN A 1 454 ? -11.846 -0.234 8.687 1.00 82.19 454 ASN A CA 1
ATOM 3584 C C . ASN A 1 454 ? -13.333 0.110 8.536 1.00 82.19 454 ASN A C 1
ATOM 3586 O O . ASN A 1 454 ? -13.779 0.594 7.502 1.00 82.19 454 ASN A O 1
ATOM 3590 N N . ASN A 1 455 ? -14.105 -0.093 9.611 1.00 79.50 455 ASN A N 1
ATOM 3591 C CA . ASN A 1 455 ? -15.558 0.120 9.609 1.00 79.50 455 ASN A CA 1
ATOM 3592 C C . ASN A 1 455 ? -15.959 1.528 9.143 1.00 79.50 455 ASN A C 1
ATOM 3594 O O . ASN A 1 455 ? -16.956 1.662 8.442 1.00 79.50 455 ASN A O 1
ATOM 3598 N N . LYS A 1 456 ? -15.202 2.569 9.524 1.00 82.44 456 LYS A N 1
ATOM 3599 C CA . LYS A 1 456 ? -15.526 3.947 9.128 1.00 82.44 456 LYS A CA 1
ATOM 3600 C C . LYS A 1 456 ? -15.357 4.122 7.626 1.00 82.44 456 LYS A C 1
ATOM 3602 O O . LYS A 1 456 ? -16.278 4.597 6.977 1.00 82.44 456 LYS A O 1
ATOM 3607 N N . PHE A 1 457 ? -14.220 3.688 7.080 1.00 85.12 457 PHE A N 1
ATOM 3608 C CA . PHE A 1 457 ? -14.003 3.712 5.635 1.00 85.12 457 PHE A CA 1
ATOM 3609 C C . PHE A 1 457 ? -15.055 2.877 4.913 1.00 85.12 457 PHE A C 1
ATOM 3611 O O . PHE A 1 457 ? -15.685 3.401 4.004 1.00 85.12 457 PHE A O 1
ATOM 3618 N N . ARG A 1 458 ? -15.317 1.638 5.351 1.00 86.06 458 ARG A N 1
ATOM 3619 C CA . ARG A 1 458 ? -16.327 0.756 4.745 1.00 86.06 458 ARG A CA 1
ATOM 3620 C C . ARG A 1 458 ? -17.673 1.445 4.550 1.00 86.06 458 ARG A C 1
ATOM 3622 O O . ARG A 1 458 ? -18.237 1.351 3.470 1.00 86.06 458 ARG A O 1
ATOM 3629 N N . ILE A 1 459 ? -18.162 2.138 5.578 1.00 84.19 459 ILE A N 1
ATOM 3630 C CA . ILE A 1 459 ? -19.429 2.874 5.519 1.00 84.19 459 ILE A CA 1
ATOM 3631 C C . ILE A 1 459 ? -19.388 3.931 4.407 1.00 84.19 459 ILE A C 1
ATOM 3633 O O . ILE A 1 459 ? -20.290 3.974 3.578 1.00 84.19 459 ILE A O 1
ATOM 3637 N N . TYR A 1 460 ? -18.333 4.747 4.347 1.00 86.56 460 TYR A N 1
ATOM 3638 C CA . TYR A 1 460 ? -18.201 5.782 3.316 1.00 86.56 460 TYR A CA 1
ATOM 3639 C C . TYR A 1 460 ? -18.004 5.203 1.908 1.00 86.56 460 TYR A C 1
ATOM 3641 O O . TYR A 1 460 ? -18.593 5.709 0.958 1.00 86.56 460 TYR A O 1
ATOM 3649 N N . PHE A 1 461 ? -17.248 4.113 1.765 1.00 84.62 461 PHE A N 1
ATOM 3650 C CA . PHE A 1 461 ? -17.142 3.377 0.502 1.00 84.62 461 PHE A CA 1
ATOM 3651 C C . PHE A 1 461 ? -18.512 2.854 0.049 1.00 84.62 461 PHE A C 1
ATOM 3653 O O . PHE A 1 461 ? -18.880 3.033 -1.106 1.00 84.62 461 PHE A O 1
ATOM 3660 N N . GLN A 1 462 ? -19.298 2.260 0.953 1.00 83.31 462 GLN A N 1
ATOM 3661 C CA . GLN A 1 462 ? -20.647 1.775 0.647 1.00 83.31 462 GLN A CA 1
ATOM 3662 C C . GLN A 1 462 ? -21.602 2.911 0.276 1.00 83.31 462 GLN A C 1
ATOM 3664 O O . GLN A 1 462 ? -22.408 2.734 -0.624 1.00 83.31 462 GLN A O 1
ATOM 3669 N N . MET A 1 463 ? -21.496 4.087 0.899 1.00 80.56 463 MET A N 1
ATOM 3670 C CA . MET A 1 463 ? -22.294 5.252 0.493 1.00 80.56 463 MET A CA 1
ATOM 3671 C C . MET A 1 463 ? -22.030 5.674 -0.952 1.00 80.56 463 MET A C 1
ATOM 3673 O O . MET A 1 463 ? -22.950 6.112 -1.632 1.00 80.56 463 MET A O 1
ATOM 3677 N N . VAL A 1 464 ? -20.782 5.570 -1.412 1.00 80.62 464 VAL A N 1
ATOM 3678 C CA . VAL A 1 464 ? -20.404 5.952 -2.778 1.00 80.62 464 VAL A CA 1
ATOM 3679 C C . VAL A 1 464 ? -20.762 4.852 -3.777 1.00 80.62 464 VAL A C 1
ATOM 3681 O O . VAL A 1 464 ? -21.333 5.150 -4.820 1.00 80.62 464 VAL A O 1
ATOM 3684 N N . LEU A 1 465 ? -20.477 3.589 -3.446 1.00 77.81 465 LEU A N 1
ATOM 3685 C CA . LEU A 1 465 ? -20.700 2.440 -4.331 1.00 77.81 465 LEU A CA 1
ATOM 3686 C C . LEU A 1 465 ? -22.175 2.011 -4.406 1.00 77.81 465 LEU A C 1
ATOM 3688 O O . LEU A 1 465 ? -22.639 1.600 -5.463 1.00 77.81 465 LEU A O 1
ATOM 3692 N N . CYS A 1 466 ? -22.935 2.127 -3.314 1.00 69.12 466 CYS A N 1
ATOM 3693 C CA . CYS A 1 466 ? -24.346 1.732 -3.248 1.00 69.12 466 CYS A CA 1
ATOM 3694 C C . CYS A 1 466 ? -25.303 2.898 -3.544 1.00 69.12 466 CYS A C 1
ATOM 3696 O O . CYS A 1 466 ? -26.420 2.913 -3.027 1.00 69.12 466 CYS A O 1
ATOM 3698 N N . ARG A 1 467 ? -24.911 3.869 -4.381 1.00 51.09 467 ARG A N 1
ATOM 3699 C CA . ARG A 1 467 ? -25.713 5.058 -4.747 1.00 51.09 467 ARG A CA 1
ATOM 3700 C C . ARG A 1 467 ? -27.014 4.776 -5.531 1.00 51.09 467 ARG A C 1
ATOM 3702 O O . ARG A 1 467 ? -27.557 5.674 -6.159 1.00 51.09 467 ARG A O 1
ATOM 3709 N N . CYS A 1 468 ? -27.570 3.571 -5.430 1.00 43.81 468 CYS A N 1
ATOM 3710 C CA . CYS A 1 468 ? -28.942 3.235 -5.802 1.00 43.81 468 CYS A CA 1
ATOM 3711 C C . CYS A 1 468 ? -29.767 2.905 -4.544 1.00 43.81 468 CYS A C 1
ATOM 3713 O O . CYS A 1 468 ? -30.142 1.752 -4.346 1.00 43.81 468 CYS A O 1
ATOM 3715 N N . LYS A 1 469 ? -30.008 3.900 -3.673 1.00 39.75 469 LYS A N 1
ATOM 3716 C CA . LYS A 1 469 ? -31.300 4.163 -2.995 1.00 39.75 469 LYS A CA 1
ATOM 3717 C C . LYS A 1 469 ? -31.165 5.258 -1.923 1.00 39.75 469 LYS A C 1
ATOM 3719 O O . LYS A 1 469 ? -30.537 5.070 -0.890 1.00 39.75 469 LYS A O 1
ATOM 3724 N N . SER A 1 470 ? -31.870 6.350 -2.204 1.00 37.34 470 SER A N 1
ATOM 3725 C CA . SER A 1 470 ? -32.304 7.450 -1.338 1.00 37.34 470 SER A CA 1
ATOM 3726 C C . SER A 1 470 ? -31.289 8.497 -0.875 1.00 37.34 470 SER A C 1
ATOM 3728 O O . SER A 1 470 ? -30.510 8.325 0.058 1.00 37.34 470 SER A O 1
ATOM 3730 N N . THR A 1 471 ? -31.445 9.660 -1.500 1.00 42.28 471 THR A N 1
ATOM 3731 C CA . THR A 1 471 ? -31.478 10.998 -0.908 1.00 42.28 471 THR A CA 1
ATOM 3732 C C . THR A 1 471 ? -31.882 10.986 0.568 1.00 42.28 471 THR A C 1
ATOM 3734 O O . THR A 1 471 ? -32.994 10.587 0.915 1.00 42.28 471 THR A O 1
ATOM 3737 N N . SER A 1 472 ? -30.948 11.402 1.418 1.00 35.53 472 SER A N 1
ATOM 3738 C CA . SER A 1 472 ? -31.112 12.105 2.696 1.00 35.53 472 SER A CA 1
ATOM 3739 C C . SER A 1 472 ? -29.754 12.077 3.381 1.00 35.53 472 SER A C 1
ATOM 3741 O O . SER A 1 472 ? -29.127 11.029 3.516 1.00 35.53 472 SER A O 1
ATOM 3743 N N . THR A 1 473 ? -29.279 13.238 3.805 1.00 41.50 473 THR A N 1
ATOM 3744 C CA . THR A 1 473 ? -28.039 13.447 4.559 1.00 41.50 473 THR A CA 1
ATOM 3745 C C . THR A 1 473 ? -28.166 12.892 5.987 1.00 41.50 473 THR A C 1
ATOM 3747 O O . THR A 1 473 ? -27.835 13.566 6.957 1.00 41.50 473 THR A O 1
ATOM 3750 N N . GLU A 1 474 ? -28.682 11.673 6.152 1.00 43.94 474 GLU A N 1
ATOM 3751 C CA . GLU A 1 474 ? -28.841 11.021 7.444 1.00 43.94 474 GLU A CA 1
ATOM 3752 C C . GLU A 1 474 ? -27.700 10.039 7.705 1.00 43.94 474 GLU A C 1
ATOM 3754 O O . GLU A 1 474 ? -27.356 9.154 6.924 1.00 43.94 474 GLU A O 1
ATOM 3759 N N . ILE A 1 475 ? -27.076 10.250 8.860 1.00 52.34 475 ILE A N 1
ATOM 3760 C CA . ILE A 1 475 ? -26.008 9.432 9.421 1.00 52.34 475 ILE A CA 1
ATOM 3761 C C . ILE A 1 475 ? -26.482 7.968 9.481 1.00 52.34 475 ILE A C 1
ATOM 3763 O O . ILE A 1 475 ? -27.505 7.712 10.115 1.00 52.34 475 ILE A O 1
ATOM 3767 N N . PRO A 1 476 ? -25.726 6.989 8.944 1.00 54.41 476 PRO A N 1
ATOM 3768 C CA . PRO A 1 476 ? -26.058 5.577 9.100 1.00 54.41 476 PRO A CA 1
ATOM 3769 C C . PRO A 1 476 ? -26.219 5.237 10.576 1.00 54.41 476 PRO A C 1
ATOM 3771 O O . PRO A 1 476 ? -25.356 5.591 11.388 1.00 54.41 476 PRO A O 1
ATOM 3774 N N . ASN A 1 477 ? -27.287 4.519 10.920 1.00 48.41 477 ASN A N 1
ATOM 3775 C CA . ASN A 1 477 ? -27.603 4.151 12.301 1.00 48.41 477 ASN A CA 1
ATOM 3776 C C . ASN A 1 477 ? -26.421 3.488 13.036 1.00 48.41 477 ASN A C 1
ATOM 3778 O O . ASN A 1 477 ? -26.242 3.730 14.226 1.00 48.41 477 ASN A O 1
ATOM 3782 N N . ASP A 1 478 ? -25.538 2.767 12.334 1.00 50.66 478 ASP A N 1
ATOM 3783 C CA . ASP A 1 478 ? -24.294 2.209 12.893 1.00 50.66 478 ASP A CA 1
ATOM 3784 C C . ASP A 1 478 ? -23.282 3.273 13.355 1.00 50.66 478 ASP A C 1
ATOM 3786 O O . ASP A 1 478 ? -22.628 3.115 14.390 1.00 50.66 478 ASP A O 1
ATOM 3790 N N . LEU A 1 479 ? -23.155 4.385 12.624 1.00 48.47 479 LEU A N 1
ATOM 3791 C CA . LEU A 1 479 ? -22.289 5.499 13.010 1.00 48.47 479 LEU A CA 1
ATOM 3792 C C . LEU A 1 479 ? -22.917 6.300 14.160 1.00 48.47 479 LEU A C 1
ATOM 3794 O O . LEU A 1 479 ? -22.189 6.720 15.059 1.00 48.47 479 LEU A O 1
ATOM 3798 N N . LYS A 1 480 ? -24.250 6.452 14.174 1.00 47.88 480 LYS A N 1
ATOM 3799 C CA . LYS A 1 480 ? -25.021 7.048 15.287 1.00 47.88 480 LYS A CA 1
ATOM 3800 C C . LYS A 1 480 ? -24.829 6.239 16.580 1.00 47.88 480 LYS A C 1
ATOM 3802 O O . LYS A 1 480 ? -24.464 6.807 17.605 1.00 47.88 480 LYS A O 1
ATOM 3807 N N . LYS A 1 481 ? -24.903 4.906 16.494 1.00 52.03 481 LYS A N 1
ATOM 3808 C CA . LYS A 1 481 ? -24.644 3.979 17.611 1.00 52.03 481 LYS A CA 1
ATOM 3809 C C . LYS A 1 481 ? -23.203 4.069 18.130 1.00 52.03 481 LYS A C 1
ATOM 3811 O O . LYS A 1 481 ? -22.975 4.050 19.335 1.00 52.03 481 LYS A O 1
ATOM 3816 N N . GLN A 1 482 ? -22.215 4.233 17.241 1.00 50.78 482 GLN A N 1
ATOM 3817 C CA . GLN A 1 482 ? -20.828 4.500 17.654 1.00 50.78 482 GLN A CA 1
ATOM 3818 C C . GLN A 1 482 ? -20.614 5.910 18.228 1.00 50.78 482 GLN A C 1
ATOM 3820 O O . GLN A 1 482 ? -19.692 6.110 19.018 1.00 50.78 482 GLN A O 1
ATOM 3825 N N . LEU A 1 483 ? -21.414 6.896 17.826 1.00 50.38 483 LEU A N 1
ATOM 3826 C CA . LEU A 1 483 ? -21.368 8.262 18.355 1.00 50.38 483 LEU A CA 1
ATOM 3827 C C . LEU A 1 483 ? -21.950 8.340 19.764 1.00 50.38 483 LEU A C 1
ATOM 3829 O O . LEU A 1 483 ? -21.341 8.983 20.613 1.00 50.38 483 LEU A O 1
ATOM 3833 N N . GLU A 1 484 ? -23.051 7.643 20.038 1.00 45.75 484 GLU A N 1
ATOM 3834 C CA . GLU A 1 484 ? -23.583 7.517 21.400 1.00 45.75 484 GLU A CA 1
ATOM 3835 C C . GLU A 1 484 ? -22.604 6.783 22.318 1.00 45.75 484 GLU A C 1
ATOM 3837 O O . GLU A 1 484 ? -22.350 7.237 23.433 1.00 45.75 484 GLU A O 1
ATOM 3842 N N . LEU A 1 485 ? -21.937 5.743 21.805 1.00 45.25 485 LEU A N 1
ATOM 3843 C CA . LEU A 1 485 ? -20.875 5.047 22.534 1.00 45.25 485 LEU A CA 1
ATOM 3844 C C . LEU A 1 485 ? -19.649 5.944 22.809 1.00 45.25 485 LEU A C 1
ATOM 3846 O O . LEU A 1 485 ? -18.989 5.789 23.828 1.00 45.25 485 LEU A O 1
ATOM 3850 N N . ASN A 1 486 ? -19.326 6.890 21.916 1.00 41.25 486 ASN A N 1
ATOM 3851 C CA . ASN A 1 486 ? -18.229 7.849 22.116 1.00 41.25 486 ASN A CA 1
ATOM 3852 C C . ASN A 1 486 ? -18.616 9.050 23.001 1.00 41.25 486 ASN A C 1
ATOM 3854 O O . ASN A 1 486 ? -17.740 9.619 23.649 1.00 41.25 486 ASN A O 1
ATOM 3858 N N . LYS A 1 487 ? -19.899 9.428 23.057 1.00 39.03 487 LYS A N 1
ATOM 3859 C CA . LYS A 1 487 ? -20.415 10.449 23.986 1.00 39.03 487 LYS A CA 1
ATOM 3860 C C . LYS A 1 487 ? -20.482 9.926 25.423 1.00 39.03 487 LYS A C 1
ATOM 3862 O O . LYS A 1 487 ? -20.108 10.646 26.343 1.00 39.03 487 LYS A O 1
ATOM 3867 N N . SER A 1 488 ? -20.864 8.666 25.630 1.00 39.31 488 SER A N 1
ATOM 3868 C CA . SER A 1 488 ? -20.789 8.045 26.962 1.00 39.31 488 SER A CA 1
ATOM 3869 C C . SER A 1 488 ? -19.337 7.899 27.453 1.00 39.31 488 SER A C 1
ATOM 3871 O O . SER A 1 488 ? -19.061 8.082 28.638 1.00 39.31 488 SER A O 1
ATOM 3873 N N . LEU A 1 489 ? -18.387 7.692 26.531 1.00 40.44 489 LEU A N 1
ATOM 3874 C CA . LEU A 1 489 ? -16.938 7.683 26.784 1.00 40.44 489 LEU A CA 1
ATOM 3875 C C . LEU A 1 489 ? -16.360 9.034 27.258 1.00 40.44 489 LEU A C 1
ATOM 3877 O O . LEU A 1 489 ? -15.379 9.029 28.003 1.00 40.44 489 LEU A O 1
ATOM 3881 N N . SER A 1 490 ? -16.914 10.180 26.839 1.00 39.19 490 SER A N 1
ATOM 3882 C CA . SER A 1 490 ? -16.468 11.501 27.321 1.00 39.19 490 SER A CA 1
ATOM 3883 C C . SER A 1 490 ? -17.093 11.870 28.666 1.00 39.19 490 SER A C 1
ATOM 3885 O O . SER A 1 490 ? -16.399 12.398 29.530 1.00 39.19 490 SER A O 1
ATOM 3887 N N . VAL A 1 491 ? -18.369 11.529 28.875 1.00 41.03 491 VAL A N 1
ATOM 3888 C CA . VAL A 1 491 ? -19.080 11.796 30.138 1.00 41.03 491 VAL A CA 1
ATOM 3889 C C . VAL A 1 491 ? -18.504 10.950 31.281 1.00 41.03 491 VAL A C 1
ATOM 3891 O O . VAL A 1 491 ? -18.244 11.482 32.355 1.00 41.03 491 VAL A O 1
ATOM 3894 N N . SER A 1 492 ? -18.170 9.676 31.029 1.00 37.25 492 SER A N 1
ATOM 3895 C CA . SER A 1 492 ? -17.534 8.803 32.032 1.00 37.25 492 SER A CA 1
ATOM 3896 C C . SER A 1 492 ? -16.111 9.229 32.430 1.00 37.25 492 SER A C 1
ATOM 3898 O O . SER A 1 492 ? -15.622 8.763 33.462 1.00 37.25 492 SER A O 1
ATOM 3900 N N . ARG A 1 493 ? -15.417 10.046 31.622 1.00 39.66 493 ARG A N 1
ATOM 3901 C CA . ARG A 1 493 ? -14.109 10.615 31.995 1.00 39.66 493 ARG A CA 1
ATOM 3902 C C . ARG A 1 493 ? -14.277 11.797 32.941 1.00 39.66 493 ARG A C 1
ATOM 3904 O O . ARG A 1 493 ? -13.624 11.815 33.972 1.00 39.66 493 ARG A O 1
ATOM 3911 N N . HIS A 1 494 ? -15.211 12.704 32.653 1.00 36.97 494 HIS A N 1
ATOM 3912 C CA . HIS A 1 494 ? -15.493 13.838 33.538 1.00 36.97 494 HIS A CA 1
ATOM 3913 C C . HIS A 1 494 ? -16.043 13.419 34.906 1.00 36.97 494 HIS A C 1
ATOM 3915 O O . HIS A 1 494 ? -15.674 14.021 35.908 1.00 36.97 494 HIS A O 1
ATOM 3921 N N . THR A 1 495 ? -16.846 12.354 34.989 1.00 41.22 495 THR A N 1
ATOM 3922 C CA . THR A 1 495 ? -17.324 11.864 36.294 1.00 41.22 495 THR A CA 1
ATOM 3923 C C . THR A 1 495 ? -16.237 11.168 37.117 1.00 41.22 495 THR A C 1
ATOM 3925 O O . THR A 1 495 ? -16.293 11.224 38.342 1.00 41.22 495 THR A O 1
ATOM 3928 N N . ARG A 1 496 ? -15.225 10.545 36.488 1.00 36.97 496 ARG A N 1
ATOM 3929 C CA . ARG A 1 496 ? -14.077 9.968 37.219 1.00 36.97 496 ARG A CA 1
ATOM 3930 C C . ARG A 1 496 ? -13.133 11.041 37.743 1.00 36.97 496 ARG A C 1
ATOM 3932 O O . ARG A 1 496 ? -12.743 10.951 38.901 1.00 36.97 496 ARG A O 1
ATOM 3939 N N . ASP A 1 497 ? -12.831 12.055 36.935 1.00 38.62 497 ASP A N 1
ATOM 3940 C CA . ASP A 1 497 ? -11.953 13.153 37.353 1.00 38.62 497 ASP A CA 1
ATOM 3941 C C . ASP A 1 497 ? -12.597 13.976 38.490 1.00 38.62 497 ASP A C 1
ATOM 3943 O O . ASP A 1 497 ? -11.916 14.341 39.443 1.00 38.62 497 ASP A O 1
ATOM 3947 N N . ALA A 1 498 ? -13.927 14.155 38.478 1.00 37.41 498 ALA A N 1
ATOM 3948 C CA . ALA A 1 498 ? -14.659 14.795 39.577 1.00 37.41 498 ALA A CA 1
ATOM 3949 C C . ALA A 1 498 ? -14.688 13.954 40.874 1.00 37.41 498 ALA A C 1
ATOM 3951 O O . ALA A 1 498 ? -14.607 14.506 41.967 1.00 37.41 498 ALA A O 1
ATOM 3952 N N . SER A 1 499 ? -14.758 12.619 40.774 1.00 35.66 499 SER A N 1
ATOM 3953 C CA . SER A 1 499 ? -14.772 11.729 41.952 1.00 35.66 499 SER A CA 1
ATOM 3954 C C . SER A 1 499 ? -13.406 11.552 42.628 1.00 35.66 499 SER A C 1
ATOM 3956 O O . SER A 1 499 ? -13.346 11.167 43.792 1.00 35.66 499 SER A O 1
ATOM 3958 N N . ILE A 1 500 ? -12.313 11.827 41.907 1.00 39.72 500 ILE A N 1
ATOM 3959 C CA . ILE A 1 500 ? -10.947 11.777 42.448 1.00 39.72 500 ILE A CA 1
ATOM 3960 C C . ILE A 1 500 ? -10.617 13.084 43.189 1.00 39.72 500 ILE A C 1
ATOM 3962 O O . ILE A 1 500 ? -9.908 13.047 44.187 1.00 39.72 500 ILE A O 1
ATOM 3966 N N . PHE A 1 501 ? -11.196 14.216 42.773 1.00 36.09 501 PHE A N 1
ATOM 3967 C CA . PHE A 1 501 ? -11.013 15.510 43.442 1.00 36.09 501 PHE A CA 1
ATOM 3968 C C . PHE A 1 501 ? -11.916 15.744 44.664 1.00 36.09 501 PHE A C 1
ATOM 3970 O O . PHE A 1 501 ? -11.648 16.666 45.421 1.00 36.09 501 PHE A O 1
ATOM 3977 N N . SER A 1 502 ? -12.951 14.928 44.903 1.00 36.03 502 SER A N 1
ATOM 3978 C CA . SER A 1 502 ? -13.796 15.049 46.110 1.00 36.03 502 SER A CA 1
ATOM 3979 C C . SER A 1 502 ? -13.350 14.150 47.278 1.00 36.03 502 SER A C 1
ATOM 3981 O O . SER A 1 502 ? -14.074 14.027 48.266 1.00 36.03 502 SER A O 1
ATOM 3983 N N . ARG A 1 503 ? -12.213 13.456 47.142 1.00 42.12 503 ARG A N 1
ATOM 3984 C CA . ARG A 1 503 ? -11.627 12.566 48.163 1.00 42.12 503 ARG A CA 1
ATOM 3985 C C . ARG A 1 503 ? -10.152 12.876 48.462 1.00 42.12 503 ARG A C 1
ATOM 3987 O O . ARG A 1 503 ? -9.478 12.032 49.047 1.00 42.12 503 ARG A O 1
ATOM 3994 N N . ALA A 1 504 ? -9.671 14.051 48.060 1.00 36.25 504 ALA A N 1
ATOM 3995 C CA . ALA A 1 504 ? -8.365 14.581 48.445 1.00 36.25 504 ALA A CA 1
ATOM 3996 C C . ALA A 1 504 ? -8.549 15.719 49.447 1.00 36.25 504 ALA A C 1
ATOM 3998 O O . ALA A 1 504 ? -9.462 16.543 49.204 1.00 36.25 504 ALA A O 1
#

pLDDT: mean 78.83, std 17.62, range [35.53, 97.88]

Foldseek 3Di:
DDPAADPPRAAEDEDEDEAECPPPVNVVVSVVDFCRRQQVQQVVVCVVCVVCVVRHRYFYWGAYLVGGTHPSNVVVLVVVLVVQCVVVVDNCSSVVVSVVVVVVSPVVSVVVVCVPPPDNPVVVVVVVLVVVLCVVVCVLCVVLCVLVVVQVVVVVPPPDDDDLQDDPPVNLVVLVVLLVVLLVLLQVLLVLLLCLCVVDPVNVDLLSVLLNQLSVLSNLLSPLASVQVSVCLSVVARPPFWVSLLSNQLSNQLSLQLNLLSLLVSLVQLLCVQLVVPDDHDDPVNSVVSNVVSNVVSNVLSVQSNVFWHWDWDQDPVGIGIDTAGADPQGGPPADPVLLVSLVVSCVNSPVVSLVSNVVSLVSSVVSLVDDDPDDDDPLNVVVSVLSVLVSSLSVSLSVLQNQLQVQQSVLSNVCNVPVVLVVDSCNSVSNSSSVSSNSSSSSCSSVSCLPRPPSSVVSVCVVVVVPDDDDPDDPVVVVVVVVVVVVVVVVVVVVVVVVVVVD